Protein AF-A0A9D4YY56-F1 (afdb_monomer)

pLDDT: mean 94.14, std 9.96, range [32.94, 98.94]

Structure (mmCIF, N/CA/C/O backbone):
data_AF-A0A9D4YY56-F1
#
_entry.id   AF-A0A9D4YY56-F1
#
loop_
_atom_site.group_PDB
_atom_site.id
_atom_site.type_symbol
_atom_site.label_atom_id
_atom_site.label_alt_id
_atom_site.label_comp_id
_atom_site.label_asym_id
_atom_site.label_entity_id
_atom_site.label_seq_id
_atom_site.pdbx_PDB_ins_code
_atom_site.Cartn_x
_atom_site.Cartn_y
_atom_site.Cartn_z
_atom_site.occupancy
_atom_site.B_iso_or_equiv
_atom_site.auth_seq_id
_atom_site.auth_comp_id
_atom_site.auth_asym_id
_atom_site.auth_atom_id
_atom_site.pdbx_PDB_model_num
ATOM 1 N N . MET A 1 1 ? -73.717 -3.143 9.226 1.00 51.81 1 MET A N 1
ATOM 2 C CA . MET A 1 1 ? -72.686 -2.080 9.125 1.00 51.81 1 MET A CA 1
ATOM 3 C C . MET A 1 1 ? -71.681 -2.101 10.287 1.00 51.81 1 MET A C 1
ATOM 5 O O . MET A 1 1 ? -70.487 -2.094 10.022 1.00 51.81 1 MET A O 1
ATOM 9 N N . VAL A 1 2 ? -72.121 -2.208 11.550 1.00 57.34 2 VAL A N 1
ATOM 10 C CA . VAL A 1 2 ? -71.237 -2.244 12.742 1.00 57.34 2 VAL A CA 1
ATOM 11 C C . VAL A 1 2 ? -70.326 -3.489 12.801 1.00 57.34 2 VAL A C 1
ATOM 13 O O . VAL A 1 2 ? -69.130 -3.351 13.040 1.00 57.34 2 VAL A O 1
ATOM 16 N N . LEU A 1 3 ? -70.828 -4.687 12.463 1.00 51.91 3 LEU A N 1
ATOM 17 C CA . LEU A 1 3 ? -70.005 -5.913 12.403 1.00 51.91 3 LEU A CA 1
ATOM 18 C C . LEU A 1 3 ? -68.893 -5.878 11.335 1.00 51.91 3 LEU A C 1
ATOM 20 O O . LEU A 1 3 ? -67.852 -6.507 11.510 1.00 51.91 3 LEU A O 1
ATOM 24 N N . LEU A 1 4 ? -69.097 -5.146 10.234 1.00 57.03 4 LEU A N 1
ATOM 25 C CA . LEU A 1 4 ? -68.109 -5.037 9.154 1.00 57.03 4 LEU A CA 1
ATOM 26 C C . LEU A 1 4 ? -66.943 -4.123 9.567 1.00 57.03 4 LEU A C 1
ATOM 28 O O . LEU A 1 4 ? -65.789 -4.445 9.300 1.00 57.03 4 LEU A O 1
ATOM 32 N N . ARG A 1 5 ? -67.243 -3.039 10.300 1.00 54.97 5 ARG A N 1
ATOM 33 C CA . ARG A 1 5 ? -66.233 -2.143 10.887 1.00 54.97 5 ARG A CA 1
ATOM 34 C C . ARG A 1 5 ? -65.438 -2.814 12.010 1.00 54.97 5 ARG A C 1
ATOM 36 O O . ARG A 1 5 ? -64.232 -2.623 12.074 1.00 54.97 5 ARG A O 1
ATOM 43 N N . LEU A 1 6 ? -66.072 -3.657 12.832 1.00 56.06 6 LEU A N 1
ATOM 44 C CA . LEU A 1 6 ? -65.379 -4.463 13.850 1.00 56.06 6 LEU A CA 1
ATOM 45 C C . LEU A 1 6 ? -64.445 -5.512 13.228 1.00 56.06 6 LEU A C 1
ATOM 47 O O . LEU A 1 6 ? -63.318 -5.652 13.686 1.00 56.06 6 LEU A O 1
ATOM 51 N N . ARG A 1 7 ? -64.856 -6.198 12.150 1.00 59.75 7 ARG A N 1
ATOM 52 C CA . ARG A 1 7 ? -63.970 -7.121 11.413 1.00 59.75 7 ARG A CA 1
ATOM 53 C C . ARG A 1 7 ? -62.800 -6.408 10.737 1.00 59.75 7 ARG A C 1
ATOM 55 O O . ARG A 1 7 ? -61.695 -6.930 10.781 1.00 59.75 7 ARG A O 1
ATOM 62 N N . GLN A 1 8 ? -63.014 -5.232 10.146 1.00 57.09 8 GLN A N 1
ATOM 63 C CA . GLN A 1 8 ? -61.929 -4.439 9.556 1.00 57.09 8 GLN A CA 1
ATOM 64 C C . GLN A 1 8 ? -60.963 -3.897 10.616 1.00 57.09 8 GLN A C 1
ATOM 66 O O . GLN A 1 8 ? -59.759 -3.936 10.395 1.00 57.09 8 GLN A O 1
ATOM 71 N N . ALA A 1 9 ? -61.461 -3.476 11.782 1.00 58.28 9 ALA A N 1
ATOM 72 C CA . ALA A 1 9 ? -60.620 -3.073 12.908 1.00 58.28 9 ALA A CA 1
ATOM 73 C C . ALA A 1 9 ? -59.828 -4.255 13.494 1.00 58.28 9 ALA A C 1
ATOM 75 O O . ALA A 1 9 ? -58.652 -4.099 13.797 1.00 58.28 9 ALA A O 1
ATOM 76 N N . PHE A 1 10 ? -60.427 -5.449 13.586 1.00 58.16 10 PHE A N 1
ATOM 77 C CA . PHE A 1 10 ? -59.726 -6.668 14.009 1.00 58.16 10 PHE A CA 1
ATOM 78 C C . PHE A 1 10 ? -58.697 -7.147 12.983 1.00 58.16 10 PHE A C 1
ATOM 80 O O . PHE A 1 10 ? -57.619 -7.565 13.384 1.00 58.16 10 PHE A O 1
ATOM 87 N N . LEU A 1 11 ? -58.982 -7.068 11.677 1.00 53.41 11 LEU A N 1
ATOM 88 C CA . LEU A 1 11 ? -57.995 -7.379 10.639 1.00 53.41 11 LEU A CA 1
ATOM 89 C C . LEU A 1 11 ? -56.863 -6.351 10.614 1.00 53.41 11 LEU A C 1
ATOM 91 O O . LEU A 1 11 ? -55.718 -6.751 10.487 1.00 53.41 11 LEU A O 1
ATOM 95 N N . ALA A 1 12 ? -57.152 -5.058 10.777 1.00 51.91 12 ALA A N 1
ATOM 96 C CA . ALA A 1 12 ? -56.126 -4.023 10.862 1.00 51.91 12 ALA A CA 1
ATOM 97 C C . ALA A 1 12 ? -55.272 -4.179 12.130 1.00 51.91 12 ALA A C 1
ATOM 99 O O . ALA A 1 12 ? -54.052 -4.119 12.046 1.00 51.91 12 ALA A O 1
ATOM 100 N N . ALA A 1 13 ? -55.881 -4.466 13.284 1.00 51.03 13 ALA A N 1
ATOM 101 C CA . ALA A 1 13 ? -55.159 -4.737 14.526 1.00 51.03 13 ALA A CA 1
ATOM 102 C C . ALA A 1 13 ? -54.349 -6.041 14.451 1.00 51.03 13 ALA A C 1
ATOM 104 O O . ALA A 1 13 ? -53.209 -6.068 14.896 1.00 51.03 13 ALA A O 1
ATOM 105 N N . ALA A 1 14 ? -54.883 -7.102 13.838 1.00 51.50 14 ALA A N 1
ATOM 106 C CA . ALA A 1 14 ? -54.160 -8.352 13.613 1.00 51.50 14 ALA A CA 1
ATOM 107 C C . ALA A 1 14 ? -53.027 -8.194 12.589 1.00 51.50 14 ALA A C 1
ATOM 109 O O . ALA A 1 14 ? -51.986 -8.818 12.750 1.00 51.50 14 ALA A O 1
ATOM 110 N N . LEU A 1 15 ? -53.188 -7.338 11.574 1.00 45.66 15 LEU A N 1
ATOM 111 C CA . LEU A 1 15 ? -52.137 -7.009 10.611 1.00 45.66 15 LEU A CA 1
ATOM 112 C C . LEU A 1 15 ? -51.045 -6.149 11.265 1.00 45.66 15 LEU A C 1
ATOM 114 O O . LEU A 1 15 ? -49.869 -6.415 11.061 1.00 45.66 15 LEU A O 1
ATOM 118 N N . VAL A 1 16 ? -51.408 -5.186 12.117 1.00 49.19 16 VAL A N 1
ATOM 119 C CA . VAL A 1 16 ? -50.454 -4.382 12.902 1.00 49.19 16 VAL A CA 1
ATOM 120 C C . VAL A 1 16 ? -49.720 -5.247 13.937 1.00 49.19 16 VAL A C 1
ATOM 122 O O . VAL A 1 16 ? -48.505 -5.121 14.067 1.00 49.19 16 VAL A O 1
ATOM 125 N N . LEU A 1 17 ? -50.401 -6.189 14.604 1.00 42.91 17 LEU A N 1
ATOM 126 C CA . LEU A 1 17 ? -49.753 -7.160 15.497 1.00 42.91 17 LEU A CA 1
ATOM 127 C C . LEU A 1 17 ? -48.885 -8.180 14.739 1.00 42.91 17 LEU A C 1
ATOM 129 O O . LEU A 1 17 ? -47.824 -8.543 15.235 1.00 42.91 17 LEU A O 1
ATOM 133 N N . ALA A 1 18 ? -49.283 -8.624 13.543 1.00 44.47 18 ALA A N 1
ATOM 134 C CA . ALA A 1 18 ? -48.489 -9.545 12.724 1.00 44.47 18 ALA A CA 1
ATOM 135 C C . ALA A 1 18 ? -47.247 -8.868 12.118 1.00 44.47 18 ALA A C 1
ATOM 137 O O . ALA A 1 18 ? -46.190 -9.491 12.030 1.00 44.47 18 ALA A O 1
ATOM 138 N N . VAL A 1 19 ? -47.341 -7.584 11.757 1.00 45.62 19 VAL A N 1
ATOM 139 C CA . VAL A 1 19 ? -46.194 -6.784 11.301 1.00 45.62 19 VAL A CA 1
ATOM 140 C C . VAL A 1 19 ? -45.240 -6.509 12.470 1.00 45.62 19 VAL A C 1
ATOM 142 O O . VAL A 1 19 ? -44.033 -6.694 12.311 1.00 45.62 19 VAL A O 1
ATOM 145 N N . ALA A 1 20 ? -45.757 -6.201 13.667 1.00 44.84 20 ALA A N 1
ATOM 146 C CA . ALA A 1 20 ? -44.945 -6.034 14.878 1.00 44.84 20 ALA A CA 1
ATOM 147 C C . ALA A 1 20 ? -44.271 -7.341 15.355 1.00 44.84 20 ALA A C 1
ATOM 149 O O . ALA A 1 20 ? -43.182 -7.294 15.921 1.00 44.84 20 ALA A O 1
ATOM 150 N N . ALA A 1 21 ? -44.862 -8.510 15.081 1.00 44.75 21 ALA A N 1
ATOM 151 C CA . ALA A 1 21 ? -44.312 -9.821 15.446 1.00 44.75 21 ALA A CA 1
ATOM 152 C C . ALA A 1 21 ? -43.265 -10.383 14.456 1.00 44.75 21 ALA A C 1
ATOM 154 O O . ALA A 1 21 ? -42.771 -11.491 14.659 1.00 44.75 21 ALA A O 1
ATOM 155 N N . SER A 1 22 ? -42.913 -9.648 13.392 1.00 51.09 22 SER A N 1
ATOM 156 C CA . SER A 1 22 ? -41.992 -10.119 12.339 1.00 51.09 22 SER A CA 1
ATOM 157 C C . SER A 1 22 ? -40.668 -9.350 12.240 1.00 51.09 22 SER A C 1
ATOM 159 O O . SER A 1 22 ? -39.819 -9.696 11.414 1.00 51.09 22 SER A O 1
ATOM 161 N N . ALA A 1 23 ? -40.457 -8.325 13.074 1.00 61.28 23 ALA A N 1
ATOM 162 C CA . ALA A 1 23 ? -39.196 -7.594 13.084 1.00 61.28 23 ALA A CA 1
ATOM 163 C C . ALA A 1 23 ? -38.067 -8.531 13.536 1.00 61.28 23 ALA A C 1
ATOM 165 O O . ALA A 1 23 ? -38.098 -9.088 14.635 1.00 61.28 23 ALA A O 1
ATOM 166 N N . ALA A 1 24 ? -37.075 -8.738 12.664 1.00 69.81 24 ALA A N 1
ATOM 167 C CA . ALA A 1 24 ? -35.903 -9.529 13.010 1.00 69.81 24 ALA A CA 1
ATOM 168 C C . ALA A 1 24 ? -35.263 -8.945 14.283 1.00 69.81 24 ALA A C 1
ATOM 170 O O . ALA A 1 24 ? -35.136 -7.722 14.371 1.00 69.81 24 ALA A O 1
ATOM 171 N N . PRO A 1 25 ? -34.855 -9.781 15.256 1.00 84.44 25 PRO A N 1
ATOM 172 C CA . PRO A 1 25 ? -34.257 -9.286 16.486 1.00 84.44 25 PRO A CA 1
ATOM 173 C C . PRO A 1 25 ? -33.066 -8.386 16.150 1.00 84.44 25 PRO A C 1
ATOM 175 O O . PRO A 1 25 ? -32.190 -8.773 15.376 1.00 84.44 25 PRO A O 1
ATOM 178 N N . SER A 1 26 ? -33.045 -7.184 16.717 1.00 88.81 26 SER A N 1
ATOM 179 C CA . SER A 1 26 ? -31.976 -6.208 16.512 1.00 88.81 26 SER A CA 1
ATOM 180 C C . SER A 1 26 ? -31.376 -5.776 17.840 1.00 88.81 26 SER A C 1
ATOM 182 O O . SER A 1 26 ? -32.092 -5.712 18.840 1.00 88.81 26 SER A O 1
ATOM 184 N N . LYS A 1 27 ? -30.091 -5.428 17.845 1.00 92.31 27 LYS A N 1
ATOM 185 C CA . LYS A 1 27 ? -29.415 -4.810 18.986 1.00 92.31 27 LYS A CA 1
ATOM 186 C C . LYS A 1 27 ? -28.769 -3.504 18.534 1.00 92.31 27 LYS A C 1
ATOM 188 O O . LYS A 1 27 ? -28.011 -3.524 17.574 1.00 92.31 27 LYS A O 1
ATOM 193 N N . LEU A 1 28 ? -29.079 -2.413 19.223 1.00 94.88 28 LEU A N 1
ATOM 194 C CA . LEU A 1 28 ? -28.357 -1.151 19.091 1.00 94.88 28 LEU A CA 1
ATOM 195 C C . LEU A 1 28 ? -27.094 -1.221 19.953 1.00 94.88 28 LEU A C 1
ATOM 197 O O . LEU A 1 28 ? -27.134 -1.789 21.052 1.00 94.88 28 LEU A O 1
ATOM 201 N N . VAL A 1 29 ? -25.981 -0.746 19.414 1.00 94.75 29 VAL A N 1
ATOM 202 C CA . VAL A 1 29 ? -24.673 -0.751 20.062 1.00 94.75 29 VAL A CA 1
ATOM 203 C C . VAL A 1 29 ? -24.039 0.604 19.829 1.00 94.75 29 VAL A C 1
ATOM 205 O O . VAL A 1 29 ? -23.873 0.989 18.676 1.00 94.75 29 VAL A O 1
ATOM 208 N N . ASP A 1 30 ? -23.669 1.269 20.916 1.00 93.56 30 ASP A N 1
ATOM 209 C CA . ASP A 1 30 ? -22.889 2.499 20.870 1.00 93.56 30 ASP A CA 1
ATOM 210 C C . ASP A 1 30 ? -21.553 2.213 20.178 1.00 93.56 30 ASP A C 1
ATOM 212 O O . ASP A 1 30 ? -20.860 1.231 20.483 1.00 93.56 30 ASP A O 1
ATOM 216 N N . THR A 1 31 ? -21.208 3.065 19.228 1.00 91.06 31 THR A N 1
ATOM 217 C CA . THR A 1 31 ? -19.951 3.046 18.500 1.00 91.06 31 THR A CA 1
ATOM 218 C C . THR A 1 31 ? -19.284 4.391 18.641 1.00 91.06 31 THR A C 1
ATOM 220 O O . THR A 1 31 ? -19.933 5.416 18.732 1.00 91.06 31 THR A O 1
ATOM 223 N N . GLU A 1 32 ? -17.965 4.393 18.657 1.00 90.94 32 GLU A N 1
ATOM 224 C CA . GLU A 1 32 ? -17.206 5.630 18.587 1.00 90.94 32 GLU A CA 1
ATOM 225 C C . GLU A 1 32 ? -15.819 5.263 18.089 1.00 90.94 32 GLU A C 1
ATOM 227 O O . GLU A 1 32 ? -15.236 4.252 18.514 1.00 90.94 32 GLU A O 1
ATOM 232 N N . TYR A 1 33 ? -15.289 6.060 17.171 1.00 96.31 33 TYR A N 1
ATOM 233 C CA . TYR A 1 33 ? -13.886 5.960 16.831 1.00 96.31 33 TYR A CA 1
ATOM 234 C C . TYR A 1 33 ? -13.048 6.420 18.026 1.00 96.31 33 TYR A C 1
ATOM 236 O O . TYR A 1 33 ? -13.096 7.575 18.433 1.00 96.31 33 TYR A O 1
ATOM 244 N N . THR A 1 34 ? -12.255 5.513 18.596 1.00 96.38 34 THR A N 1
ATOM 245 C CA . THR A 1 34 ? -11.355 5.842 19.707 1.00 96.38 34 THR A CA 1
ATOM 246 C C . THR A 1 34 ? -9.908 5.916 19.212 1.00 96.38 34 THR A C 1
ATOM 248 O O . THR A 1 34 ? -9.361 4.878 18.810 1.00 96.38 34 THR A O 1
ATOM 251 N N . PRO A 1 35 ? -9.244 7.087 19.281 1.00 95.81 35 PRO A N 1
ATOM 252 C CA . PRO A 1 35 ? -7.811 7.192 19.036 1.00 95.81 35 PRO A CA 1
ATOM 253 C C . PRO A 1 35 ? -7.019 6.354 20.047 1.00 95.81 35 PRO A C 1
ATOM 255 O O . PRO A 1 35 ? -7.219 6.448 21.257 1.00 95.81 35 PRO A O 1
ATOM 258 N N . ILE A 1 36 ? -6.090 5.539 19.554 1.00 97.75 36 ILE A N 1
ATOM 259 C CA . ILE A 1 36 ? -5.161 4.752 20.376 1.00 97.75 36 ILE A CA 1
ATOM 260 C C . ILE A 1 36 ? -3.866 5.544 20.563 1.00 97.75 36 ILE A C 1
ATOM 262 O O . ILE A 1 36 ? -3.325 5.607 21.669 1.00 97.75 36 ILE A O 1
ATOM 266 N N . LEU A 1 37 ? -3.359 6.123 19.472 1.00 95.88 37 LEU A N 1
ATOM 267 C CA . LEU A 1 37 ? -2.063 6.789 19.380 1.00 95.88 37 LEU A CA 1
ATOM 268 C C . LEU A 1 37 ? -2.099 7.923 18.361 1.00 95.88 37 LEU A C 1
ATOM 270 O O . LEU A 1 37 ? -2.818 7.842 17.368 1.00 95.88 37 LEU A O 1
ATOM 274 N N . ARG A 1 38 ? -1.250 8.928 18.582 1.00 96.19 38 ARG A N 1
ATOM 275 C CA . ARG A 1 38 ? -0.917 9.948 17.588 1.00 96.19 38 ARG A CA 1
ATOM 276 C C . ARG A 1 38 ? 0.586 9.984 17.352 1.00 96.19 38 ARG A C 1
ATOM 278 O O . ARG A 1 38 ? 1.345 9.660 18.275 1.00 96.19 38 ARG A O 1
ATOM 285 N N . SER A 1 39 ? 1.011 10.364 16.149 1.00 97.12 39 SER A N 1
ATOM 286 C CA . SER A 1 39 ? 2.415 10.676 15.860 1.00 97.12 39 SER A CA 1
ATOM 287 C C . SER A 1 39 ? 2.985 11.640 16.901 1.00 97.12 39 SER A C 1
ATOM 289 O O . SER A 1 39 ? 2.251 12.339 17.596 1.00 97.12 39 SER A O 1
ATOM 291 N N . ASN A 1 40 ? 4.302 11.595 17.094 1.00 96.81 40 ASN A N 1
ATOM 292 C CA . ASN A 1 40 ? 5.023 12.367 18.105 1.00 96.81 40 ASN A CA 1
ATOM 293 C C . ASN A 1 40 ? 4.680 12.027 19.580 1.00 96.81 40 ASN A C 1
ATOM 295 O O . ASN A 1 40 ? 5.299 12.555 20.507 1.00 96.81 40 ASN A O 1
ATOM 299 N N . ALA A 1 41 ? 3.777 11.076 19.852 1.00 96.81 41 ALA A N 1
ATOM 300 C CA . ALA A 1 41 ? 3.466 10.670 21.221 1.00 96.81 41 ALA A CA 1
ATOM 301 C C . ALA A 1 41 ? 4.680 10.059 21.950 1.00 96.81 41 ALA A C 1
ATOM 303 O O . ALA A 1 41 ? 5.389 9.180 21.440 1.00 96.81 41 ALA A O 1
ATOM 304 N N . LYS A 1 42 ? 4.885 10.481 23.205 1.00 96.75 42 LYS A N 1
ATOM 305 C CA . LYS A 1 42 ? 5.859 9.886 24.128 1.00 96.75 42 LYS A CA 1
ATOM 306 C C . LYS A 1 42 ? 5.208 8.763 24.932 1.00 96.75 42 LYS A C 1
ATOM 308 O O . LYS A 1 42 ? 4.225 8.986 25.630 1.00 96.75 42 LYS A O 1
ATOM 313 N N . ILE A 1 43 ? 5.786 7.562 24.882 1.00 96.31 43 ILE A N 1
ATOM 314 C CA . ILE A 1 43 ? 5.230 6.375 25.549 1.00 96.31 43 ILE A CA 1
ATOM 315 C C . ILE A 1 43 ? 6.243 5.820 26.546 1.00 96.31 43 ILE A C 1
ATOM 317 O O . ILE A 1 43 ? 7.287 5.272 26.176 1.00 96.31 43 ILE A O 1
ATOM 321 N N . GLY A 1 44 ? 5.914 5.945 27.832 1.00 91.69 44 GLY A N 1
ATOM 322 C CA . GLY A 1 44 ? 6.794 5.543 28.926 1.00 91.69 44 GLY A CA 1
ATOM 323 C C . GLY A 1 44 ? 8.182 6.188 28.823 1.00 91.69 44 GLY A C 1
ATOM 324 O O . GLY A 1 44 ? 8.328 7.333 28.403 1.00 91.69 44 GLY A O 1
ATOM 325 N N . ASN A 1 45 ? 9.216 5.423 29.175 1.00 93.06 45 ASN A N 1
ATOM 326 C CA . ASN A 1 45 ? 10.610 5.883 29.161 1.00 93.06 45 ASN A CA 1
ATOM 327 C C . ASN A 1 45 ? 11.356 5.536 27.859 1.00 93.06 45 ASN A C 1
ATOM 329 O O . ASN A 1 45 ? 12.587 5.556 27.840 1.00 93.06 45 ASN A O 1
ATOM 333 N N . TYR A 1 46 ? 10.650 5.166 26.783 1.00 96.62 46 TYR A N 1
ATOM 334 C CA . TYR A 1 46 ? 11.307 4.853 25.511 1.00 96.62 46 TYR A CA 1
ATOM 335 C C . TYR A 1 46 ? 12.024 6.106 24.979 1.00 96.62 46 TYR A C 1
ATOM 337 O O . TYR A 1 46 ? 11.430 7.180 25.034 1.00 96.62 46 TYR A O 1
ATOM 345 N N . PRO A 1 47 ? 13.282 6.039 24.499 1.00 95.94 47 PRO A N 1
ATOM 346 C CA . PRO A 1 47 ? 14.063 7.236 24.169 1.00 95.94 47 PRO A CA 1
ATOM 347 C C . PRO A 1 47 ? 13.460 8.073 23.034 1.00 95.94 47 PRO A C 1
ATOM 349 O O . PRO A 1 47 ? 13.586 9.294 23.066 1.00 95.94 47 PRO A O 1
ATOM 352 N N . PHE A 1 48 ? 12.737 7.447 22.108 1.00 97.00 48 PHE A N 1
ATOM 353 C CA . PHE A 1 48 ? 12.153 8.093 20.928 1.00 97.00 48 PHE A CA 1
ATOM 354 C C . PHE A 1 48 ? 10.643 8.305 21.073 1.00 97.00 48 PHE A C 1
ATOM 356 O O . PHE A 1 48 ? 10.004 7.676 21.924 1.00 97.00 48 PHE A O 1
ATOM 363 N N . THR A 1 49 ? 10.078 9.191 20.256 1.00 97.25 49 THR A N 1
ATOM 364 C CA . THR A 1 49 ? 8.624 9.336 20.095 1.00 97.25 49 THR A CA 1
ATOM 365 C C . THR A 1 49 ? 8.098 8.383 19.018 1.00 97.25 49 THR A C 1
ATOM 367 O O . THR A 1 49 ? 8.865 7.782 18.258 1.00 97.25 49 THR A O 1
ATOM 370 N N . PHE A 1 50 ? 6.783 8.171 19.002 1.00 98.19 50 PHE A N 1
ATOM 371 C CA . PHE A 1 50 ? 6.102 7.411 17.954 1.00 98.19 50 PHE A CA 1
ATOM 372 C C . PHE A 1 50 ? 6.185 8.161 16.613 1.00 98.19 50 PHE A C 1
ATOM 374 O O . PHE A 1 50 ? 5.924 9.360 16.576 1.00 98.19 50 PHE A O 1
ATOM 381 N N . GLY A 1 51 ? 6.596 7.478 15.542 1.00 97.69 51 GLY A N 1
ATOM 382 C CA . GLY A 1 51 ? 6.824 8.080 14.217 1.00 97.69 51 GLY A CA 1
ATOM 383 C C . GLY A 1 51 ? 8.218 8.680 13.993 1.00 97.69 51 GLY A C 1
ATOM 384 O O . GLY A 1 51 ? 8.527 9.100 12.885 1.00 97.69 51 GLY A O 1
ATOM 385 N N . GLN A 1 52 ? 9.095 8.714 15.002 1.00 98.19 52 GLN A N 1
ATOM 386 C CA . GLN A 1 52 ? 10.458 9.233 14.840 1.00 98.19 52 GLN A CA 1
ATOM 387 C C . GLN A 1 52 ? 11.318 8.348 13.914 1.00 98.19 52 GLN A C 1
ATOM 389 O O . GLN A 1 52 ? 11.504 7.153 14.145 1.00 98.19 52 GLN A O 1
ATOM 394 N N . ILE A 1 53 ? 11.922 8.949 12.893 1.00 98.25 53 ILE A N 1
ATOM 395 C CA . ILE A 1 53 ? 12.725 8.225 11.904 1.00 98.25 53 ILE A CA 1
ATOM 396 C C . ILE A 1 53 ? 14.137 7.973 12.440 1.00 98.25 53 ILE A C 1
ATOM 398 O O . ILE A 1 53 ? 14.774 8.868 13.010 1.00 98.25 53 ILE A O 1
ATOM 402 N N . LEU A 1 54 ? 14.640 6.745 12.260 1.00 98.19 54 LEU A N 1
ATOM 403 C CA . LEU A 1 54 ? 15.963 6.328 12.729 1.00 98.19 54 LEU A CA 1
ATOM 404 C C . LEU A 1 54 ? 16.848 5.803 11.590 1.00 98.19 54 LEU A C 1
ATOM 406 O O . LEU A 1 54 ? 16.385 5.154 10.654 1.00 98.19 54 LEU A O 1
ATOM 410 N N . THR A 1 55 ? 18.154 6.026 11.720 1.00 98.06 55 THR A N 1
ATOM 411 C CA . THR A 1 55 ? 19.180 5.475 10.826 1.00 98.06 55 THR A CA 1
ATOM 412 C C . THR A 1 55 ? 19.370 3.970 11.040 1.00 98.06 55 THR A C 1
ATOM 414 O O . THR A 1 55 ? 18.928 3.397 12.042 1.00 98.06 55 THR A O 1
ATOM 417 N N . LYS A 1 56 ? 20.138 3.323 10.155 1.00 97.25 56 LYS A N 1
ATOM 418 C CA . LYS A 1 56 ? 20.539 1.907 10.279 1.00 97.25 56 LYS A CA 1
ATOM 419 C C . LYS A 1 56 ? 21.221 1.562 11.610 1.00 97.25 56 LYS A C 1
ATOM 421 O O . LYS A 1 56 ? 21.180 0.415 12.048 1.00 97.25 56 LYS A O 1
ATOM 426 N N . ASP A 1 57 ? 21.852 2.554 12.243 1.00 97.31 57 ASP A N 1
ATOM 427 C CA . ASP A 1 57 ? 22.578 2.415 13.509 1.00 97.31 57 ASP A CA 1
ATOM 428 C C . ASP A 1 57 ? 21.730 2.879 14.712 1.00 97.31 57 ASP A C 1
ATOM 430 O O . ASP A 1 57 ? 22.265 3.114 15.795 1.00 97.31 57 ASP A O 1
ATOM 434 N N . MET A 1 58 ? 20.406 3.002 14.533 1.00 96.31 58 MET A N 1
ATOM 435 C CA . MET A 1 58 ? 19.428 3.381 15.562 1.00 96.31 58 MET A CA 1
ATOM 436 C C . MET A 1 58 ? 19.662 4.782 16.157 1.00 96.31 58 MET A C 1
ATOM 438 O O . MET A 1 58 ? 19.398 5.014 17.340 1.00 96.31 58 MET A O 1
ATOM 442 N N . LYS A 1 59 ? 20.159 5.722 15.343 1.00 97.31 59 LYS A N 1
ATOM 443 C CA . LYS A 1 59 ? 20.280 7.146 15.703 1.00 97.31 59 LYS A CA 1
ATOM 444 C C . LYS A 1 59 ? 19.112 7.941 15.111 1.00 97.31 59 LYS A C 1
ATOM 446 O O . LYS A 1 59 ? 18.639 7.551 14.049 1.00 97.31 59 LYS A O 1
ATOM 451 N N . PRO A 1 60 ? 18.670 9.047 15.734 1.00 97.81 60 PRO A N 1
ATOM 452 C CA . PRO A 1 60 ? 17.694 9.944 15.121 1.00 97.81 60 PRO A CA 1
ATOM 453 C C . PRO A 1 60 ? 18.148 10.443 13.747 1.00 97.81 60 PRO A C 1
ATOM 455 O O . PRO A 1 60 ? 19.293 10.872 13.601 1.00 97.81 60 PRO A O 1
ATOM 458 N N . VAL A 1 61 ? 17.239 10.414 12.776 1.00 98.19 61 VAL A N 1
ATOM 459 C CA . VAL A 1 61 ? 17.322 11.248 11.572 1.00 98.19 61 VAL A CA 1
ATOM 460 C C . VAL A 1 61 ? 16.807 12.644 11.923 1.00 98.19 61 VAL A C 1
ATOM 462 O O . VAL A 1 61 ? 15.931 12.785 12.779 1.00 98.19 61 VAL A O 1
ATOM 465 N N . PHE A 1 62 ? 17.364 13.675 11.294 1.00 97.50 62 PHE A N 1
ATOM 466 C CA . PHE A 1 62 ? 16.986 15.070 11.514 1.00 97.50 62 PHE A CA 1
ATOM 467 C C . PHE A 1 62 ? 16.390 15.683 10.247 1.00 97.50 62 PHE A C 1
ATOM 469 O O . PHE A 1 62 ? 16.688 15.232 9.143 1.00 97.50 62 PHE A O 1
ATOM 476 N N . THR A 1 63 ? 15.573 16.725 10.404 1.00 96.81 63 THR A N 1
ATOM 477 C CA . THR A 1 63 ? 15.149 17.559 9.270 1.00 96.81 63 THR A CA 1
ATOM 478 C C . THR A 1 63 ? 16.359 18.230 8.615 1.00 96.81 63 THR A C 1
ATOM 480 O O . THR A 1 63 ? 17.430 18.317 9.224 1.00 96.81 63 THR A O 1
ATOM 483 N N . THR A 1 64 ? 16.203 18.724 7.389 1.00 96.38 64 THR A N 1
ATOM 484 C CA . THR A 1 64 ? 17.258 19.424 6.643 1.00 96.38 64 THR A CA 1
ATOM 485 C C . THR A 1 64 ? 17.039 20.933 6.611 1.00 96.38 64 THR A C 1
ATOM 487 O O . THR A 1 64 ? 15.902 21.393 6.574 1.00 96.38 64 THR A O 1
ATOM 490 N N . ASP A 1 65 ? 18.127 21.703 6.626 1.00 95.75 65 ASP A N 1
ATOM 491 C CA . ASP A 1 65 ? 18.109 23.134 6.305 1.00 95.75 65 ASP A CA 1
ATOM 492 C C . ASP A 1 65 ? 18.118 23.381 4.783 1.00 95.75 65 ASP A C 1
ATOM 494 O O . ASP A 1 65 ? 18.295 22.452 3.992 1.00 95.75 65 ASP A O 1
ATOM 498 N N . ASP A 1 66 ? 17.991 24.647 4.369 1.00 94.81 66 ASP A N 1
ATOM 499 C CA . ASP A 1 66 ? 18.018 25.065 2.954 1.00 94.81 66 ASP A CA 1
ATOM 500 C C . ASP A 1 66 ? 19.319 24.684 2.226 1.00 94.81 66 ASP A C 1
ATOM 502 O O . ASP A 1 66 ? 19.381 24.663 0.998 1.00 94.81 66 ASP A O 1
ATOM 506 N N . ALA A 1 67 ? 20.393 24.402 2.970 1.00 94.12 67 ALA A N 1
ATOM 507 C CA . ALA A 1 67 ? 21.659 23.961 2.405 1.00 94.12 67 ALA A CA 1
ATOM 508 C C . ALA A 1 67 ? 21.734 22.435 2.244 1.00 94.12 67 ALA A C 1
ATOM 510 O O . ALA A 1 67 ? 22.769 21.948 1.783 1.00 94.12 67 ALA A O 1
ATOM 511 N N . GLY A 1 68 ? 20.699 21.686 2.636 1.00 94.19 68 GLY A N 1
ATOM 512 C CA . GLY A 1 68 ? 20.658 20.228 2.580 1.00 94.19 68 GLY A CA 1
ATOM 513 C C . GLY A 1 68 ? 21.496 19.549 3.666 1.00 94.19 68 GLY A C 1
ATOM 514 O O . GLY A 1 68 ? 22.024 18.457 3.437 1.00 94.19 68 GLY A O 1
ATOM 515 N N . MET A 1 69 ? 21.690 20.204 4.816 1.00 96.25 69 MET A N 1
ATOM 516 C CA . MET A 1 69 ? 22.400 19.669 5.983 1.00 96.25 69 MET A CA 1
ATOM 517 C C . MET A 1 69 ? 21.433 19.373 7.137 1.00 96.25 69 MET A C 1
ATOM 519 O O . MET A 1 69 ? 20.419 20.054 7.270 1.00 96.25 69 MET A O 1
ATOM 523 N N . PRO A 1 70 ? 21.733 18.383 8.000 1.00 96.69 70 PRO A N 1
ATOM 524 C CA . PRO A 1 70 ? 20.874 18.061 9.132 1.00 96.69 70 PRO A CA 1
ATOM 525 C C . PRO A 1 70 ? 20.787 19.215 10.131 1.00 96.69 70 PRO A C 1
ATOM 527 O O . PRO A 1 70 ? 21.804 19.786 10.538 1.00 96.69 70 PRO A O 1
ATOM 530 N N . THR A 1 71 ? 19.571 19.493 10.590 1.00 97.12 71 THR A N 1
ATOM 531 C CA . THR A 1 71 ? 19.301 20.390 11.713 1.00 97.12 71 THR A CA 1
ATOM 532 C C . THR A 1 71 ? 19.461 19.650 13.054 1.00 97.12 71 THR A C 1
ATOM 534 O O . THR A 1 71 ? 20.103 18.604 13.153 1.00 97.12 71 THR A O 1
ATOM 537 N N . LYS A 1 72 ? 18.886 20.204 14.130 1.00 96.06 72 LYS A N 1
ATOM 538 C CA . LYS A 1 72 ? 18.766 19.548 15.444 1.00 96.06 72 LYS A CA 1
ATOM 539 C C . LYS A 1 72 ? 17.355 19.030 15.732 1.00 96.06 72 LYS A C 1
ATOM 541 O O . LYS A 1 72 ? 17.126 18.504 16.819 1.00 96.06 72 LYS A O 1
ATOM 546 N N . VAL A 1 73 ? 16.418 19.213 14.804 1.00 97.12 73 VAL A N 1
ATOM 547 C CA . VAL A 1 73 ? 15.018 18.807 14.956 1.00 97.12 73 VAL A CA 1
ATOM 548 C C . VAL A 1 73 ? 14.878 17.379 14.432 1.00 97.12 73 VAL A C 1
ATOM 550 O O . VAL A 1 73 ? 15.152 17.156 13.252 1.00 97.12 73 VAL A O 1
ATOM 553 N N . PRO A 1 74 ? 14.528 16.394 15.280 1.00 96.94 74 PRO A N 1
ATOM 554 C CA . PRO A 1 74 ? 14.312 15.030 14.820 1.00 96.94 74 PRO A CA 1
ATOM 555 C C . PRO A 1 74 ? 13.226 14.979 13.749 1.00 96.94 74 PRO A C 1
ATOM 557 O O . PRO A 1 74 ? 12.206 15.654 13.867 1.00 96.94 74 PRO A O 1
ATOM 560 N N . LEU A 1 75 ? 13.443 14.152 12.734 1.00 97.56 75 LEU A N 1
ATOM 561 C CA . LEU A 1 75 ? 12.442 13.868 11.723 1.00 97.56 75 LEU A CA 1
ATOM 562 C C . LEU A 1 75 ? 11.401 12.913 12.312 1.00 97.56 75 LEU A C 1
ATOM 564 O O . LEU A 1 75 ? 11.747 11.840 12.817 1.00 97.56 75 LEU A O 1
ATOM 568 N N . ILE A 1 76 ? 10.137 13.323 12.284 1.00 97.31 76 ILE A N 1
ATOM 569 C CA . ILE A 1 76 ? 9.007 12.565 12.816 1.00 97.31 76 ILE A CA 1
ATOM 570 C C . ILE A 1 76 ? 7.960 12.495 11.719 1.00 97.31 76 ILE A C 1
ATOM 572 O O . ILE A 1 76 ? 7.547 13.524 11.198 1.00 97.31 76 ILE A O 1
ATOM 576 N N . SER A 1 77 ? 7.554 11.280 11.383 1.00 97.75 77 SER A N 1
ATOM 577 C CA . SER A 1 77 ? 6.474 11.032 10.447 1.00 97.75 77 SER A CA 1
ATOM 578 C C . SER A 1 77 ? 5.114 11.328 11.073 1.00 97.75 77 SER A C 1
ATOM 580 O O . SER A 1 77 ? 4.806 10.884 12.187 1.00 97.75 77 SER A O 1
ATOM 582 N N . ASN A 1 78 ? 4.277 12.015 10.310 1.00 97.00 78 ASN A N 1
ATOM 583 C CA . ASN A 1 78 ? 2.846 12.140 10.535 1.00 97.00 78 ASN A CA 1
ATOM 584 C C . ASN A 1 78 ? 2.009 11.261 9.592 1.00 97.00 78 ASN A C 1
ATOM 586 O O . ASN A 1 78 ? 0.791 11.421 9.544 1.00 97.00 78 ASN A O 1
ATOM 590 N N . GLU A 1 79 ? 2.651 10.319 8.907 1.00 97.75 79 GLU A N 1
ATOM 591 C CA . GLU A 1 79 ? 2.048 9.444 7.906 1.00 97.75 79 GLU A CA 1
ATOM 592 C C . GLU A 1 79 ? 2.034 7.984 8.385 1.00 97.75 79 GLU A C 1
ATOM 594 O O . GLU A 1 79 ? 2.753 7.144 7.838 1.00 97.75 79 GLU A O 1
ATOM 599 N N . PRO A 1 80 ? 1.327 7.660 9.494 1.00 98.06 80 PRO A N 1
ATOM 600 C CA . PRO A 1 80 ? 1.099 6.273 9.852 1.00 98.06 80 PRO A CA 1
ATOM 601 C C . PRO A 1 80 ? 0.195 5.636 8.801 1.00 98.06 80 PRO A C 1
ATOM 603 O O . PRO A 1 80 ? -0.852 6.184 8.492 1.00 98.06 80 PRO A O 1
ATOM 606 N N . ASP A 1 81 ? 0.561 4.446 8.356 1.00 97.50 81 ASP A N 1
ATOM 607 C CA . ASP A 1 81 ? -0.228 3.681 7.398 1.00 97.50 81 ASP A CA 1
ATOM 608 C C . ASP A 1 81 ? -0.674 2.359 8.052 1.00 97.50 81 ASP A C 1
ATOM 610 O O . ASP A 1 81 ? -1.087 2.328 9.227 1.00 97.50 81 ASP A O 1
ATOM 614 N N . PHE A 1 82 ? -0.554 1.235 7.342 1.00 97.81 82 PHE A N 1
ATOM 615 C CA . PHE A 1 82 ? -1.132 -0.032 7.718 1.00 97.81 82 PHE A CA 1
ATOM 616 C C . PHE A 1 82 ? -0.795 -0.377 9.170 1.00 97.81 82 PHE A C 1
ATOM 618 O O . PHE A 1 82 ? 0.348 -0.360 9.644 1.00 97.81 82 PHE A O 1
ATOM 625 N N . SER A 1 83 ? -1.825 -0.736 9.909 1.00 97.88 83 SER A N 1
ATOM 626 C CA . SER A 1 83 ? -1.795 -0.957 11.339 1.00 97.88 83 SER A CA 1
ATOM 627 C C . SER A 1 83 ? -2.502 -2.265 11.638 1.00 97.88 83 SER A C 1
ATOM 629 O O . SER A 1 83 ? -3.523 -2.602 11.048 1.00 97.88 83 SER A O 1
ATOM 631 N N . SER A 1 84 ? -1.936 -3.072 12.536 1.00 97.81 84 SER A N 1
ATOM 632 C CA . SER A 1 84 ? -2.513 -4.392 12.817 1.00 97.81 84 SER A CA 1
ATOM 633 C C . SER A 1 84 ? -2.291 -4.858 14.247 1.00 97.81 84 SER A C 1
ATOM 635 O O . SER A 1 84 ? -1.237 -4.632 14.848 1.00 97.81 84 SER A O 1
ATOM 637 N N . LEU A 1 85 ? -3.298 -5.546 14.785 1.00 97.69 85 LEU A N 1
ATOM 638 C CA . LEU A 1 85 ? -3.283 -6.146 16.114 1.00 97.69 85 LEU A CA 1
ATOM 639 C C . LEU A 1 85 ? -2.733 -7.575 16.079 1.00 97.69 85 LEU A C 1
ATOM 641 O O . LEU A 1 85 ? -3.195 -8.424 15.314 1.00 97.69 85 LEU A O 1
ATOM 645 N N . HIS A 1 86 ? -1.798 -7.863 16.983 1.00 96.19 86 HIS A N 1
ATOM 646 C CA . HIS A 1 86 ? -1.116 -9.152 17.106 1.00 96.19 86 HIS A CA 1
ATOM 647 C C . HIS A 1 86 ? -1.113 -9.634 18.551 1.00 96.19 86 HIS A C 1
ATOM 649 O O . HIS A 1 86 ? -0.856 -8.870 19.479 1.00 96.19 86 HIS A O 1
ATOM 655 N N . LYS A 1 87 ? -1.342 -10.934 18.756 1.00 93.06 87 LYS A N 1
ATOM 656 C CA . LYS A 1 87 ? -1.171 -11.571 20.067 1.00 93.06 87 LYS A CA 1
ATOM 657 C C . LYS A 1 87 ? 0.089 -12.419 20.076 1.00 93.06 87 LYS A C 1
ATOM 659 O O . LYS A 1 87 ? 0.236 -13.309 19.244 1.00 93.06 87 LYS A O 1
ATOM 664 N N . ALA A 1 88 ? 0.951 -12.199 21.060 1.00 92.06 88 ALA A N 1
ATOM 665 C CA . ALA A 1 88 ? 2.134 -13.024 21.282 1.00 92.06 88 ALA A CA 1
ATOM 666 C C . ALA A 1 88 ? 2.495 -13.039 22.769 1.00 92.06 88 ALA A C 1
ATOM 668 O O . ALA A 1 88 ? 2.343 -12.034 23.455 1.00 92.06 88 ALA A O 1
ATOM 669 N N . ASN A 1 89 ? 2.962 -14.182 23.278 1.00 89.19 89 ASN A N 1
ATOM 670 C CA . ASN A 1 89 ? 3.405 -14.335 24.671 1.00 89.19 89 ASN A CA 1
ATOM 671 C C . ASN A 1 89 ? 2.401 -13.798 25.724 1.00 89.19 89 ASN A C 1
ATOM 673 O O . ASN A 1 89 ? 2.772 -13.095 26.662 1.00 89.19 89 ASN A O 1
ATOM 677 N N . GLY A 1 90 ? 1.101 -14.051 25.516 1.00 90.88 90 GLY A N 1
ATOM 678 C CA . GLY A 1 90 ? 0.026 -13.574 26.401 1.00 90.88 90 GLY A CA 1
ATOM 679 C C . GLY A 1 90 ? -0.218 -12.058 26.387 1.00 90.88 90 GLY A C 1
ATOM 680 O O . GLY A 1 90 ? -1.012 -11.568 27.186 1.00 90.88 90 GLY A O 1
ATOM 681 N N . LYS A 1 91 ? 0.442 -11.315 25.494 1.00 95.12 91 LYS A N 1
ATOM 682 C CA . LYS A 1 91 ? 0.334 -9.863 25.339 1.00 95.12 91 LYS A CA 1
ATOM 683 C C . LYS A 1 91 ? -0.350 -9.495 24.026 1.00 95.12 91 LYS A C 1
ATOM 685 O O . LYS A 1 91 ? -0.391 -10.294 23.086 1.00 95.12 91 LYS A O 1
ATOM 690 N N . LEU A 1 92 ? -0.874 -8.273 23.988 1.00 97.00 92 LEU A N 1
ATOM 691 C CA . LEU A 1 92 ? -1.440 -7.645 22.803 1.00 97.00 92 LEU A CA 1
ATOM 692 C C . LEU A 1 92 ? -0.470 -6.582 22.291 1.00 97.00 92 LEU A C 1
ATOM 694 O O . LEU A 1 92 ? 0.066 -5.797 23.075 1.00 97.00 92 LEU A O 1
ATOM 698 N N . TYR A 1 93 ? -0.264 -6.570 20.983 1.00 97.50 93 TYR A N 1
ATOM 699 C CA . TYR A 1 93 ? 0.605 -5.635 20.296 1.00 97.50 93 TYR A CA 1
ATOM 700 C C . TYR A 1 93 ? -0.136 -4.976 19.142 1.00 97.50 93 TYR A C 1
ATOM 702 O O . TYR A 1 93 ? -0.916 -5.635 18.458 1.00 97.50 93 TYR A O 1
ATOM 710 N N . LEU A 1 94 ? 0.155 -3.705 18.910 1.00 98.12 94 LEU A N 1
ATOM 711 C CA . LEU A 1 94 ? -0.151 -2.995 17.677 1.00 98.12 94 LEU A CA 1
ATOM 712 C C . LEU A 1 94 ? 1.161 -2.797 16.921 1.00 98.12 94 LEU A C 1
ATOM 714 O O . LEU A 1 94 ? 2.147 -2.348 17.505 1.00 98.12 94 LEU A O 1
ATOM 718 N N . ILE A 1 95 ? 1.184 -3.165 15.646 1.00 98.19 95 ILE A N 1
ATOM 719 C CA . ILE A 1 95 ? 2.300 -2.874 14.744 1.00 98.19 95 ILE A CA 1
ATOM 720 C C . ILE A 1 95 ? 1.820 -1.800 13.781 1.00 98.19 95 ILE A C 1
ATOM 722 O O . ILE A 1 95 ? 0.820 -2.034 13.104 1.00 98.19 95 ILE A O 1
ATOM 726 N N . VAL A 1 96 ? 2.526 -0.673 13.742 1.00 98.44 96 VAL A N 1
ATOM 727 C CA . VAL A 1 96 ? 2.233 0.477 12.875 1.00 98.44 96 VAL A CA 1
ATOM 728 C C . VAL A 1 96 ? 3.468 0.781 12.057 1.00 98.44 96 VAL A C 1
ATOM 730 O O . VAL A 1 96 ? 4.576 0.786 12.602 1.00 98.44 96 VAL A O 1
ATOM 733 N N . GLN A 1 97 ? 3.285 1.026 10.771 1.00 98.00 97 GLN A N 1
ATOM 734 C CA . GLN A 1 97 ? 4.338 1.543 9.909 1.00 98.00 97 GLN A CA 1
ATOM 735 C C . GLN A 1 97 ? 4.055 2.988 9.520 1.00 98.00 97 GLN A C 1
ATOM 737 O O . GLN A 1 97 ? 2.936 3.457 9.692 1.00 98.00 97 GLN A O 1
ATOM 742 N N . PHE A 1 98 ? 5.078 3.649 9.003 1.00 98.38 98 PHE A N 1
ATOM 743 C CA . PHE A 1 98 ? 5.003 5.013 8.522 1.00 98.38 98 PHE A CA 1
ATOM 744 C C . PHE A 1 98 ? 5.566 5.080 7.111 1.00 98.38 98 PHE A C 1
ATOM 746 O O . PHE A 1 98 ? 6.728 4.699 6.906 1.00 98.38 98 PHE A O 1
ATOM 753 N N . GLU A 1 99 ? 4.731 5.527 6.186 1.00 97.12 99 GLU A N 1
ATOM 754 C CA . GLU A 1 99 ? 4.968 5.519 4.744 1.00 97.12 99 GLU A CA 1
ATOM 755 C C . GLU A 1 99 ? 6.013 6.560 4.311 1.00 97.12 99 GLU A C 1
ATOM 757 O O . GLU A 1 99 ? 6.923 6.303 3.513 1.00 97.12 99 GLU A O 1
ATOM 762 N N . SER A 1 100 ? 5.928 7.742 4.910 1.00 94.75 100 SER A N 1
ATOM 763 C CA . SER A 1 100 ? 6.771 8.903 4.638 1.00 94.75 100 SER A CA 1
ATOM 764 C C . SER A 1 100 ? 7.178 9.581 5.942 1.00 94.75 100 SER A C 1
ATOM 766 O O . SER A 1 100 ? 6.522 9.375 6.962 1.00 94.75 100 SER A O 1
ATOM 768 N N . PRO A 1 101 ? 8.226 10.413 5.973 1.00 94.50 101 PRO A N 1
ATOM 769 C CA . PRO A 1 101 ? 9.252 10.574 4.945 1.00 94.50 101 PRO A CA 1
ATOM 770 C C . PRO A 1 101 ? 10.147 9.337 4.842 1.00 94.50 101 PRO A C 1
ATOM 772 O O . PRO A 1 101 ? 10.121 8.451 5.696 1.00 94.50 101 PRO A O 1
ATOM 775 N N . ARG A 1 102 ? 10.975 9.274 3.795 1.00 91.19 102 ARG A N 1
ATOM 776 C CA . ARG A 1 102 ? 11.965 8.203 3.631 1.00 91.19 102 ARG A CA 1
ATOM 777 C C . ARG A 1 102 ? 13.185 8.415 4.555 1.00 91.19 102 ARG A C 1
ATOM 779 O O . ARG A 1 102 ? 13.617 9.553 4.735 1.00 91.19 102 ARG A O 1
ATOM 786 N N . PRO A 1 103 ? 13.796 7.342 5.104 1.00 95.94 103 PRO A N 1
ATOM 787 C CA . PRO A 1 103 ? 13.341 5.949 5.053 1.00 95.94 103 PRO A CA 1
ATOM 788 C C . PRO A 1 103 ? 12.043 5.742 5.843 1.00 95.94 103 PRO A C 1
ATOM 790 O O . PRO A 1 103 ? 11.861 6.340 6.902 1.00 95.94 103 PRO A O 1
ATOM 793 N N . GLY A 1 104 ? 11.196 4.827 5.368 1.00 96.88 104 GLY A N 1
ATOM 794 C CA . GLY A 1 104 ? 10.007 4.416 6.104 1.00 96.88 104 GLY A CA 1
ATOM 795 C C . GLY A 1 104 ? 10.374 3.805 7.457 1.00 96.88 104 GLY A C 1
ATOM 796 O O . GLY A 1 104 ? 11.489 3.309 7.675 1.00 96.88 104 GLY A O 1
ATOM 797 N N . SER A 1 105 ? 9.429 3.822 8.393 1.00 97.00 105 SER A N 1
ATOM 798 C CA . SER A 1 105 ? 9.663 3.310 9.747 1.00 97.00 105 SER A CA 1
ATOM 799 C C . SER A 1 105 ? 8.557 2.378 10.219 1.00 97.00 105 SER A C 1
ATOM 801 O O . SER A 1 105 ? 7.475 2.318 9.647 1.00 97.00 105 SER A O 1
ATOM 803 N N . MET A 1 106 ? 8.833 1.598 11.265 1.00 98.25 106 MET A N 1
ATOM 804 C CA . MET A 1 106 ? 7.830 0.727 11.870 1.00 98.25 106 MET A CA 1
ATOM 805 C C . MET A 1 106 ? 8.045 0.616 13.371 1.00 98.25 106 MET A C 1
ATOM 807 O O . MET A 1 106 ? 9.169 0.478 13.863 1.00 98.25 106 MET A O 1
ATOM 811 N N . TYR A 1 107 ? 6.937 0.620 14.096 1.00 98.19 107 TYR A N 1
ATOM 812 C CA . TYR A 1 107 ? 6.885 0.558 15.540 1.00 98.19 107 TYR A CA 1
ATOM 813 C C . TYR A 1 107 ? 5.988 -0.575 16.012 1.00 98.19 107 TYR A C 1
ATOM 815 O O . TYR A 1 107 ? 4.960 -0.893 15.420 1.00 98.19 107 TYR A O 1
ATOM 823 N N . ILE A 1 108 ? 6.381 -1.164 17.135 1.00 97.56 108 ILE A N 1
ATOM 824 C CA . ILE A 1 108 ? 5.586 -2.129 17.880 1.00 97.56 108 ILE A CA 1
ATOM 825 C C . ILE A 1 108 ? 5.225 -1.500 19.211 1.00 97.56 108 ILE A C 1
ATOM 827 O O . ILE A 1 108 ? 6.096 -1.090 19.984 1.00 97.56 108 ILE A O 1
ATOM 831 N N . VAL A 1 109 ? 3.930 -1.471 19.477 1.00 97.75 109 VAL A N 1
ATOM 832 C CA . VAL A 1 109 ? 3.337 -0.921 20.685 1.00 97.75 109 VAL A CA 1
ATOM 833 C C . VAL A 1 109 ? 2.747 -2.076 21.480 1.00 97.75 109 VAL A C 1
ATOM 835 O O . VAL A 1 109 ? 1.845 -2.757 21.002 1.00 97.75 109 VAL A O 1
ATOM 838 N N . GLU A 1 110 ? 3.240 -2.331 22.693 1.00 97.31 110 GLU A N 1
ATOM 839 C CA . GLU A 1 110 ? 2.512 -3.202 23.626 1.00 97.31 110 GLU A CA 1
ATOM 840 C C . GLU A 1 110 ? 1.268 -2.446 24.098 1.00 97.31 110 GLU A C 1
ATOM 842 O O . GLU A 1 110 ? 1.370 -1.277 24.468 1.00 97.31 110 GLU A O 1
ATOM 847 N N . LEU A 1 111 ? 0.109 -3.099 24.106 1.00 98.31 111 LEU A N 1
ATOM 848 C CA . LEU A 1 111 ? -1.165 -2.479 24.459 1.00 98.31 111 LEU A CA 1
ATOM 849 C C . LEU A 1 111 ? -1.698 -2.997 25.797 1.00 98.31 111 LEU A C 1
ATOM 851 O O . LEU A 1 111 ? -1.589 -4.184 26.120 1.00 98.31 111 LEU A O 1
ATOM 855 N N . ASN A 1 112 ? -2.351 -2.110 26.542 1.00 98.12 112 ASN A N 1
ATOM 856 C CA . ASN A 1 112 ? -3.372 -2.498 27.505 1.00 98.12 112 ASN A CA 1
ATOM 857 C C . ASN A 1 112 ? -4.714 -2.617 26.777 1.00 98.12 112 ASN A C 1
ATOM 859 O O . ASN A 1 112 ? -5.000 -1.846 25.864 1.00 98.12 112 ASN A O 1
ATOM 863 N N . GLN A 1 113 ? -5.541 -3.565 27.211 1.00 98.25 113 GLN A N 1
ATOM 864 C CA . GLN A 1 113 ? -6.918 -3.707 26.751 1.00 98.25 113 GLN A CA 1
ATOM 865 C C . GLN A 1 113 ? -7.832 -3.739 27.971 1.00 98.25 113 GLN A C 1
ATOM 867 O O . GLN A 1 113 ? -7.683 -4.605 28.843 1.00 98.25 113 GLN A O 1
ATOM 872 N N . ASP A 1 114 ? -8.767 -2.799 28.042 1.00 97.94 114 ASP A N 1
ATOM 873 C CA . ASP A 1 114 ? -9.776 -2.801 29.092 1.00 97.94 114 ASP A CA 1
ATOM 874 C C . ASP A 1 114 ? -10.683 -4.035 28.951 1.00 97.94 114 ASP A C 1
ATOM 876 O O . ASP A 1 114 ? -11.187 -4.363 27.877 1.00 97.94 114 ASP A O 1
ATOM 880 N N . LYS A 1 115 ? -10.887 -4.760 30.054 1.00 96.69 115 LYS A N 1
ATOM 881 C CA . LYS A 1 115 ? -11.613 -6.041 30.040 1.00 96.69 115 LYS A CA 1
ATOM 882 C C . LYS A 1 115 ? -13.132 -5.890 29.897 1.00 96.69 115 LYS A C 1
ATOM 884 O O . LYS A 1 115 ? -13.804 -6.883 29.629 1.00 96.69 115 LYS A O 1
ATOM 889 N N . LYS A 1 116 ? -13.685 -4.702 30.149 1.00 95.62 116 LYS A N 1
ATOM 890 C CA . LYS A 1 116 ? -15.127 -4.420 30.152 1.00 95.62 116 LYS A CA 1
ATOM 891 C C . LYS A 1 116 ? -15.601 -3.880 28.809 1.00 95.62 116 LYS A C 1
ATOM 893 O O . LYS A 1 116 ? -16.652 -4.324 28.336 1.00 95.62 116 LYS A O 1
ATOM 898 N N . ASN A 1 117 ? -14.865 -2.937 28.224 1.00 95.50 117 ASN A N 1
ATOM 899 C CA . ASN A 1 117 ? -15.260 -2.259 26.985 1.00 95.50 117 ASN A CA 1
ATOM 900 C C . ASN A 1 117 ? -14.304 -2.505 25.806 1.00 95.50 117 ASN A C 1
ATOM 902 O O . ASN A 1 117 ? -14.692 -2.260 24.672 1.00 95.50 117 ASN A O 1
ATOM 906 N N . GLY A 1 118 ? -13.111 -3.058 26.042 1.00 97.00 118 GLY A N 1
ATOM 907 C CA . GLY A 1 118 ? -12.154 -3.364 24.983 1.00 97.00 118 GLY A CA 1
ATOM 908 C C . GLY A 1 118 ? -11.333 -2.163 24.517 1.00 97.00 118 GLY A C 1
ATOM 909 O O . GLY A 1 118 ? -10.553 -2.319 23.581 1.00 97.00 118 GLY A O 1
ATOM 910 N N . THR A 1 119 ? -11.448 -0.990 25.143 1.00 97.31 119 THR A N 1
ATOM 911 C CA . THR A 1 119 ? -10.620 0.172 24.792 1.00 97.31 119 THR A CA 1
ATOM 912 C C . THR A 1 119 ? -9.134 -0.184 24.877 1.00 97.31 119 THR A C 1
ATOM 914 O O . THR A 1 119 ? -8.690 -0.849 25.822 1.00 97.31 119 THR A O 1
ATOM 917 N N . LEU A 1 120 ? -8.371 0.238 23.867 1.00 98.38 120 LEU A N 1
ATOM 918 C CA . LEU A 1 120 ? -6.937 -0.011 23.752 1.00 98.38 120 LEU A CA 1
ATOM 919 C C . LEU A 1 120 ? -6.157 1.230 24.178 1.00 98.38 120 LEU A C 1
ATOM 921 O O . LEU A 1 120 ? -6.509 2.341 23.800 1.00 98.38 120 LEU A O 1
ATOM 925 N N . SER A 1 121 ? -5.080 1.042 24.939 1.00 97.81 121 SER A N 1
ATOM 926 C CA . SER A 1 121 ? -4.159 2.130 25.278 1.00 97.81 121 SER A CA 1
ATOM 927 C C . SER A 1 121 ? -2.698 1.685 25.198 1.00 97.81 121 SER A C 1
ATOM 929 O O . SER A 1 121 ? -2.384 0.528 25.510 1.00 97.81 121 SER A O 1
ATOM 931 N N . PRO A 1 122 ? -1.781 2.572 24.775 1.00 97.81 122 PRO A N 1
ATOM 932 C CA . PRO A 1 122 ? -0.373 2.233 24.644 1.00 97.81 122 PRO A CA 1
ATOM 933 C C . PRO A 1 122 ? 0.265 1.989 26.014 1.00 97.81 122 PRO A C 1
ATOM 935 O O . PRO A 1 122 ? 0.059 2.736 26.968 1.00 97.81 122 PRO A O 1
ATOM 938 N N . LYS A 1 123 ? 1.075 0.935 26.109 1.00 97.12 123 LYS A N 1
ATOM 939 C CA . LYS A 1 123 ? 1.814 0.560 27.321 1.00 97.12 123 LYS A CA 1
ATOM 940 C C . LYS A 1 123 ? 3.316 0.757 27.164 1.00 97.12 123 LYS A C 1
ATOM 942 O O . LYS A 1 123 ? 3.970 1.258 28.076 1.00 97.12 123 LYS A O 1
ATOM 947 N N . SER A 1 124 ? 3.883 0.329 26.041 1.00 97.06 124 SER A N 1
ATOM 948 C CA . SER A 1 124 ? 5.304 0.511 25.735 1.00 97.06 124 SER A CA 1
ATOM 949 C C . SER A 1 124 ? 5.528 0.583 24.232 1.00 97.06 124 SER A C 1
ATOM 951 O O . SER A 1 124 ? 4.697 0.113 23.459 1.00 97.06 124 SER A O 1
ATOM 953 N N . LEU A 1 125 ? 6.652 1.176 23.835 1.00 97.06 125 LEU A N 1
ATOM 954 C CA . LEU A 1 125 ? 7.014 1.422 22.445 1.00 97.06 125 LEU A CA 1
ATOM 955 C C . LEU A 1 125 ? 8.347 0.762 22.108 1.00 97.06 125 LEU A C 1
ATOM 957 O O . LEU A 1 125 ? 9.254 0.711 22.943 1.00 97.06 125 LEU A O 1
ATOM 961 N N . LYS A 1 126 ? 8.475 0.281 20.873 1.00 96.19 126 LYS A N 1
ATOM 962 C CA . LYS A 1 126 ? 9.729 -0.223 20.325 1.00 96.19 126 LYS A CA 1
ATOM 963 C C . LYS A 1 126 ? 9.802 0.006 18.817 1.00 96.19 126 LYS A C 1
ATOM 965 O O . LYS A 1 126 ? 8.924 -0.445 18.094 1.00 96.19 126 LYS A O 1
ATOM 970 N N . TYR A 1 127 ? 10.882 0.624 18.353 1.00 97.50 127 TYR A N 1
ATOM 971 C CA . TYR A 1 127 ? 11.228 0.710 16.934 1.00 97.50 127 TYR A CA 1
ATOM 972 C C . TYR A 1 127 ? 11.665 -0.659 16.388 1.00 97.50 127 TYR A C 1
ATOM 974 O O . TYR A 1 127 ? 12.396 -1.405 17.056 1.00 97.50 127 TYR A O 1
ATOM 982 N N . VAL A 1 128 ? 11.235 -0.995 15.174 1.00 97.44 128 VAL A N 1
ATOM 983 C CA . VAL A 1 128 ? 11.635 -2.216 14.466 1.00 97.44 128 VAL A CA 1
ATOM 984 C C . VAL A 1 128 ? 12.947 -1.970 13.725 1.00 97.44 128 VAL A C 1
ATOM 986 O O . VAL A 1 128 ? 13.040 -1.095 12.878 1.00 97.44 128 VAL A O 1
ATOM 989 N N . ASN A 1 129 ? 13.989 -2.743 14.033 1.00 96.00 129 ASN A N 1
ATOM 990 C CA . ASN A 1 129 ? 15.291 -2.583 13.384 1.00 96.00 129 ASN A CA 1
ATOM 991 C C . ASN A 1 129 ? 15.317 -3.276 12.006 1.00 96.00 129 ASN A C 1
ATOM 993 O O . ASN A 1 129 ? 15.233 -4.503 11.936 1.00 96.00 129 ASN A O 1
ATOM 997 N N . PHE A 1 130 ? 15.511 -2.494 10.940 1.00 97.31 130 PHE A N 1
ATOM 998 C CA . PHE A 1 130 ? 15.585 -2.958 9.547 1.00 97.31 130 PHE A CA 1
ATOM 999 C C . PHE A 1 130 ? 17.015 -3.124 9.004 1.00 97.31 130 PHE A C 1
ATOM 1001 O O . PHE A 1 130 ? 17.191 -3.415 7.820 1.00 97.31 130 PHE A O 1
ATOM 1008 N N . ALA A 1 131 ? 18.060 -2.999 9.831 1.00 96.69 131 ALA A N 1
ATOM 1009 C CA . ALA A 1 131 ? 19.455 -3.114 9.385 1.00 96.69 131 ALA A CA 1
ATOM 1010 C C . ALA A 1 131 ? 19.746 -4.441 8.660 1.00 96.69 131 ALA A C 1
ATOM 1012 O O . ALA A 1 131 ? 20.474 -4.452 7.670 1.00 96.69 131 ALA A O 1
ATOM 1013 N N . GLY A 1 132 ? 19.123 -5.545 9.092 1.00 96.12 132 GLY A N 1
ATOM 1014 C CA . GLY A 1 132 ? 19.274 -6.869 8.467 1.00 96.12 132 GLY A CA 1
ATOM 1015 C C . GLY A 1 132 ? 18.637 -7.018 7.076 1.00 96.12 132 GLY A C 1
ATOM 1016 O O . GLY A 1 132 ? 18.888 -8.012 6.388 1.00 96.12 132 GLY A O 1
ATOM 1017 N N . VAL A 1 133 ? 17.823 -6.044 6.662 1.00 96.81 133 VAL A N 1
ATOM 1018 C CA . VAL A 1 133 ? 17.145 -5.998 5.357 1.00 96.81 133 VAL A CA 1
ATOM 1019 C C . VAL A 1 133 ? 17.350 -4.665 4.628 1.00 96.81 133 VAL A C 1
ATOM 1021 O O . VAL A 1 133 ? 16.636 -4.377 3.678 1.00 96.81 133 VAL A O 1
ATOM 1024 N N . HIS A 1 134 ? 18.358 -3.886 5.036 1.00 97.19 134 HIS A N 1
ATOM 1025 C CA . HIS A 1 134 ? 18.770 -2.629 4.397 1.00 97.19 134 HIS A CA 1
ATOM 1026 C C . HIS A 1 134 ? 17.749 -1.482 4.448 1.00 97.19 134 HIS A C 1
ATOM 1028 O O . HIS A 1 134 ? 17.827 -0.572 3.637 1.00 97.19 134 HIS A O 1
ATOM 1034 N N . GLY A 1 135 ? 16.872 -1.464 5.452 1.00 97.75 135 GLY A N 1
ATOM 1035 C CA . GLY A 1 135 ? 15.877 -0.401 5.620 1.00 97.75 135 GLY A CA 1
ATOM 1036 C C . GLY A 1 135 ? 14.507 -0.774 5.055 1.00 97.75 135 GLY A C 1
ATOM 1037 O O . GLY A 1 135 ? 14.314 -1.881 4.546 1.00 97.75 135 GLY A O 1
ATOM 1038 N N . LEU A 1 136 ? 13.563 0.150 5.205 1.00 98.19 136 LEU A N 1
ATOM 1039 C CA . LEU A 1 136 ? 12.168 0.012 4.798 1.00 98.19 136 LEU A CA 1
ATOM 1040 C C . LEU A 1 136 ? 11.825 1.154 3.842 1.00 98.19 136 LEU A C 1
ATOM 1042 O O . LEU A 1 136 ? 12.009 2.319 4.192 1.00 98.19 136 LEU A O 1
ATOM 1046 N N . TRP A 1 137 ? 11.395 0.814 2.635 1.00 98.19 137 TRP A N 1
ATOM 1047 C CA . TRP A 1 137 ? 11.059 1.761 1.575 1.00 98.19 137 TRP A CA 1
ATOM 1048 C C . TRP A 1 137 ? 9.547 1.928 1.487 1.00 98.19 137 TRP A C 1
ATOM 1050 O O . TRP A 1 137 ? 8.875 0.911 1.415 1.00 98.19 137 TRP A O 1
ATOM 1060 N N . ILE A 1 138 ? 9.057 3.173 1.542 1.00 97.31 138 ILE A N 1
ATOM 1061 C CA . ILE A 1 138 ? 7.649 3.587 1.342 1.00 97.31 138 ILE A CA 1
ATOM 1062 C C . ILE A 1 138 ? 6.644 2.481 1.709 1.00 97.31 138 ILE A C 1
ATOM 1064 O O . ILE A 1 138 ? 6.063 1.841 0.836 1.00 97.31 138 ILE A O 1
ATOM 1068 N N . PRO A 1 139 ? 6.552 2.112 2.998 1.00 97.81 139 PRO A N 1
ATOM 1069 C CA . PRO A 1 139 ? 5.677 1.025 3.388 1.00 97.81 139 PRO A CA 1
ATOM 1070 C C . PRO A 1 139 ? 4.217 1.505 3.355 1.00 97.81 139 PRO A C 1
ATOM 1072 O O . PRO A 1 139 ? 3.863 2.357 4.171 1.00 97.81 139 PRO A O 1
ATOM 1075 N N . CYS A 1 140 ? 3.385 0.898 2.505 1.00 96.19 140 CYS A N 1
ATOM 1076 C CA . CYS A 1 140 ? 1.964 1.246 2.321 1.00 96.19 140 CYS A CA 1
ATOM 1077 C C . CYS A 1 140 ? 1.023 0.091 2.747 1.00 96.19 140 CYS A C 1
ATOM 1079 O O . CYS A 1 140 ? 1.332 -0.621 3.706 1.00 96.19 140 CYS A O 1
ATOM 1081 N N . GLY A 1 141 ? -0.096 -0.191 2.091 1.00 96.75 141 GLY A N 1
ATOM 1082 C CA . GLY A 1 141 ? -1.076 -1.166 2.580 1.00 96.75 141 GLY A CA 1
ATOM 1083 C C . GLY A 1 141 ? -0.558 -2.540 3.066 1.00 96.75 141 GLY A C 1
ATOM 1084 O O . GLY A 1 141 ? 0.556 -3.036 2.824 1.00 96.75 141 GLY A O 1
ATOM 1085 N N . GLY A 1 142 ? -1.424 -3.281 3.762 1.00 97.25 142 GLY A N 1
ATOM 1086 C CA . GLY A 1 142 ? -1.056 -4.631 4.179 1.00 97.25 142 GLY A CA 1
ATOM 1087 C C . GLY A 1 142 ? -2.161 -5.504 4.740 1.00 97.25 142 GLY A C 1
ATOM 1088 O O . GLY A 1 142 ? -3.335 -5.158 4.818 1.00 97.25 142 GLY A O 1
ATOM 1089 N N . SER A 1 143 ? -1.769 -6.720 5.120 1.00 97.94 143 SER A N 1
ATOM 1090 C CA . SER A 1 143 ? -2.671 -7.693 5.729 1.00 97.94 143 SER A CA 1
ATOM 1091 C C . SER A 1 143 ? -2.004 -8.547 6.801 1.00 97.94 143 SER A C 1
ATOM 1093 O O . SER A 1 143 ? -0.780 -8.679 6.901 1.00 97.94 143 SER A O 1
ATOM 1095 N N . VAL A 1 144 ? -2.841 -9.183 7.618 1.00 97.69 144 VAL A N 1
ATOM 1096 C CA . VAL A 1 144 ? -2.434 -10.224 8.560 1.00 97.69 144 VAL A CA 1
ATOM 1097 C C . VAL A 1 144 ? -2.647 -11.592 7.928 1.00 97.69 144 VAL A C 1
ATOM 1099 O O . VAL A 1 144 ? -3.753 -11.981 7.561 1.00 97.69 144 VAL A O 1
ATOM 1102 N N . THR A 1 145 ? -1.566 -12.353 7.856 1.00 97.38 145 THR A N 1
ATOM 1103 C CA . THR A 1 145 ? -1.546 -13.703 7.298 1.00 97.38 145 THR A CA 1
ATOM 1104 C C . THR A 1 145 ? -2.266 -14.715 8.199 1.00 97.38 145 THR A C 1
ATOM 1106 O O . THR A 1 145 ? -2.272 -14.577 9.429 1.00 97.38 145 THR A O 1
ATOM 1109 N N . PRO A 1 146 ? -2.757 -15.838 7.641 1.00 96.06 146 PRO A N 1
ATOM 1110 C CA . PRO A 1 146 ? -3.318 -16.940 8.429 1.00 96.06 146 PRO A CA 1
ATOM 1111 C C . PRO A 1 146 ? -2.347 -17.572 9.443 1.00 96.06 146 PRO A C 1
ATOM 1113 O O . PRO A 1 146 ? -2.763 -18.345 10.309 1.00 96.06 146 PRO A O 1
ATOM 1116 N N . TRP A 1 147 ? -1.044 -17.313 9.322 1.00 94.75 147 TRP A N 1
ATOM 1117 C CA . TRP A 1 147 ? -0.001 -17.809 10.221 1.00 94.75 147 TRP A CA 1
ATOM 1118 C C . TRP A 1 147 ? 0.496 -16.755 11.224 1.00 94.75 147 TRP A C 1
ATOM 1120 O O . TRP A 1 147 ? 1.502 -16.979 11.903 1.00 94.75 147 TRP A O 1
ATOM 1130 N N . GLY A 1 148 ? -0.204 -15.623 11.340 1.00 92.56 148 GLY A N 1
ATOM 1131 C CA . GLY A 1 148 ? 0.045 -14.602 12.361 1.00 92.56 148 GLY A CA 1
ATOM 1132 C C . GLY A 1 148 ? 1.249 -13.698 12.086 1.00 92.56 148 GLY A C 1
ATOM 1133 O O . GLY A 1 148 ? 1.746 -13.058 13.005 1.00 92.56 148 GLY A O 1
ATOM 1134 N N . GLY A 1 149 ? 1.758 -13.680 10.854 1.00 94.44 149 GLY A N 1
ATOM 1135 C CA . GLY A 1 149 ? 2.629 -12.611 10.360 1.00 94.44 149 GLY A CA 1
ATOM 1136 C C . GLY A 1 149 ? 1.843 -11.483 9.699 1.00 94.44 149 GLY A C 1
ATOM 1137 O O . GLY A 1 149 ? 0.660 -11.649 9.402 1.00 94.44 149 GLY A O 1
ATOM 1138 N N . ARG A 1 150 ? 2.505 -10.356 9.455 1.00 96.12 150 ARG A N 1
ATOM 1139 C CA . ARG A 1 150 ? 1.961 -9.177 8.771 1.00 96.12 150 ARG A CA 1
ATOM 1140 C C . ARG A 1 150 ? 2.715 -8.968 7.464 1.00 96.12 150 ARG A C 1
ATOM 1142 O O . ARG A 1 150 ? 3.927 -8.819 7.545 1.00 96.12 150 ARG A O 1
ATOM 1149 N N . LEU A 1 151 ? 2.029 -8.949 6.323 1.00 98.12 151 LEU A N 1
ATOM 1150 C CA . LEU A 1 151 ? 2.607 -8.604 5.019 1.00 98.12 151 LEU A CA 1
ATOM 1151 C C . LEU A 1 151 ? 2.239 -7.161 4.688 1.00 98.12 151 LEU A C 1
ATOM 1153 O O . LEU A 1 151 ? 1.056 -6.838 4.736 1.00 98.12 151 LEU A O 1
ATOM 1157 N N . ALA A 1 152 ? 3.222 -6.331 4.362 1.00 96.81 152 ALA A N 1
ATOM 1158 C CA . ALA A 1 152 ? 3.005 -4.988 3.828 1.00 96.81 152 ALA A CA 1
ATOM 1159 C C . ALA A 1 152 ? 3.836 -4.776 2.568 1.00 96.81 152 ALA A C 1
ATOM 1161 O O . ALA A 1 152 ? 4.885 -5.416 2.419 1.00 96.81 152 ALA A O 1
ATOM 1162 N N . GLY A 1 153 ? 3.333 -3.940 1.668 1.00 97.75 153 GLY A N 1
ATOM 1163 C CA . GLY A 1 153 ? 4.043 -3.544 0.464 1.00 97.75 153 GLY A CA 1
ATOM 1164 C C . GLY A 1 153 ? 5.126 -2.508 0.743 1.00 97.75 153 GLY A C 1
ATOM 1165 O O . GLY A 1 153 ? 5.039 -1.760 1.713 1.00 97.75 153 GLY A O 1
ATOM 1166 N N . GLU A 1 154 ? 6.182 -2.528 -0.065 1.00 98.38 154 GLU A N 1
ATOM 1167 C CA . GLU A 1 154 ? 7.007 -1.343 -0.299 1.00 98.38 154 GLU A CA 1
ATOM 1168 C C . GLU A 1 154 ? 6.536 -0.793 -1.645 1.00 98.38 154 GLU A C 1
ATOM 1170 O O . GLU A 1 154 ? 6.713 -1.466 -2.667 1.00 98.38 154 GLU A O 1
ATOM 1175 N N . GLU A 1 155 ? 5.905 0.372 -1.621 1.00 95.00 155 GLU A N 1
ATOM 1176 C CA . GLU A 1 155 ? 5.315 1.024 -2.786 1.00 95.00 155 GLU A CA 1
ATOM 1177 C C . GLU A 1 155 ? 6.373 1.821 -3.574 1.00 95.00 155 GLU A C 1
ATOM 1179 O O . GLU A 1 155 ? 7.504 1.997 -3.105 1.00 95.00 155 GLU A O 1
ATOM 1184 N N . TYR A 1 156 ? 6.021 2.260 -4.788 1.00 94.50 156 TYR A N 1
ATOM 1185 C CA . TYR A 1 156 ? 6.836 3.062 -5.713 1.00 94.50 156 TYR A CA 1
ATOM 1186 C C . TYR A 1 156 ? 8.307 2.640 -5.739 1.00 94.50 156 TYR A C 1
ATOM 1188 O O . TYR A 1 156 ? 9.195 3.329 -5.223 1.00 94.50 156 TYR A O 1
ATOM 1196 N N . GLU A 1 157 ? 8.589 1.451 -6.276 1.00 95.06 157 GLU A N 1
ATOM 1197 C CA . GLU A 1 157 ? 9.940 0.918 -6.248 1.00 95.06 157 GLU A CA 1
ATOM 1198 C C . GLU A 1 157 ? 10.903 1.819 -7.038 1.00 95.06 157 GLU A C 1
ATOM 1200 O O . GLU A 1 157 ? 10.614 2.206 -8.169 1.00 95.06 157 GLU A O 1
ATOM 1205 N N . PRO A 1 158 ? 12.099 2.121 -6.506 1.00 95.38 158 PRO A N 1
ATOM 1206 C CA . PRO A 1 158 ? 13.021 3.024 -7.186 1.00 95.38 158 PRO A CA 1
ATOM 1207 C C . PRO A 1 158 ? 13.482 2.402 -8.509 1.00 95.38 158 PRO A C 1
ATOM 1209 O O . PRO A 1 158 ? 13.949 1.260 -8.505 1.00 95.38 158 PRO A O 1
ATOM 1212 N N . ASP A 1 159 ? 13.415 3.108 -9.640 1.00 95.31 159 ASP A N 1
ATOM 1213 C CA . ASP A 1 159 ? 13.878 2.523 -10.906 1.00 95.31 159 ASP A CA 1
ATOM 1214 C C . ASP A 1 159 ? 15.366 2.123 -10.812 1.00 95.31 159 ASP A C 1
ATOM 1216 O O . ASP A 1 159 ? 16.234 2.881 -10.368 1.00 95.31 159 ASP A O 1
ATOM 1220 N N . ALA A 1 160 ? 15.685 0.894 -11.221 1.00 96.50 160 ALA A N 1
ATOM 1221 C CA . ALA A 1 160 ? 17.045 0.375 -11.195 1.00 96.50 160 ALA A CA 1
ATOM 1222 C C . ALA A 1 160 ? 17.903 0.889 -12.361 1.00 96.50 160 ALA A C 1
ATOM 1224 O O . ALA A 1 160 ? 19.139 0.889 -12.270 1.00 96.50 160 ALA A O 1
ATOM 1225 N N . ARG A 1 161 ? 17.271 1.336 -13.454 1.00 95.81 161 ARG A N 1
ATOM 1226 C CA . ARG A 1 161 ? 17.957 1.800 -14.665 1.00 95.81 161 ARG A CA 1
ATOM 1227 C C . ARG A 1 161 ? 18.853 3.029 -14.427 1.00 95.81 161 ARG A C 1
ATOM 1229 O O . ARG A 1 161 ? 20.035 2.935 -14.783 1.00 95.81 161 ARG A O 1
ATOM 1236 N N . PRO A 1 162 ? 18.406 4.108 -13.747 1.00 96.00 162 PRO A N 1
ATOM 1237 C CA . PRO A 1 162 ? 19.253 5.262 -13.424 1.00 96.00 162 PRO A CA 1
ATOM 1238 C C . PRO A 1 162 ? 20.585 4.894 -12.754 1.00 96.00 162 PRO A C 1
ATOM 1240 O O . PRO A 1 162 ? 21.649 5.365 -13.158 1.00 96.00 162 PRO A O 1
ATOM 1243 N N . MET A 1 163 ? 20.571 3.992 -11.765 1.00 95.75 163 MET A N 1
ATOM 1244 C CA . MET A 1 163 ? 21.790 3.580 -11.048 1.00 95.75 163 MET A CA 1
ATOM 1245 C C . MET A 1 163 ? 22.781 2.812 -11.926 1.00 95.75 163 MET A C 1
ATOM 1247 O O . MET A 1 163 ? 23.992 2.845 -11.669 1.00 95.75 163 MET A O 1
ATOM 1251 N N . SER A 1 164 ? 22.274 2.140 -12.958 1.00 94.50 164 SER A N 1
ATOM 1252 C CA . SER A 1 164 ? 23.070 1.403 -13.932 1.00 94.50 164 SER A CA 1
ATOM 1253 C C . SER A 1 164 ? 23.699 2.324 -14.982 1.00 94.50 164 SER A C 1
ATOM 1255 O O . SER A 1 164 ? 24.854 2.120 -15.352 1.00 94.50 164 SER A O 1
ATOM 1257 N N . GLU A 1 165 ? 22.960 3.327 -15.460 1.00 95.06 165 GLU A N 1
ATOM 1258 C CA . GLU A 1 165 ? 23.339 4.133 -16.631 1.00 95.06 165 GLU A CA 1
ATOM 1259 C C . GLU A 1 165 ? 24.018 5.464 -16.276 1.00 95.06 165 GLU A C 1
ATOM 1261 O O . GLU A 1 165 ? 24.845 5.957 -17.045 1.00 95.06 165 GLU A O 1
ATOM 1266 N N . ALA A 1 166 ? 23.735 6.037 -15.102 1.00 97.12 166 ALA A N 1
ATOM 1267 C CA . ALA A 1 166 ? 24.265 7.343 -14.728 1.00 97.12 166 ALA A CA 1
ATOM 1268 C C . ALA A 1 166 ? 25.804 7.369 -14.662 1.00 97.12 166 ALA A C 1
ATOM 1270 O O . ALA A 1 166 ? 26.456 6.568 -13.966 1.00 97.12 166 ALA A O 1
ATOM 1271 N N . THR A 1 167 ? 26.380 8.361 -15.345 1.00 96.56 167 THR A N 1
ATOM 1272 C CA . THR A 1 167 ? 27.831 8.610 -15.442 1.00 96.56 167 THR A CA 1
ATOM 1273 C C . THR A 1 167 ? 28.292 9.785 -14.578 1.00 96.56 167 THR A C 1
ATOM 1275 O O . THR A 1 167 ? 29.460 9.848 -14.194 1.00 96.56 167 THR A O 1
ATOM 1278 N N . SER A 1 168 ? 27.374 10.678 -14.205 1.00 98.00 168 SER A N 1
ATOM 1279 C CA . SER A 1 168 ? 27.571 11.779 -13.258 1.00 98.00 168 SER A CA 1
ATOM 1280 C C . SER A 1 168 ? 26.443 11.816 -12.219 1.00 98.00 168 SER A C 1
ATOM 1282 O O . SER A 1 168 ? 25.422 11.143 -12.371 1.00 98.00 168 SER A O 1
ATOM 1284 N N . PHE A 1 169 ? 26.623 12.596 -11.150 1.00 98.00 169 PHE A N 1
ATOM 1285 C CA . PHE A 1 169 ? 25.566 12.786 -10.155 1.00 98.00 169 PHE A CA 1
ATOM 1286 C C . PHE A 1 169 ? 24.358 13.512 -10.758 1.00 98.00 169 PHE A C 1
ATOM 1288 O O . PHE A 1 169 ? 23.252 13.006 -10.648 1.00 98.00 169 PHE A O 1
ATOM 1295 N N . ASP A 1 170 ? 24.576 14.593 -11.508 1.00 98.00 170 ASP A N 1
ATOM 1296 C CA . ASP A 1 170 ? 23.494 15.334 -12.172 1.00 98.00 170 ASP A CA 1
ATOM 1297 C C . ASP A 1 170 ? 22.699 14.453 -13.146 1.00 98.00 170 ASP A C 1
ATOM 1299 O O . ASP A 1 170 ? 21.476 14.537 -13.199 1.00 98.00 170 ASP A O 1
ATOM 1303 N N . SER A 1 171 ? 23.373 13.547 -13.873 1.00 97.94 171 SER A N 1
ATOM 1304 C CA . SER A 1 171 ? 22.675 12.583 -14.734 1.00 97.94 171 SER A CA 1
ATOM 1305 C C . SER A 1 171 ? 21.826 11.599 -13.929 1.00 97.94 171 SER A C 1
ATOM 1307 O O . SER A 1 171 ? 20.735 11.261 -14.364 1.00 97.94 171 SER A O 1
ATOM 1309 N N . LEU A 1 172 ? 22.289 11.178 -12.744 1.00 97.62 172 LEU A N 1
ATOM 1310 C CA . LEU A 1 172 ? 21.520 10.296 -11.865 1.00 97.62 172 LEU A CA 1
ATOM 1311 C C . LEU A 1 172 ? 20.247 10.992 -11.376 1.00 97.62 172 LEU A C 1
ATOM 1313 O O . LEU A 1 172 ? 19.170 10.414 -11.471 1.00 97.62 172 LEU A O 1
ATOM 1317 N N . VAL A 1 173 ? 20.383 12.232 -10.897 1.00 97.25 173 VAL A N 1
ATOM 1318 C CA . VAL A 1 173 ? 19.259 13.064 -10.445 1.00 97.25 173 VAL A CA 1
ATOM 1319 C C . VAL A 1 173 ? 18.256 13.255 -11.582 1.00 97.25 173 VAL A C 1
ATOM 1321 O O . VAL A 1 173 ? 17.071 12.992 -11.415 1.00 97.25 173 VAL A O 1
ATOM 1324 N N . SER A 1 174 ? 18.738 13.634 -12.769 1.00 96.62 174 SER A N 1
ATOM 1325 C CA . SER A 1 174 ? 17.882 13.845 -13.939 1.00 96.62 174 SER A CA 1
ATOM 1326 C C . SER A 1 174 ? 17.166 12.579 -14.406 1.00 96.62 174 SER A C 1
ATOM 1328 O O . SER A 1 174 ? 16.060 12.690 -14.922 1.00 96.62 174 SER A O 1
ATOM 1330 N N . MET A 1 175 ? 17.793 11.405 -14.284 1.00 94.88 175 MET A N 1
ATOM 1331 C CA . MET A 1 175 ? 17.199 10.130 -14.696 1.00 94.88 175 MET A CA 1
ATOM 1332 C C . MET A 1 175 ? 16.116 9.651 -13.727 1.00 94.88 175 MET A C 1
ATOM 1334 O O . MET A 1 175 ? 15.137 9.079 -14.183 1.00 94.88 175 MET A O 1
ATOM 1338 N N . TYR A 1 176 ? 16.276 9.884 -12.419 1.00 93.88 176 TYR A N 1
ATOM 1339 C CA . TYR A 1 176 ? 15.194 9.643 -11.455 1.00 93.88 176 TYR A CA 1
ATOM 1340 C C . TYR A 1 176 ? 14.067 10.674 -11.577 1.00 93.88 176 TYR A C 1
ATOM 1342 O O . TYR A 1 176 ? 12.919 10.365 -11.285 1.00 93.88 176 TYR A O 1
ATOM 1350 N N . GLY A 1 177 ? 14.368 11.898 -12.019 1.00 92.38 177 GLY A N 1
ATOM 1351 C CA . GLY A 1 177 ? 13.346 12.913 -12.261 1.00 92.38 177 GLY A CA 1
ATOM 1352 C C . GLY A 1 177 ? 12.555 13.245 -10.993 1.00 92.38 177 GLY A C 1
ATOM 1353 O O . GLY A 1 177 ? 13.143 13.646 -9.989 1.00 92.38 177 GLY A O 1
ATOM 1354 N N . GLY A 1 178 ? 11.228 13.094 -11.053 1.00 86.81 178 GLY A N 1
ATOM 1355 C CA . GLY A 1 178 ? 10.325 13.365 -9.926 1.00 86.81 178 GLY A CA 1
ATOM 1356 C C . GLY A 1 178 ? 10.596 12.496 -8.694 1.00 86.81 178 GLY A C 1
ATOM 1357 O O . GLY A 1 178 ? 10.455 12.978 -7.575 1.00 86.81 178 GLY A O 1
ATOM 1358 N N . ASP A 1 179 ? 11.104 11.280 -8.896 1.00 89.06 179 ASP A N 1
ATOM 1359 C CA . ASP A 1 179 ? 11.327 10.294 -7.830 1.00 89.06 179 ASP A CA 1
ATOM 1360 C C . ASP A 1 179 ? 12.627 10.555 -7.049 1.00 89.06 179 ASP A C 1
ATOM 1362 O O . ASP A 1 179 ? 12.935 9.884 -6.059 1.00 89.06 179 ASP A O 1
ATOM 1366 N N . TRP A 1 180 ? 13.437 11.529 -7.489 1.00 94.69 180 TRP A N 1
ATOM 1367 C CA . TRP A 1 180 ? 14.719 11.832 -6.854 1.00 94.69 180 TRP A CA 1
ATOM 1368 C C . TRP A 1 180 ? 14.568 12.162 -5.365 1.00 94.69 180 TRP A C 1
ATOM 1370 O O . TRP A 1 180 ? 15.418 11.751 -4.576 1.00 94.69 180 TRP A O 1
ATOM 1380 N N . GLY A 1 181 ? 13.497 12.864 -4.976 1.00 94.75 181 GLY A N 1
ATOM 1381 C CA . GLY A 1 181 ? 13.262 13.260 -3.585 1.00 94.75 181 GLY A CA 1
ATOM 1382 C C . GLY A 1 181 ? 13.211 12.068 -2.627 1.00 94.75 181 GLY A C 1
ATOM 1383 O O . GLY A 1 181 ? 13.784 12.124 -1.538 1.00 94.75 181 GLY A O 1
ATOM 1384 N N . ASP A 1 182 ? 12.627 10.954 -3.062 1.00 95.19 182 ASP A N 1
ATOM 1385 C CA . ASP A 1 182 ? 12.516 9.744 -2.249 1.00 95.19 182 ASP A CA 1
ATOM 1386 C C . ASP A 1 182 ? 13.848 9.019 -2.125 1.00 95.19 182 ASP A C 1
ATOM 1388 O O . ASP A 1 182 ? 14.250 8.612 -1.030 1.00 95.19 182 ASP A O 1
ATOM 1392 N N . VAL A 1 183 ? 14.576 8.912 -3.239 1.00 96.81 183 VAL A N 1
ATOM 1393 C CA . VAL A 1 183 ? 15.913 8.313 -3.270 1.00 96.81 183 VAL A CA 1
ATOM 1394 C C . VAL A 1 183 ? 16.890 9.130 -2.425 1.00 96.81 183 VAL A C 1
ATOM 1396 O O . VAL A 1 183 ? 17.658 8.558 -1.650 1.00 96.81 183 VAL A O 1
ATOM 1399 N N . GLU A 1 184 ? 16.855 10.45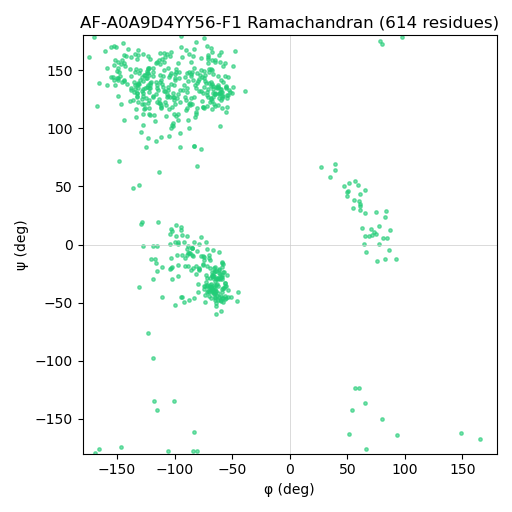7 -2.541 1.00 97.12 184 GLU A N 1
ATOM 1400 C CA . GLU A 1 184 ? 17.657 11.388 -1.750 1.00 97.12 184 GLU A CA 1
ATOM 1401 C C . GLU A 1 184 ? 17.306 11.315 -0.261 1.00 97.12 184 GLU A C 1
ATOM 1403 O O . GLU A 1 184 ? 18.204 11.123 0.564 1.00 97.12 184 GLU A O 1
ATOM 1408 N N . GLY A 1 185 ? 16.019 11.405 0.085 1.00 96.88 185 GLY A N 1
ATOM 1409 C CA . GLY A 1 185 ? 15.540 11.336 1.466 1.00 96.88 185 GLY A CA 1
ATOM 1410 C C . GLY A 1 185 ? 15.920 10.020 2.144 1.00 96.88 185 GLY A C 1
ATOM 1411 O O . GLY A 1 185 ? 16.413 10.009 3.275 1.00 96.88 185 GLY A O 1
ATOM 1412 N N . PHE A 1 186 ? 15.823 8.900 1.418 1.00 98.12 186 PHE A N 1
ATOM 1413 C CA . PHE A 1 186 ? 16.204 7.587 1.934 1.00 98.12 186 PHE A CA 1
ATOM 1414 C C . PHE A 1 186 ? 17.675 7.512 2.369 1.00 98.12 186 PHE A C 1
ATOM 1416 O O . PHE A 1 186 ? 18.016 6.751 3.281 1.00 98.12 186 PHE A O 1
ATOM 1423 N N . MET A 1 187 ? 18.570 8.314 1.780 1.00 98.12 187 MET A N 1
ATOM 1424 C CA . MET A 1 187 ? 19.992 8.309 2.144 1.00 98.12 187 MET A CA 1
ATOM 1425 C C . MET A 1 187 ? 20.244 8.697 3.604 1.00 98.12 187 MET A C 1
ATOM 1427 O O . MET A 1 187 ? 21.257 8.269 4.174 1.00 98.12 187 MET A O 1
ATOM 1431 N N . ALA A 1 188 ? 19.299 9.383 4.253 1.00 97.75 188 ALA A N 1
ATOM 1432 C CA . ALA A 1 188 ? 19.353 9.659 5.683 1.00 97.75 188 ALA A CA 1
ATOM 1433 C C . ALA A 1 188 ? 19.412 8.370 6.528 1.00 97.75 188 ALA A C 1
ATOM 1435 O O . ALA A 1 188 ? 20.028 8.361 7.595 1.00 97.75 188 ALA A O 1
ATOM 1436 N N . TYR A 1 189 ? 18.891 7.240 6.027 1.00 98.19 189 TYR A N 1
ATOM 1437 C CA . TYR A 1 189 ? 19.054 5.924 6.656 1.00 98.19 189 TYR A CA 1
ATOM 1438 C C . TYR A 1 189 ? 20.527 5.541 6.866 1.00 98.19 189 TYR A C 1
ATOM 1440 O O . TYR A 1 189 ? 20.881 4.877 7.847 1.00 98.19 189 TYR A O 1
ATOM 1448 N N . TYR A 1 190 ? 21.392 5.981 5.951 1.00 98.06 190 TYR A N 1
ATOM 1449 C CA . TYR A 1 190 ? 22.837 5.768 5.967 1.00 98.06 190 TYR A CA 1
ATOM 1450 C C . TYR A 1 190 ? 23.614 6.930 6.603 1.00 98.06 190 TYR A C 1
ATOM 1452 O O . TYR A 1 190 ? 24.839 6.949 6.497 1.00 98.06 190 TYR A O 1
ATOM 1460 N N . ASP A 1 191 ? 22.930 7.857 7.287 1.00 97.25 191 ASP A N 1
ATOM 1461 C CA . ASP A 1 191 ? 23.516 9.072 7.878 1.00 97.25 191 ASP A CA 1
ATOM 1462 C C . ASP A 1 191 ? 24.166 9.983 6.815 1.00 97.25 191 ASP A C 1
ATOM 1464 O O . ASP A 1 191 ? 25.234 10.565 7.017 1.00 97.25 191 ASP A O 1
ATOM 1468 N N . LEU A 1 192 ? 23.532 10.053 5.638 1.00 97.81 192 LEU A N 1
ATOM 1469 C CA . LEU A 1 192 ? 23.939 10.880 4.506 1.00 97.81 192 LEU A CA 1
ATOM 1470 C C . LEU A 1 192 ? 22.804 11.831 4.124 1.00 97.81 192 LEU A C 1
ATOM 1472 O O . LEU A 1 192 ? 21.700 11.391 3.828 1.00 97.81 192 LEU A O 1
ATOM 1476 N N . TYR A 1 193 ? 23.104 13.125 4.097 1.00 97.44 193 TYR A N 1
ATOM 1477 C CA . TYR A 1 193 ? 22.147 14.196 3.796 1.00 97.44 193 TYR A CA 1
ATOM 1478 C C . TYR A 1 193 ? 22.414 14.817 2.414 1.00 97.44 193 TYR A C 1
ATOM 1480 O O . TYR A 1 193 ? 23.536 14.668 1.915 1.00 97.44 193 TYR A O 1
ATOM 1488 N N . PRO A 1 194 ? 21.448 15.533 1.800 1.00 97.00 194 PRO A N 1
ATOM 1489 C CA . PRO A 1 194 ? 21.515 15.990 0.405 1.00 97.00 194 PRO A CA 1
ATOM 1490 C C . PRO A 1 194 ? 22.852 16.623 -0.005 1.00 97.00 194 PRO A C 1
ATOM 1492 O O . PRO A 1 194 ? 23.497 16.183 -0.958 1.00 97.00 194 PRO A O 1
ATOM 1495 N N . LYS A 1 195 ? 23.380 17.565 0.791 1.00 96.44 195 LYS A N 1
ATOM 1496 C CA . LYS A 1 195 ? 24.657 18.253 0.498 1.00 96.44 195 LYS A CA 1
ATOM 1497 C C . LYS A 1 195 ? 25.871 17.323 0.443 1.00 96.44 195 LYS A C 1
ATOM 1499 O O . LYS A 1 195 ? 26.929 17.667 -0.083 1.00 96.44 195 LYS A O 1
ATOM 1504 N N . GLN A 1 196 ? 25.762 16.159 1.069 1.00 97.00 196 GLN A N 1
ATOM 1505 C CA . GLN A 1 196 ? 26.814 15.160 1.144 1.00 97.00 196 GLN A CA 1
ATOM 1506 C C . GLN A 1 196 ? 26.723 14.154 -0.007 1.00 97.00 196 GLN A C 1
ATOM 1508 O O . GLN A 1 196 ? 27.662 13.371 -0.182 1.00 97.00 196 GLN A O 1
ATOM 1513 N N . LEU A 1 197 ? 25.637 14.130 -0.774 1.00 97.88 197 LEU A N 1
ATOM 1514 C CA . LEU A 1 197 ? 25.450 13.146 -1.826 1.00 97.88 197 LEU A CA 1
ATOM 1515 C C . LEU A 1 197 ? 26.342 13.438 -3.035 1.00 97.88 197 LEU A C 1
ATOM 1517 O O . LEU A 1 197 ? 26.706 14.564 -3.355 1.00 97.88 197 LEU A O 1
ATOM 1521 N N . ASN A 1 198 ? 26.783 12.354 -3.658 1.00 97.88 198 ASN A N 1
ATOM 1522 C CA . ASN A 1 198 ? 27.462 12.330 -4.944 1.00 97.88 198 ASN A CA 1
ATOM 1523 C C . ASN A 1 198 ? 27.355 10.910 -5.498 1.00 97.88 198 ASN A C 1
ATOM 1525 O O . ASN A 1 198 ? 27.063 9.967 -4.757 1.00 97.88 198 ASN A O 1
ATOM 1529 N N . LEU A 1 199 ? 27.667 10.732 -6.781 1.00 97.75 199 LEU A N 1
ATOM 1530 C CA . LEU A 1 199 ? 27.505 9.444 -7.458 1.00 97.75 199 LEU A CA 1
ATOM 1531 C C . LEU A 1 199 ? 28.209 8.281 -6.734 1.00 97.75 199 LEU A C 1
ATOM 1533 O O . LEU A 1 199 ? 27.651 7.191 -6.628 1.00 97.75 199 LEU A O 1
ATOM 1537 N N . LYS A 1 200 ? 29.412 8.509 -6.186 1.00 97.62 200 LYS A N 1
ATOM 1538 C CA . LYS A 1 200 ? 30.163 7.478 -5.451 1.00 97.62 200 LYS A CA 1
ATOM 1539 C C . LYS A 1 200 ? 29.442 7.061 -4.168 1.00 97.62 200 LYS A C 1
ATOM 1541 O O . LYS A 1 200 ? 29.366 5.871 -3.881 1.00 97.62 200 LYS A O 1
ATOM 1546 N N . ARG A 1 201 ? 28.937 8.022 -3.389 1.00 97.75 201 ARG A N 1
ATOM 1547 C CA . ARG A 1 201 ? 28.191 7.749 -2.150 1.00 97.75 201 ARG A CA 1
ATOM 1548 C C . ARG A 1 201 ? 26.847 7.085 -2.434 1.00 97.75 201 ARG A C 1
ATOM 1550 O O . ARG A 1 201 ? 26.511 6.151 -1.713 1.00 97.75 201 ARG A O 1
ATOM 1557 N N . MET A 1 202 ? 26.153 7.487 -3.500 1.00 97.88 202 MET A N 1
ATOM 1558 C CA . MET A 1 202 ? 24.925 6.820 -3.945 1.00 97.88 202 MET A CA 1
ATOM 1559 C C . MET A 1 202 ? 25.196 5.355 -4.290 1.00 97.88 202 MET A C 1
ATOM 1561 O O . MET A 1 202 ? 24.655 4.469 -3.638 1.00 97.88 202 MET A O 1
ATOM 1565 N N . LYS A 1 203 ? 26.126 5.083 -5.218 1.00 95.19 203 LYS A N 1
ATOM 1566 C CA . LYS A 1 203 ? 26.467 3.712 -5.651 1.00 95.19 203 LYS A CA 1
ATOM 1567 C C . LYS A 1 203 ? 27.014 2.822 -4.528 1.00 95.19 203 LYS A C 1
ATOM 1569 O O . LYS A 1 203 ? 26.916 1.606 -4.618 1.00 95.19 203 LYS A O 1
ATOM 1574 N N . ALA A 1 204 ? 27.594 3.403 -3.477 1.00 96.31 204 ALA A N 1
ATOM 1575 C CA . ALA A 1 204 ? 28.117 2.644 -2.343 1.00 96.31 204 ALA A CA 1
ATOM 1576 C C . ALA A 1 204 ? 27.048 2.232 -1.315 1.00 96.31 204 ALA A C 1
ATOM 1578 O O . ALA A 1 204 ? 27.264 1.263 -0.590 1.00 96.31 204 ALA A O 1
ATOM 1579 N N . ASN A 1 205 ? 25.937 2.968 -1.212 1.00 96.62 205 ASN A N 1
ATOM 1580 C CA . ASN A 1 205 ? 24.962 2.778 -0.131 1.00 96.62 205 ASN A CA 1
ATOM 1581 C C . ASN A 1 205 ? 23.571 2.378 -0.633 1.00 96.62 205 ASN A C 1
ATOM 1583 O O . ASN A 1 205 ? 22.880 1.634 0.058 1.00 96.62 205 ASN A O 1
ATOM 1587 N N . PHE A 1 206 ? 23.180 2.806 -1.833 1.00 97.25 206 PHE A N 1
ATOM 1588 C CA . PHE A 1 206 ? 21.853 2.562 -2.383 1.00 97.25 206 PHE A CA 1
ATOM 1589 C C . PHE A 1 206 ? 21.893 1.513 -3.497 1.00 97.25 206 PHE A C 1
ATOM 1591 O O . PHE A 1 206 ? 22.648 1.640 -4.459 1.00 97.25 206 PHE A O 1
ATOM 1598 N N . ASN A 1 207 ? 21.063 0.479 -3.362 1.00 97.69 207 ASN A N 1
ATOM 1599 C CA . ASN A 1 207 ? 20.805 -0.517 -4.399 1.00 97.69 207 ASN A CA 1
ATOM 1600 C C . ASN A 1 207 ? 19.280 -0.609 -4.597 1.00 97.69 207 ASN A C 1
ATOM 1602 O O . ASN A 1 207 ? 18.610 -1.092 -3.680 1.00 97.69 207 ASN A O 1
ATOM 1606 N N . PRO A 1 208 ? 18.739 -0.176 -5.752 1.00 97.69 208 PRO A N 1
ATOM 1607 C CA . PRO A 1 208 ? 17.300 -0.178 -6.019 1.00 97.69 208 PRO A CA 1
ATOM 1608 C C . PRO A 1 208 ? 16.633 -1.551 -5.867 1.00 97.69 208 PRO A C 1
ATOM 1610 O O . PRO A 1 208 ? 15.502 -1.640 -5.391 1.00 97.69 208 PRO A O 1
ATOM 1613 N N . TYR A 1 209 ? 17.349 -2.638 -6.179 1.00 98.69 209 TYR A N 1
ATOM 1614 C CA . TYR A 1 209 ? 16.832 -4.007 -6.070 1.00 98.69 209 TYR A CA 1
ATOM 1615 C C . TYR A 1 209 ? 16.686 -4.524 -4.640 1.00 98.69 209 TYR A C 1
ATOM 1617 O O . TYR A 1 209 ? 16.306 -5.673 -4.456 1.00 98.69 209 TYR A O 1
ATOM 1625 N N . ARG A 1 210 ? 16.990 -3.716 -3.620 1.00 98.12 210 ARG A N 1
ATOM 1626 C CA . ARG A 1 210 ? 16.693 -4.053 -2.220 1.00 98.12 210 ARG A CA 1
ATOM 1627 C C . ARG A 1 210 ? 15.297 -3.607 -1.776 1.00 98.12 210 ARG A C 1
ATOM 1629 O O . ARG A 1 210 ? 14.920 -3.919 -0.643 1.00 98.12 210 ARG A O 1
ATOM 1636 N N . TYR A 1 211 ? 14.580 -2.863 -2.615 1.00 98.25 211 TYR A N 1
ATOM 1637 C CA . TYR A 1 211 ? 13.322 -2.181 -2.293 1.00 98.25 211 TYR A CA 1
ATOM 1638 C C . TYR A 1 211 ? 12.222 -2.529 -3.298 1.00 98.25 211 TYR A C 1
ATOM 1640 O O . TYR A 1 211 ? 12.537 -3.032 -4.375 1.00 98.25 211 TYR A O 1
ATOM 1648 N N . GLY A 1 212 ? 10.961 -2.257 -2.962 1.00 97.69 212 GLY A N 1
ATOM 1649 C CA . GLY A 1 212 ? 9.804 -2.639 -3.782 1.00 97.69 212 GLY A CA 1
ATOM 1650 C C . GLY A 1 212 ? 9.348 -4.077 -3.538 1.00 97.69 212 GLY A C 1
ATOM 1651 O O . GLY A 1 212 ? 8.903 -4.759 -4.456 1.00 97.69 212 GLY A O 1
ATOM 1652 N N . HIS A 1 213 ? 9.567 -4.611 -2.333 1.00 98.62 213 HIS A N 1
ATOM 1653 C CA . HIS A 1 213 ? 9.221 -5.988 -1.980 1.00 98.62 213 HIS A CA 1
ATOM 1654 C C . HIS A 1 213 ? 8.144 -6.045 -0.907 1.00 98.62 213 HIS A C 1
ATOM 1656 O O . HIS A 1 213 ? 8.051 -5.179 -0.050 1.00 98.62 213 HIS A O 1
ATOM 1662 N N . ILE A 1 214 ? 7.423 -7.164 -0.849 1.00 98.75 214 ILE A N 1
ATOM 1663 C CA . ILE A 1 214 ? 6.581 -7.456 0.311 1.00 98.75 214 ILE A CA 1
ATOM 1664 C C . ILE A 1 214 ? 7.458 -7.738 1.538 1.00 98.75 214 ILE A C 1
ATOM 1666 O O . ILE A 1 214 ? 8.299 -8.647 1.531 1.00 98.75 214 ILE A O 1
ATOM 1670 N N . VAL A 1 215 ? 7.212 -6.997 2.615 1.00 98.62 215 VAL A N 1
ATOM 1671 C CA . VAL A 1 215 ? 7.887 -7.120 3.910 1.00 98.62 215 VAL A CA 1
ATOM 1672 C C . VAL A 1 215 ? 6.999 -7.900 4.873 1.00 98.62 215 VAL A C 1
ATOM 1674 O O . VAL A 1 215 ? 5.864 -7.509 5.145 1.00 98.62 215 VAL A O 1
ATOM 1677 N N . GLU A 1 216 ? 7.517 -8.994 5.438 1.00 98.31 216 GLU A N 1
ATOM 1678 C CA . GLU A 1 216 ? 6.853 -9.698 6.533 1.00 98.31 216 GLU A CA 1
ATOM 1679 C C . GLU A 1 216 ? 7.455 -9.339 7.886 1.00 98.31 216 GLU A C 1
ATOM 1681 O O . GLU A 1 216 ? 8.620 -9.636 8.156 1.00 98.31 216 GLU A O 1
ATOM 1686 N N . THR A 1 217 ? 6.622 -8.806 8.779 1.00 97.69 217 THR A N 1
ATOM 1687 C CA . THR A 1 217 ? 6.971 -8.596 10.189 1.00 97.69 217 THR A CA 1
ATOM 1688 C C . THR A 1 217 ? 6.222 -9.590 11.070 1.00 97.69 217 THR A C 1
ATOM 1690 O O . THR A 1 217 ? 5.007 -9.772 10.949 1.00 97.69 217 THR A O 1
ATOM 1693 N N . ARG A 1 218 ? 6.937 -10.246 11.994 1.00 95.06 218 ARG A N 1
ATOM 1694 C CA . ARG A 1 218 ? 6.354 -11.201 12.954 1.00 95.06 218 ARG A CA 1
ATOM 1695 C C . ARG A 1 218 ? 6.879 -10.969 14.359 1.00 95.06 218 ARG A C 1
ATOM 1697 O O . ARG A 1 218 ? 8.088 -10.843 14.564 1.00 95.06 218 ARG A O 1
ATOM 1704 N N . ILE A 1 219 ? 5.979 -11.033 15.337 1.00 93.69 219 ILE A N 1
ATOM 1705 C CA . ILE A 1 219 ? 6.346 -11.153 16.749 1.00 93.69 219 ILE A CA 1
ATOM 1706 C C . ILE A 1 219 ? 6.451 -12.643 17.070 1.00 93.69 219 ILE A C 1
ATOM 1708 O O . ILE A 1 219 ? 5.490 -13.399 16.940 1.00 93.69 219 ILE A O 1
ATOM 1712 N N . THR A 1 220 ? 7.642 -13.092 17.448 1.00 88.19 220 THR A N 1
ATOM 1713 C CA . THR A 1 220 ? 7.885 -14.492 17.794 1.00 88.19 220 THR A CA 1
ATOM 1714 C C . THR A 1 220 ? 7.220 -14.846 19.129 1.00 88.19 220 THR A C 1
ATOM 1716 O O . THR A 1 220 ? 6.928 -13.959 19.936 1.00 88.19 220 THR A O 1
ATOM 1719 N N . PRO A 1 221 ? 7.043 -16.143 19.445 1.00 84.75 221 PRO A N 1
ATOM 1720 C CA . PRO A 1 221 ? 6.529 -16.558 20.750 1.00 84.75 221 PRO A CA 1
ATOM 1721 C C . PRO A 1 221 ? 7.349 -16.052 21.947 1.00 84.75 221 PRO A C 1
ATOM 1723 O O . PRO A 1 221 ? 6.803 -15.927 23.038 1.00 84.75 221 PRO A O 1
ATOM 1726 N N . THR A 1 222 ? 8.636 -15.729 21.762 1.00 83.50 222 THR A N 1
ATOM 1727 C CA . THR A 1 222 ? 9.491 -15.153 22.815 1.00 83.50 222 THR A CA 1
ATOM 1728 C C . THR A 1 222 ? 9.362 -13.629 22.934 1.00 83.50 222 THR A C 1
ATOM 1730 O O . THR A 1 222 ? 9.970 -13.032 23.819 1.00 83.50 222 THR A O 1
ATOM 1733 N N . GLY A 1 223 ? 8.571 -12.984 22.067 1.00 81.38 223 GLY A N 1
ATOM 1734 C CA . GLY A 1 223 ? 8.387 -11.531 22.012 1.00 81.38 223 GLY A CA 1
ATOM 1735 C C . GLY A 1 223 ? 9.457 -10.786 21.204 1.00 81.38 223 GLY A C 1
ATOM 1736 O O . GLY A 1 223 ? 9.465 -9.555 21.190 1.00 81.38 223 GLY A O 1
ATOM 1737 N N . SER A 1 224 ? 10.373 -11.499 20.537 1.00 88.44 224 SER A N 1
ATOM 1738 C CA . SER A 1 224 ? 11.307 -10.881 19.587 1.00 88.44 224 SER A CA 1
ATOM 1739 C C . SER A 1 224 ? 10.624 -10.577 18.253 1.00 88.44 224 SER A C 1
ATOM 1741 O O . SER A 1 224 ? 9.583 -11.142 17.935 1.00 88.44 224 SER A O 1
ATOM 1743 N N . VAL A 1 225 ? 11.215 -9.684 17.465 1.00 93.50 225 VAL A N 1
ATOM 1744 C CA . VAL A 1 225 ? 10.666 -9.239 16.179 1.00 93.50 225 VAL A CA 1
ATOM 1745 C C . VAL A 1 225 ? 11.530 -9.814 15.074 1.00 93.50 225 VAL A C 1
ATOM 1747 O O . VAL A 1 225 ? 12.756 -9.729 15.157 1.00 93.50 225 VAL A O 1
ATOM 1750 N N . LYS A 1 226 ? 10.901 -10.405 14.062 1.00 95.19 226 LYS A N 1
ATOM 1751 C CA . LYS A 1 226 ? 11.558 -10.824 12.824 1.00 95.19 226 LYS A CA 1
ATOM 1752 C C . LYS A 1 226 ? 10.986 -10.032 11.661 1.00 95.19 226 LYS A C 1
ATOM 1754 O O . LYS A 1 226 ? 9.776 -9.825 11.621 1.00 95.19 226 LYS A O 1
ATOM 1759 N N . VAL A 1 227 ? 11.869 -9.642 10.752 1.00 97.62 227 VAL A N 1
ATOM 1760 C CA . VAL A 1 227 ? 11.552 -8.951 9.505 1.00 97.62 227 VAL A CA 1
ATOM 1761 C C . VAL A 1 227 ? 12.202 -9.727 8.367 1.00 97.62 227 VAL A C 1
ATOM 1763 O O . VAL A 1 227 ? 13.374 -10.088 8.480 1.00 97.62 227 VAL A O 1
ATOM 1766 N N . GLU A 1 228 ? 11.456 -9.974 7.297 1.00 97.81 228 GLU A N 1
ATOM 1767 C CA . GLU A 1 228 ? 11.939 -10.604 6.067 1.00 97.81 228 GLU A CA 1
ATOM 1768 C C . GLU A 1 228 ? 11.403 -9.830 4.856 1.00 97.81 228 GLU A C 1
ATOM 1770 O O . GLU A 1 228 ? 10.242 -9.430 4.856 1.00 97.81 228 GLU A O 1
ATOM 1775 N N . LYS A 1 229 ? 12.230 -9.643 3.822 1.00 98.56 229 LYS A N 1
ATOM 1776 C CA . LYS A 1 229 ? 11.769 -9.192 2.500 1.00 98.56 229 LYS A CA 1
ATOM 1777 C C . LYS A 1 229 ? 11.608 -10.405 1.596 1.00 98.56 229 LYS A C 1
ATOM 1779 O O . LYS A 1 229 ? 12.551 -11.190 1.444 1.00 98.56 229 LYS A O 1
ATOM 1784 N N . TRP A 1 230 ? 10.433 -10.563 1.000 1.00 98.69 230 TRP A N 1
ATOM 1785 C CA . TRP A 1 230 ? 10.123 -11.710 0.154 1.00 98.69 230 TRP A CA 1
ATOM 1786 C C . TRP A 1 230 ? 10.353 -11.406 -1.329 1.00 98.69 230 TRP A C 1
ATOM 1788 O O . TRP A 1 230 ? 9.422 -11.147 -2.081 1.00 98.69 230 TRP A O 1
ATOM 1798 N N . TYR A 1 231 ? 11.600 -11.546 -1.775 1.00 98.81 231 TYR A N 1
ATOM 1799 C CA . TYR A 1 231 ? 12.000 -11.478 -3.187 1.00 98.81 231 TYR A CA 1
ATOM 1800 C C . TYR A 1 231 ? 11.275 -12.515 -4.063 1.00 98.81 231 TYR A C 1
ATOM 1802 O O . TYR A 1 231 ? 11.139 -12.338 -5.269 1.00 98.81 231 TYR A O 1
ATOM 1810 N N . THR A 1 232 ? 10.795 -13.614 -3.474 1.00 98.88 232 THR A N 1
ATOM 1811 C CA . THR A 1 232 ? 9.954 -14.617 -4.153 1.00 98.88 232 THR A CA 1
ATOM 1812 C C . THR A 1 232 ? 8.597 -14.084 -4.598 1.00 98.88 232 THR A C 1
ATOM 1814 O O . THR A 1 232 ? 8.008 -14.661 -5.511 1.00 98.88 232 THR A O 1
ATOM 1817 N N . LEU A 1 233 ? 8.102 -13.012 -3.976 1.00 98.81 233 LEU A N 1
ATOM 1818 C CA . LEU A 1 233 ? 6.856 -12.349 -4.357 1.00 98.81 233 LEU A CA 1
ATOM 1819 C C . LEU A 1 233 ? 7.073 -11.321 -5.484 1.00 98.81 233 LEU A C 1
ATOM 1821 O O . LEU A 1 233 ? 6.107 -10.801 -6.025 1.00 98.81 233 LEU A O 1
ATOM 1825 N N . GLY A 1 234 ? 8.323 -11.120 -5.911 1.00 98.69 234 GLY A N 1
ATOM 1826 C CA . GLY A 1 234 ? 8.688 -10.192 -6.973 1.00 98.69 234 GLY A CA 1
ATOM 1827 C C . GLY A 1 234 ? 9.064 -8.814 -6.444 1.00 98.69 234 GLY A C 1
ATOM 1828 O O . GLY A 1 234 ? 9.358 -8.640 -5.257 1.00 98.69 234 GLY A O 1
ATOM 1829 N N . ARG A 1 235 ? 9.075 -7.858 -7.368 1.00 98.25 235 ARG A N 1
ATOM 1830 C CA . ARG A 1 235 ? 9.414 -6.453 -7.164 1.00 98.25 235 ARG A CA 1
ATOM 1831 C C . ARG A 1 235 ? 8.582 -5.573 -8.091 1.00 98.25 235 ARG A C 1
ATOM 1833 O O . ARG A 1 235 ? 8.646 -5.792 -9.306 1.00 98.25 235 ARG A O 1
ATOM 1840 N N . ALA A 1 236 ? 7.814 -4.673 -7.496 1.00 97.12 236 ALA A N 1
ATOM 1841 C CA . ALA A 1 236 ? 6.951 -3.672 -8.117 1.00 97.12 236 ALA A CA 1
ATOM 1842 C C . ALA A 1 236 ? 6.555 -2.648 -7.030 1.00 97.12 236 ALA A C 1
ATOM 1844 O O . ALA A 1 236 ? 6.989 -2.795 -5.881 1.00 97.12 236 ALA A O 1
ATOM 1845 N N . ALA A 1 237 ? 5.704 -1.683 -7.361 1.00 96.75 237 ALA A N 1
ATOM 1846 C CA . ALA A 1 237 ? 5.169 -0.699 -6.429 1.00 96.75 237 ALA A CA 1
ATOM 1847 C C . ALA A 1 237 ? 4.022 -1.346 -5.662 1.00 96.75 237 ALA A C 1
ATOM 1849 O O . ALA A 1 237 ? 2.848 -1.084 -5.893 1.00 96.75 237 ALA A O 1
ATOM 1850 N N . PHE A 1 238 ? 4.349 -2.322 -4.823 1.00 97.94 238 PHE A N 1
ATOM 1851 C CA . PHE A 1 238 ? 3.311 -3.094 -4.174 1.00 97.94 238 PHE A CA 1
ATOM 1852 C C . PHE A 1 238 ? 2.619 -2.240 -3.126 1.00 97.94 238 PHE A C 1
ATOM 1854 O O . PHE A 1 238 ? 3.254 -1.891 -2.137 1.00 97.94 238 PHE A O 1
ATOM 1861 N N . GLU A 1 239 ? 1.317 -2.034 -3.299 1.00 97.50 239 GLU A N 1
ATOM 1862 C CA . GLU A 1 239 ? 0.469 -1.506 -2.238 1.00 97.50 239 GLU A CA 1
ATOM 1863 C C . GLU A 1 239 ? 0.448 -2.512 -1.085 1.00 97.50 239 GLU A C 1
ATOM 1865 O O . GLU A 1 239 ? 0.915 -2.275 0.025 1.00 97.50 239 GLU A O 1
ATOM 1870 N N . MET A 1 240 ? -0.018 -3.733 -1.371 1.00 97.38 240 MET A N 1
ATOM 1871 C CA . MET A 1 240 ? -0.106 -4.765 -0.351 1.00 97.38 240 MET A CA 1
ATOM 1872 C C . MET A 1 240 ? -0.066 -6.186 -0.894 1.00 97.38 240 MET A C 1
ATOM 1874 O O . MET A 1 240 ? -0.215 -6.461 -2.086 1.00 97.38 240 MET A O 1
ATOM 1878 N N . ALA A 1 241 ? 0.069 -7.137 0.033 1.00 98.25 241 ALA A N 1
ATOM 1879 C CA . ALA A 1 241 ? -0.133 -8.550 -0.242 1.00 98.25 241 ALA A CA 1
ATOM 1880 C C . ALA A 1 241 ? -1.178 -9.175 0.682 1.00 98.25 241 ALA A C 1
ATOM 1882 O O . ALA A 1 241 ? -1.218 -8.891 1.881 1.00 98.25 241 ALA A O 1
ATOM 1883 N N . TYR A 1 242 ? -1.969 -10.106 0.143 1.00 98.56 242 TYR A N 1
ATOM 1884 C CA . TYR A 1 242 ? -2.975 -10.865 0.885 1.00 98.56 242 TYR A CA 1
ATOM 1885 C C . TYR A 1 242 ? -2.786 -12.374 0.719 1.00 98.56 242 TYR A C 1
ATOM 1887 O O . TYR A 1 242 ? -2.914 -12.927 -0.377 1.00 98.56 242 TYR A O 1
ATOM 1895 N N . ALA A 1 243 ? -2.518 -13.066 1.829 1.00 98.62 243 ALA A N 1
ATOM 1896 C CA . ALA A 1 243 ? -2.388 -14.519 1.863 1.00 98.62 243 ALA A CA 1
ATOM 1897 C C . ALA A 1 243 ? -3.751 -15.197 2.074 1.00 98.62 243 ALA A C 1
ATOM 1899 O O . ALA A 1 243 ? -4.412 -15.002 3.095 1.00 98.62 243 ALA A O 1
ATOM 1900 N N . LEU A 1 244 ? -4.159 -16.052 1.133 1.00 98.44 244 LEU A N 1
ATOM 1901 C CA . LEU A 1 244 ? -5.426 -16.773 1.220 1.00 98.44 244 LEU A CA 1
ATOM 1902 C C . LEU A 1 244 ? -5.451 -17.807 2.365 1.00 98.44 244 LEU A C 1
ATOM 1904 O O . LEU A 1 244 ? -4.411 -18.352 2.746 1.00 98.44 244 LEU A O 1
ATOM 1908 N N . PRO A 1 245 ? -6.650 -18.215 2.837 1.00 97.12 245 PRO A N 1
ATOM 1909 C CA . PRO A 1 245 ? -6.810 -19.264 3.852 1.00 97.12 245 PRO A CA 1
ATOM 1910 C C . PRO A 1 245 ? -6.218 -20.633 3.485 1.00 97.12 245 PRO A C 1
ATOM 1912 O O . PRO A 1 245 ? -6.012 -21.462 4.369 1.00 97.12 245 PRO A O 1
ATOM 1915 N N . ASN A 1 246 ? -5.918 -20.886 2.204 1.00 96.44 246 ASN A N 1
ATOM 1916 C CA . ASN A 1 246 ? -5.203 -22.091 1.768 1.00 96.44 246 ASN A CA 1
ATOM 1917 C C . ASN A 1 246 ? -3.709 -22.084 2.155 1.00 96.44 246 ASN A C 1
ATOM 1919 O O . ASN A 1 246 ? -3.009 -23.067 1.900 1.00 96.44 246 ASN A O 1
ATOM 1923 N N . ARG A 1 247 ? -3.233 -20.981 2.755 1.00 98.00 247 ARG A N 1
ATOM 1924 C CA . ARG A 1 247 ? -1.891 -20.787 3.314 1.00 98.00 247 ARG A CA 1
ATOM 1925 C C . ARG A 1 247 ? -0.761 -20.870 2.288 1.00 98.00 247 ARG A C 1
ATOM 1927 O O . ARG A 1 247 ? 0.396 -21.007 2.667 1.00 98.00 247 ARG A O 1
ATOM 1934 N N . ARG A 1 248 ? -1.079 -20.816 0.992 1.00 97.88 248 ARG A N 1
ATOM 1935 C CA . ARG A 1 248 ? -0.103 -20.971 -0.099 1.00 97.88 248 ARG A CA 1
ATOM 1936 C C . ARG A 1 248 ? -0.201 -19.894 -1.164 1.00 97.88 248 ARG A C 1
ATOM 1938 O O . ARG A 1 248 ? 0.817 -19.540 -1.747 1.00 97.88 248 ARG A O 1
ATOM 1945 N N . THR A 1 249 ? -1.412 -19.447 -1.471 1.00 98.75 249 THR A N 1
ATOM 1946 C CA . THR A 1 249 ? -1.640 -18.450 -2.512 1.00 98.75 249 THR A CA 1
ATOM 1947 C C . THR A 1 249 ? -1.609 -17.063 -1.895 1.00 98.75 249 THR A C 1
ATOM 1949 O O . THR A 1 249 ? -2.332 -16.805 -0.933 1.00 98.75 249 THR A O 1
ATOM 1952 N N . VAL A 1 250 ? -0.787 -16.187 -2.458 1.00 98.88 250 VAL A N 1
ATOM 1953 C CA . VAL A 1 250 ? -0.685 -14.781 -2.065 1.00 98.88 250 VAL A CA 1
ATOM 1954 C C . VAL A 1 250 ? -0.980 -13.923 -3.286 1.00 98.88 250 VAL A C 1
ATOM 1956 O O . VAL A 1 250 ? -0.434 -14.187 -4.354 1.00 98.88 250 VAL A O 1
ATOM 1959 N N . TYR A 1 251 ? -1.853 -12.934 -3.140 1.00 98.88 251 TYR A N 1
ATOM 1960 C CA . TYR A 1 251 ? -2.100 -11.909 -4.156 1.00 98.88 251 TYR A CA 1
ATOM 1961 C C . TYR A 1 251 ? -1.341 -10.645 -3.798 1.00 98.88 251 TYR A C 1
ATOM 1963 O O . TYR A 1 251 ? -1.244 -10.350 -2.610 1.00 98.88 251 TYR A O 1
ATOM 1971 N N . MET A 1 252 ? -0.822 -9.938 -4.799 1.00 98.75 252 MET A N 1
ATOM 1972 C CA . MET A 1 252 ? -0.195 -8.627 -4.624 1.00 98.75 252 MET A CA 1
ATOM 1973 C C . MET A 1 252 ? -0.814 -7.634 -5.606 1.00 98.75 252 MET A C 1
ATOM 1975 O O . MET A 1 252 ? -0.978 -7.967 -6.788 1.00 98.75 252 MET A O 1
ATOM 1979 N N . THR A 1 253 ? -1.178 -6.466 -5.089 1.00 98.31 253 THR A N 1
ATOM 1980 C CA . THR A 1 253 ? -1.652 -5.301 -5.843 1.00 98.31 253 THR A CA 1
ATOM 1981 C C . THR A 1 253 ? -0.481 -4.351 -6.081 1.00 98.31 253 THR A C 1
ATOM 1983 O O . THR A 1 253 ? 0.474 -4.368 -5.312 1.00 98.31 253 THR A O 1
ATOM 1986 N N . ASP A 1 254 ? -0.499 -3.642 -7.203 1.00 97.88 254 ASP A N 1
ATOM 1987 C CA . ASP A 1 254 ? 0.606 -2.830 -7.726 1.00 97.88 254 ASP A CA 1
ATOM 1988 C C . ASP A 1 254 ? 0.039 -1.432 -7.979 1.00 97.88 254 ASP A C 1
ATOM 1990 O O . ASP A 1 254 ? -0.888 -1.313 -8.778 1.00 97.88 254 ASP A O 1
ATOM 1994 N N . ASP A 1 255 ? 0.531 -0.422 -7.272 1.00 96.44 255 ASP A N 1
ATOM 1995 C CA . ASP A 1 255 ? 0.024 0.947 -7.279 1.00 96.44 255 ASP A CA 1
ATOM 1996 C C . ASP A 1 255 ? 0.962 1.877 -8.069 1.00 96.44 255 ASP A C 1
ATOM 1998 O O . ASP A 1 255 ? 2.181 1.823 -7.981 1.00 96.44 255 ASP A O 1
ATOM 2002 N N . GLY A 1 256 ? 0.383 2.688 -8.942 1.00 94.31 256 GLY A N 1
ATOM 2003 C CA . GLY A 1 256 ? 1.076 3.527 -9.907 1.00 94.31 256 GLY A CA 1
ATOM 2004 C C . GLY A 1 256 ? 0.240 3.697 -11.166 1.00 94.31 256 GLY A C 1
ATOM 2005 O O . GLY A 1 256 ? -0.963 3.426 -11.179 1.00 94.31 256 GLY A O 1
ATOM 2006 N N . ASP A 1 257 ? 0.864 4.123 -12.257 1.00 93.31 257 ASP A N 1
ATOM 2007 C CA . ASP A 1 257 ? 0.237 4.088 -13.578 1.00 93.31 257 ASP A CA 1
ATOM 2008 C C . ASP A 1 257 ? 0.714 2.863 -14.371 1.00 93.31 257 ASP A C 1
ATOM 2010 O O . ASP A 1 257 ? 1.831 2.388 -14.204 1.00 93.31 257 ASP A O 1
ATOM 2014 N N . ASN A 1 258 ? -0.125 2.299 -15.242 1.00 95.62 258 ASN A N 1
ATOM 2015 C CA . ASN A 1 258 ? 0.260 1.149 -16.074 1.00 95.62 258 ASN A CA 1
ATOM 2016 C C . ASN A 1 258 ? 0.876 -0.026 -15.276 1.00 95.62 258 ASN A C 1
ATOM 2018 O O . ASN A 1 258 ? 1.953 -0.551 -15.579 1.00 95.62 258 ASN A O 1
ATOM 2022 N N . VAL A 1 259 ? 0.142 -0.448 -14.253 1.00 96.50 259 VAL A N 1
ATOM 2023 C CA . VAL A 1 259 ? 0.533 -1.437 -13.246 1.00 96.50 259 VAL A CA 1
ATOM 2024 C C . VAL A 1 259 ? -0.173 -2.783 -13.432 1.00 96.50 259 VAL A C 1
ATOM 2026 O O . VAL A 1 259 ? -1.126 -2.923 -14.213 1.00 96.50 259 VAL A O 1
ATOM 2029 N N . GLY A 1 260 ? 0.359 -3.820 -12.779 1.00 96.94 260 GLY A N 1
ATOM 2030 C CA . GLY A 1 260 ? -0.066 -5.213 -12.937 1.00 96.94 260 GLY A CA 1
ATOM 2031 C C . GLY A 1 260 ? -0.896 -5.782 -11.782 1.00 96.94 260 GLY A C 1
ATOM 2032 O O . GLY A 1 260 ? -1.194 -5.131 -10.795 1.00 96.94 260 GLY A O 1
ATOM 2033 N N . PHE A 1 261 ? -1.252 -7.064 -11.889 1.00 98.69 261 PHE A N 1
ATOM 2034 C CA . PHE A 1 261 ? -1.798 -7.834 -10.767 1.00 98.69 261 PHE A CA 1
ATOM 2035 C C . PHE A 1 261 ? -1.093 -9.179 -10.675 1.00 98.69 261 PHE A C 1
ATOM 2037 O O . PHE A 1 261 ? -1.009 -9.926 -11.662 1.00 98.69 261 PHE A O 1
ATOM 2044 N N . PHE A 1 262 ? -0.583 -9.500 -9.489 1.00 98.88 262 PHE A N 1
ATOM 2045 C CA . PHE A 1 262 ? 0.327 -10.620 -9.303 1.00 98.88 262 PHE A CA 1
ATOM 2046 C C . PHE A 1 262 ? -0.246 -11.664 -8.348 1.00 98.88 262 PHE A C 1
ATOM 2048 O O . PHE A 1 262 ? -1.019 -11.384 -7.430 1.00 98.88 262 PHE A O 1
ATOM 2055 N N . LYS A 1 263 ? 0.173 -12.913 -8.557 1.00 98.62 263 LYS A N 1
ATOM 2056 C CA . LYS A 1 263 ? -0.124 -14.039 -7.670 1.00 98.62 263 LYS A CA 1
ATOM 2057 C C . LYS A 1 263 ? 1.138 -14.845 -7.441 1.00 98.62 263 LYS A C 1
ATOM 2059 O O . LYS A 1 263 ? 1.820 -15.223 -8.388 1.00 98.62 263 LYS A O 1
ATOM 2064 N N . PHE A 1 264 ? 1.398 -15.194 -6.194 1.00 98.88 264 PHE A N 1
ATOM 2065 C CA . PHE A 1 264 ? 2.444 -16.121 -5.807 1.00 98.88 264 PHE A CA 1
ATOM 2066 C C . PHE A 1 264 ? 1.833 -17.421 -5.285 1.00 98.88 264 PHE A C 1
ATOM 2068 O O . PHE A 1 264 ? 0.856 -17.416 -4.533 1.00 98.88 264 PHE A O 1
ATOM 2075 N N . GLN A 1 265 ? 2.417 -18.548 -5.686 1.00 98.81 265 GLN A N 1
ATOM 2076 C CA . GLN A 1 265 ? 2.049 -19.873 -5.204 1.0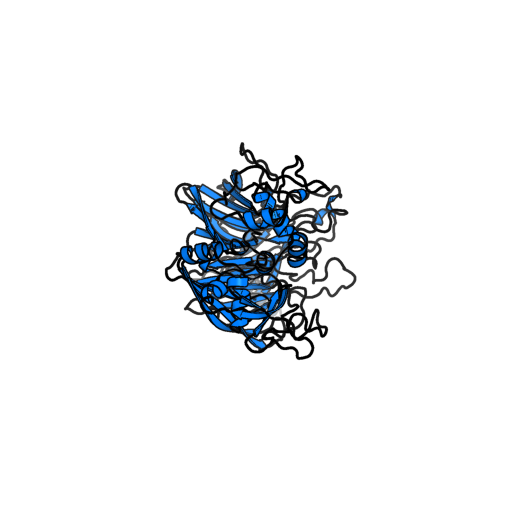0 98.81 265 GLN A CA 1
ATOM 2077 C C . GLN A 1 265 ? 3.235 -20.497 -4.468 1.00 98.81 265 GLN A C 1
ATOM 2079 O O . GLN A 1 265 ? 4.193 -20.951 -5.100 1.00 98.81 265 GLN A O 1
ATOM 2084 N N . ALA A 1 266 ? 3.143 -20.555 -3.140 1.00 98.75 266 ALA A N 1
ATOM 2085 C CA . ALA A 1 266 ? 4.160 -21.160 -2.292 1.00 98.75 266 ALA A CA 1
ATOM 2086 C C . ALA A 1 266 ? 4.233 -22.685 -2.477 1.00 98.75 266 ALA A C 1
ATOM 2088 O O . ALA A 1 266 ? 3.206 -23.382 -2.531 1.00 98.75 266 ALA A O 1
ATOM 2089 N N . ASP A 1 267 ? 5.457 -23.217 -2.496 1.00 98.69 267 ASP A N 1
ATOM 2090 C CA . ASP A 1 267 ? 5.728 -24.658 -2.589 1.00 98.69 267 ASP A CA 1
ATOM 2091 C C . ASP A 1 267 ? 5.272 -25.412 -1.330 1.00 98.69 267 ASP A C 1
ATOM 2093 O O . ASP A 1 267 ? 4.891 -26.588 -1.403 1.00 98.69 267 ASP A O 1
ATOM 2097 N N . LYS A 1 268 ? 5.211 -24.731 -0.180 1.00 98.44 268 LYS A N 1
ATOM 2098 C CA . LYS A 1 268 ? 4.697 -25.255 1.093 1.00 98.44 268 LYS A CA 1
ATOM 2099 C C . LYS A 1 268 ? 3.741 -24.248 1.745 1.00 98.44 268 LYS A C 1
ATOM 2101 O O . LYS A 1 268 ? 3.888 -23.054 1.510 1.00 98.44 268 LYS A O 1
ATOM 2106 N N . PRO A 1 269 ? 2.752 -24.700 2.538 1.00 98.12 269 PRO A N 1
ATOM 2107 C CA . PRO A 1 269 ? 1.920 -23.784 3.305 1.00 98.12 269 PRO A CA 1
ATOM 2108 C C . PRO A 1 269 ? 2.776 -23.014 4.318 1.00 98.12 269 PRO A C 1
ATOM 2110 O O . PRO A 1 269 ? 3.702 -23.598 4.879 1.00 98.12 269 PRO A O 1
ATOM 2113 N N . ASP A 1 270 ? 2.440 -21.748 4.567 1.00 97.31 270 ASP A N 1
ATOM 2114 C CA . ASP A 1 270 ? 3.081 -20.855 5.555 1.00 97.31 270 ASP A CA 1
ATOM 2115 C C . ASP A 1 270 ? 4.544 -20.488 5.288 1.00 97.31 270 ASP A C 1
ATOM 2117 O O . ASP A 1 270 ? 5.193 -19.878 6.140 1.00 97.31 270 ASP A O 1
ATOM 2121 N N . ASP A 1 271 ? 5.074 -20.871 4.128 1.00 97.88 271 ASP A N 1
ATOM 2122 C CA . ASP A 1 271 ? 6.484 -20.726 3.788 1.00 97.88 271 ASP A CA 1
ATOM 2123 C C . ASP A 1 271 ? 6.634 -20.038 2.431 1.00 97.88 271 ASP A C 1
ATOM 2125 O O . ASP A 1 271 ? 6.577 -20.667 1.372 1.00 97.88 271 ASP A O 1
ATOM 2129 N N . LEU A 1 272 ? 6.850 -18.724 2.476 1.00 98.50 272 LEU A N 1
ATOM 2130 C CA . LEU A 1 272 ? 7.055 -17.897 1.288 1.00 98.50 272 LEU A CA 1
ATOM 2131 C C . LEU A 1 272 ? 8.481 -18.010 0.723 1.00 98.50 272 LEU A C 1
ATOM 2133 O O . LEU A 1 272 ? 8.784 -17.410 -0.307 1.00 98.50 272 LEU A O 1
ATOM 2137 N N . SER A 1 273 ? 9.364 -18.818 1.329 1.00 98.69 273 SER A N 1
ATOM 2138 C CA . SER A 1 273 ? 10.771 -18.911 0.921 1.00 98.69 273 SER A CA 1
ATOM 2139 C C . SER A 1 273 ? 10.994 -19.578 -0.435 1.00 98.69 273 SER A C 1
ATOM 2141 O O . SER A 1 273 ? 12.097 -19.485 -0.978 1.00 98.69 273 SER A O 1
ATOM 2143 N N . SER A 1 274 ? 9.986 -20.248 -0.999 1.00 98.81 274 SER A N 1
ATOM 2144 C CA . SER A 1 274 ? 10.059 -20.833 -2.339 1.00 98.81 274 SER A CA 1
ATOM 2145 C C . SER A 1 274 ? 8.687 -21.000 -2.980 1.00 98.81 274 SER A C 1
ATOM 2147 O O . SER A 1 274 ? 7.703 -21.324 -2.313 1.00 98.81 274 SER A O 1
ATOM 2149 N N . GLY A 1 275 ? 8.620 -20.794 -4.291 1.00 98.75 275 GLY A N 1
ATOM 2150 C CA . GLY A 1 275 ? 7.371 -20.907 -5.036 1.00 98.75 275 GLY A CA 1
ATOM 2151 C C . GLY A 1 275 ? 7.457 -20.296 -6.424 1.00 98.75 275 GLY A C 1
ATOM 2152 O O . GLY A 1 275 ? 8.548 -20.010 -6.924 1.00 98.75 275 GLY A O 1
ATOM 2153 N N . THR A 1 276 ? 6.297 -20.133 -7.053 1.00 98.94 276 THR A N 1
ATOM 2154 C CA . THR A 1 276 ? 6.171 -19.613 -8.422 1.00 98.94 276 THR A CA 1
ATOM 2155 C C . THR A 1 276 ? 5.419 -18.288 -8.418 1.00 98.94 276 THR A C 1
ATOM 2157 O O . THR A 1 276 ? 4.333 -18.208 -7.842 1.00 98.94 276 THR A O 1
ATOM 2160 N N . LEU A 1 277 ? 5.990 -17.279 -9.074 1.00 98.94 277 LEU A N 1
ATOM 2161 C CA . LEU A 1 277 ? 5.383 -15.972 -9.306 1.00 98.94 277 LEU A CA 1
ATOM 2162 C C . LEU A 1 277 ? 4.637 -15.967 -10.645 1.00 98.94 277 LEU A C 1
ATOM 2164 O O . LEU A 1 277 ? 5.133 -16.487 -11.651 1.00 98.94 277 LEU A O 1
ATOM 2168 N N . PHE A 1 278 ? 3.451 -15.370 -10.652 1.00 98.94 278 PHE A N 1
ATOM 2169 C CA . PHE A 1 278 ? 2.577 -15.234 -11.807 1.00 98.94 278 PHE A CA 1
ATOM 2170 C C . PHE A 1 278 ? 2.109 -13.787 -11.955 1.00 98.94 278 PHE A C 1
ATOM 2172 O O . PHE A 1 278 ? 1.852 -13.120 -10.955 1.00 98.94 278 PHE A O 1
ATOM 2179 N N . ALA A 1 279 ? 1.900 -13.359 -13.198 1.00 98.88 279 ALA A N 1
ATOM 2180 C CA . ALA A 1 279 ? 1.179 -12.133 -13.527 1.00 98.88 279 ALA A CA 1
ATOM 2181 C C . ALA A 1 279 ? -0.144 -12.461 -14.226 1.00 98.88 279 ALA A C 1
ATOM 2183 O O . ALA A 1 279 ? -0.251 -13.451 -14.962 1.00 98.88 279 ALA A O 1
ATOM 2184 N N . ALA A 1 280 ? -1.160 -11.644 -13.978 1.00 98.81 280 ALA A N 1
ATOM 2185 C CA . ALA A 1 280 ? -2.472 -11.800 -14.577 1.00 98.81 280 ALA A CA 1
ATOM 2186 C C . ALA A 1 280 ? -2.510 -11.246 -16.011 1.00 98.81 280 ALA A C 1
ATOM 2188 O O . ALA A 1 280 ? -1.975 -10.183 -16.318 1.00 98.81 280 ALA A O 1
ATOM 2189 N N . LYS A 1 281 ? -3.207 -11.960 -16.894 1.00 98.75 281 LYS A N 1
ATOM 2190 C CA . LYS A 1 281 ? -3.670 -11.450 -18.182 1.00 98.75 281 LYS A CA 1
ATOM 2191 C C .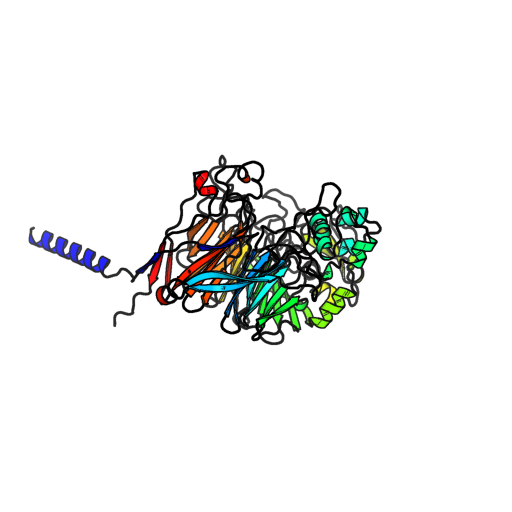 LYS A 1 281 ? -5.186 -11.349 -18.148 1.00 98.75 281 LYS A C 1
ATOM 2193 O O . LYS A 1 281 ? -5.878 -12.365 -18.013 1.00 98.75 281 LYS A O 1
ATOM 2198 N N . PHE A 1 282 ? -5.684 -10.132 -18.304 1.00 98.69 282 PHE A N 1
ATOM 2199 C CA . PHE A 1 282 ? -7.102 -9.825 -18.359 1.00 98.69 282 PHE A CA 1
ATOM 2200 C C . PHE A 1 282 ? -7.587 -9.858 -19.806 1.00 98.69 282 PHE A C 1
ATOM 2202 O O . PHE A 1 282 ? -6.889 -9.486 -20.746 1.00 98.69 282 PHE A O 1
ATOM 2209 N N . THR A 1 283 ? -8.813 -10.328 -19.996 1.00 98.62 283 THR A N 1
ATOM 2210 C CA . THR A 1 283 ? -9.550 -10.175 -21.251 1.00 98.62 283 THR A CA 1
ATOM 2211 C C . THR A 1 283 ? -10.839 -9.445 -20.935 1.00 98.62 283 THR A C 1
ATOM 2213 O O . THR A 1 283 ? -11.696 -9.981 -20.229 1.00 98.62 283 THR A O 1
ATOM 2216 N N . GLN A 1 284 ? -10.957 -8.211 -21.424 1.00 98.56 284 GLN A N 1
ATOM 2217 C CA . GLN A 1 284 ? -12.159 -7.409 -21.250 1.00 98.56 284 GLN A CA 1
ATOM 2218 C C . GLN A 1 284 ? -13.309 -8.009 -22.063 1.00 98.56 284 GLN A C 1
ATOM 2220 O O . GLN A 1 284 ? -13.225 -8.163 -23.278 1.00 98.56 284 GLN A O 1
ATOM 2225 N N . THR A 1 285 ? -14.396 -8.340 -21.375 1.00 98.38 285 THR A N 1
ATOM 2226 C CA . THR A 1 285 ? -15.638 -8.872 -21.963 1.00 98.38 285 THR A CA 1
ATOM 2227 C C . THR A 1 285 ? -16.743 -7.818 -22.036 1.00 98.38 285 THR A C 1
ATOM 2229 O O . THR A 1 285 ? -17.668 -7.948 -22.832 1.00 98.38 285 THR A O 1
ATOM 2232 N N . SER A 1 286 ? -16.637 -6.752 -21.238 1.00 97.94 286 SER A N 1
ATOM 2233 C CA . SER A 1 286 ? -17.479 -5.557 -21.309 1.00 97.94 286 SER A CA 1
ATOM 2234 C C . SER A 1 286 ? -16.703 -4.351 -20.787 1.00 97.94 286 SER A C 1
ATOM 2236 O O . SER A 1 286 ? -15.970 -4.488 -19.811 1.00 97.94 286 SER A O 1
ATOM 2238 N N . GLY A 1 287 ? -16.877 -3.189 -21.422 1.00 95.88 287 GLY A N 1
ATOM 2239 C CA . GLY A 1 287 ? -16.317 -1.905 -20.974 1.00 95.88 287 GLY A CA 1
ATOM 2240 C C . GLY A 1 287 ? -17.336 -0.973 -20.310 1.00 95.88 287 GLY A C 1
ATOM 2241 O O . GLY A 1 287 ? -17.050 0.200 -20.110 1.00 95.88 287 GLY A O 1
ATOM 2242 N N . ILE A 1 288 ? -18.551 -1.457 -20.029 1.00 93.19 288 ILE A N 1
ATOM 2243 C CA . ILE A 1 288 ? -19.604 -0.651 -19.394 1.00 93.19 288 ILE A CA 1
ATOM 2244 C C . ILE A 1 288 ? -19.323 -0.529 -17.890 1.00 93.19 288 ILE A C 1
ATOM 2246 O O . ILE A 1 288 ? -19.092 -1.540 -17.221 1.00 93.19 288 ILE A O 1
ATOM 2250 N N . GLY A 1 289 ? -19.393 0.694 -17.353 1.00 90.38 289 GLY A N 1
ATOM 2251 C CA . GLY A 1 289 ? -19.012 0.987 -15.967 1.00 90.38 289 GLY A CA 1
ATOM 2252 C C . GLY A 1 289 ? -17.514 0.751 -15.757 1.00 90.38 289 GLY A C 1
ATOM 2253 O O . GLY A 1 289 ? -16.719 1.075 -16.630 1.00 90.38 289 GLY A O 1
ATOM 2254 N N . GLY A 1 290 ? -17.129 0.113 -14.648 1.00 95.19 290 GLY A N 1
ATOM 2255 C CA . GLY A 1 290 ? -15.750 -0.365 -14.448 1.00 95.19 290 GLY A CA 1
ATOM 2256 C C . GLY A 1 290 ? -15.400 -1.647 -15.220 1.00 95.19 290 GLY A C 1
ATOM 2257 O O . GLY A 1 290 ? -14.334 -2.220 -15.037 1.00 95.19 290 GLY A O 1
ATOM 2258 N N . GLY A 1 291 ? -16.294 -2.135 -16.082 1.00 97.62 291 GLY A N 1
ATOM 2259 C CA . GLY A 1 291 ? -16.040 -3.281 -16.946 1.00 97.62 291 GLY A CA 1
ATOM 2260 C C . GLY A 1 291 ? -16.149 -4.655 -16.281 1.00 97.62 291 GLY A C 1
ATOM 2261 O O . GLY A 1 291 ? -16.411 -4.813 -15.084 1.00 97.62 291 GLY A O 1
ATOM 2262 N N . VAL A 1 292 ? -16.004 -5.679 -17.124 1.00 98.62 292 VAL A N 1
ATOM 2263 C CA . VAL A 1 292 ? -16.060 -7.101 -16.760 1.00 98.62 292 VAL A CA 1
ATOM 2264 C C . VAL A 1 292 ? -14.951 -7.841 -17.491 1.00 98.62 292 VAL A C 1
ATOM 2266 O O . VAL A 1 292 ? -14.814 -7.714 -18.710 1.00 98.62 292 VAL A O 1
ATOM 2269 N N . PHE A 1 293 ? -14.210 -8.677 -16.772 1.00 98.75 293 PHE A N 1
ATOM 2270 C CA . PHE A 1 293 ? -13.016 -9.342 -17.274 1.00 98.75 293 PHE A CA 1
ATOM 2271 C C . PHE A 1 293 ? -12.988 -10.828 -16.922 1.00 98.75 293 PHE A C 1
ATOM 2273 O O . PHE A 1 293 ? -13.439 -11.235 -15.848 1.00 98.75 293 PHE A O 1
ATOM 2280 N N . THR A 1 294 ? -12.375 -11.629 -17.791 1.00 98.81 294 THR A N 1
ATOM 2281 C CA . THR A 1 294 ? -11.859 -12.961 -17.438 1.00 98.81 294 THR A CA 1
ATOM 2282 C C . THR A 1 294 ? -10.357 -12.886 -17.189 1.00 98.81 294 THR A C 1
ATOM 2284 O O . THR A 1 294 ? -9.667 -12.116 -17.859 1.00 98.81 294 THR A O 1
ATOM 2287 N N . ILE A 1 295 ? -9.847 -13.702 -16.265 1.00 98.81 295 ILE A N 1
ATOM 2288 C CA . ILE A 1 295 ? -8.431 -13.710 -15.873 1.00 98.81 295 ILE A CA 1
ATOM 2289 C C . ILE A 1 295 ? -7.785 -15.038 -16.266 1.00 98.81 295 ILE A C 1
ATOM 2291 O O . ILE A 1 295 ? -8.304 -16.114 -15.972 1.00 98.81 295 ILE A O 1
ATOM 2295 N N . THR A 1 296 ? -6.607 -14.952 -16.880 1.00 98.75 296 THR A N 1
ATOM 2296 C CA . THR A 1 296 ? -5.666 -16.069 -17.040 1.00 98.75 296 THR A CA 1
ATOM 2297 C C . THR A 1 296 ? -4.327 -15.708 -16.398 1.00 98.75 296 THR A C 1
ATOM 2299 O O . THR A 1 296 ? -4.049 -14.536 -16.157 1.00 98.75 296 THR A O 1
ATOM 2302 N N . TRP A 1 297 ? -3.503 -16.705 -16.073 1.00 98.88 297 TRP A N 1
ATOM 2303 C CA . TRP A 1 297 ? -2.270 -16.506 -15.303 1.00 98.88 297 TRP A CA 1
ATOM 2304 C C . TRP A 1 297 ? -1.044 -16.928 -16.104 1.00 98.88 297 TRP A C 1
ATOM 2306 O O . TRP A 1 297 ? -0.973 -18.060 -16.583 1.00 98.88 297 TRP A O 1
ATOM 2316 N N . ILE A 1 298 ? -0.062 -16.034 -16.201 1.00 98.88 298 ILE A N 1
ATOM 2317 C CA . ILE A 1 298 ? 1.212 -16.271 -16.879 1.00 98.88 298 ILE A CA 1
ATOM 2318 C C . ILE A 1 298 ? 2.281 -16.548 -15.815 1.00 98.88 298 ILE A C 1
ATOM 2320 O O . ILE A 1 298 ? 2.541 -15.670 -14.991 1.00 98.88 298 ILE A O 1
ATOM 2324 N N . PRO A 1 299 ? 2.916 -17.735 -15.797 1.00 98.75 299 PRO A N 1
ATOM 2325 C CA . PRO A 1 299 ? 4.046 -17.985 -14.909 1.00 98.75 299 PRO A CA 1
ATOM 2326 C C . PRO A 1 299 ? 5.243 -17.133 -15.342 1.00 98.75 299 PRO A C 1
ATOM 2328 O O . PRO A 1 299 ? 5.702 -17.236 -16.481 1.00 98.75 299 PRO A O 1
ATOM 2331 N N . LEU A 1 300 ? 5.762 -16.316 -14.427 1.00 98.88 300 LEU A N 1
ATOM 2332 C CA . LEU A 1 300 ? 6.959 -15.509 -14.663 1.00 98.88 300 LEU A CA 1
ATOM 2333 C C . LEU A 1 300 ? 8.221 -16.299 -14.316 1.00 98.88 300 LEU A C 1
ATOM 2335 O O . LEU A 1 300 ? 9.154 -16.379 -15.112 1.00 98.88 300 LEU A O 1
ATOM 2339 N N . GLY A 1 301 ? 8.238 -16.938 -13.146 1.00 98.56 301 GLY A N 1
ATOM 2340 C CA . GLY A 1 301 ? 9.404 -17.681 -12.689 1.00 98.56 301 GLY A CA 1
ATOM 2341 C C . GLY A 1 301 ? 9.167 -18.436 -11.391 1.00 98.56 301 GLY A C 1
ATOM 2342 O O . GLY A 1 301 ? 8.243 -18.149 -10.634 1.00 98.56 301 GLY A O 1
ATOM 2343 N N . LYS A 1 302 ? 10.037 -19.414 -11.131 1.00 98.69 302 LYS A N 1
ATOM 2344 C CA . LYS A 1 302 ? 10.116 -20.147 -9.865 1.00 98.69 302 LYS A CA 1
ATOM 2345 C C . LYS A 1 302 ? 11.459 -19.863 -9.201 1.00 98.69 302 LYS A C 1
ATOM 2347 O O . LYS A 1 302 ? 12.495 -19.896 -9.869 1.00 98.69 302 LYS A O 1
ATOM 2352 N N . GLY A 1 303 ? 11.445 -19.595 -7.899 1.00 98.25 303 GLY A N 1
ATOM 2353 C CA . GLY A 1 303 ? 12.629 -19.130 -7.179 1.00 98.25 303 GLY A CA 1
ATOM 2354 C C . GLY A 1 303 ? 12.634 -19.493 -5.699 1.00 98.25 303 GLY A C 1
ATOM 2355 O O . GLY A 1 303 ? 11.646 -19.994 -5.157 1.00 98.25 303 GLY A O 1
ATOM 2356 N N . LYS A 1 304 ? 13.781 -19.248 -5.061 1.00 98.75 304 LYS A N 1
ATOM 2357 C CA . LYS A 1 304 ? 13.984 -19.351 -3.612 1.00 98.75 304 LYS A CA 1
ATOM 2358 C C . LYS A 1 304 ? 14.445 -18.003 -3.072 1.00 98.75 304 LYS A C 1
ATOM 2360 O O . LYS A 1 304 ? 15.323 -17.392 -3.672 1.00 98.75 304 LYS A O 1
ATOM 2365 N N . ASN A 1 305 ? 13.932 -17.581 -1.920 1.00 98.69 305 ASN A N 1
ATOM 2366 C CA . ASN A 1 305 ? 14.161 -16.229 -1.402 1.00 98.69 305 ASN A CA 1
ATOM 2367 C C . ASN A 1 305 ? 15.648 -15.914 -1.215 1.00 98.69 305 ASN A C 1
ATOM 2369 O O . ASN A 1 305 ? 16.123 -14.887 -1.677 1.00 98.69 305 ASN A O 1
ATOM 2373 N N . ALA A 1 306 ? 16.408 -16.841 -0.623 1.00 98.50 306 ALA A N 1
ATOM 2374 C CA . ALA A 1 306 ? 17.844 -16.664 -0.409 1.00 98.50 306 ALA A CA 1
ATOM 2375 C C . ALA A 1 306 ? 18.644 -16.528 -1.719 1.00 98.50 306 ALA A C 1
ATOM 2377 O O . ALA A 1 306 ? 19.603 -15.764 -1.772 1.00 98.50 306 ALA A O 1
ATOM 2378 N N . GLU A 1 307 ? 18.246 -17.249 -2.775 1.00 98.50 307 GLU A N 1
ATOM 2379 C CA . GLU A 1 307 ? 18.875 -17.144 -4.098 1.00 98.50 307 GLU A CA 1
ATOM 2380 C C . GLU A 1 307 ? 18.586 -15.775 -4.722 1.00 98.50 307 GLU A C 1
ATOM 2382 O O . GLU A 1 307 ? 19.492 -15.120 -5.222 1.00 98.50 307 GLU A O 1
ATOM 2387 N N . LEU A 1 308 ? 17.328 -15.335 -4.664 1.00 98.81 308 LEU A N 1
ATOM 2388 C CA . LEU A 1 308 ? 16.889 -14.073 -5.257 1.00 98.81 308 LEU A CA 1
ATOM 2389 C C . LEU A 1 308 ? 17.446 -12.858 -4.507 1.00 98.81 308 LEU A C 1
ATOM 2391 O O . LEU A 1 308 ? 17.873 -11.900 -5.141 1.00 98.81 308 LEU A O 1
ATOM 2395 N N . LYS A 1 309 ? 17.540 -12.935 -3.175 1.00 98.44 309 LYS A N 1
ATOM 2396 C CA . LYS A 1 309 ? 18.226 -11.929 -2.358 1.00 98.44 309 LYS A CA 1
ATOM 2397 C C . LYS A 1 309 ? 19.700 -11.809 -2.747 1.00 98.44 309 LYS A C 1
ATOM 2399 O O . LYS A 1 309 ? 20.200 -10.705 -2.889 1.00 98.44 309 LYS A O 1
ATOM 2404 N N . ALA A 1 310 ? 20.400 -12.929 -2.948 1.00 98.38 310 ALA A N 1
ATOM 2405 C CA . ALA A 1 310 ? 21.789 -12.894 -3.412 1.00 98.38 310 ALA A CA 1
ATOM 2406 C C . ALA A 1 310 ? 21.905 -12.316 -4.833 1.00 98.38 310 ALA A C 1
ATOM 2408 O O . ALA A 1 310 ? 22.823 -11.552 -5.109 1.00 98.38 310 ALA A O 1
ATOM 2409 N N . LEU A 1 311 ? 20.953 -12.643 -5.711 1.00 98.25 311 LEU A N 1
ATOM 2410 C CA . LEU A 1 311 ? 20.891 -12.114 -7.071 1.00 98.25 311 LEU A CA 1
ATOM 2411 C C . LEU A 1 311 ? 20.710 -10.588 -7.087 1.00 98.25 311 LEU A C 1
ATOM 2413 O O . LEU A 1 311 ? 21.386 -9.916 -7.862 1.00 98.25 311 LEU A O 1
ATOM 2417 N N . ALA A 1 312 ? 19.861 -10.039 -6.213 1.00 98.25 312 ALA A N 1
ATOM 2418 C CA . ALA A 1 312 ? 19.644 -8.596 -6.078 1.00 98.25 312 ALA A CA 1
ATOM 2419 C C . ALA A 1 312 ? 20.918 -7.819 -5.699 1.00 98.25 312 ALA A C 1
ATOM 2421 O O . ALA A 1 312 ? 21.069 -6.658 -6.068 1.00 98.25 312 ALA A O 1
ATOM 2422 N N . GLU A 1 313 ? 21.860 -8.454 -4.996 1.00 97.50 313 GLU A N 1
ATOM 2423 C CA . GLU A 1 313 ? 23.126 -7.828 -4.589 1.00 97.50 313 GLU A CA 1
ATOM 2424 C C . GLU A 1 313 ? 24.168 -7.756 -5.712 1.00 97.50 313 GLU A C 1
ATOM 2426 O O . GLU A 1 313 ? 25.100 -6.957 -5.634 1.00 97.50 313 GLU A O 1
ATOM 2431 N N . THR A 1 314 ? 24.045 -8.593 -6.744 1.00 96.69 314 THR A N 1
ATOM 2432 C CA . THR A 1 314 ? 25.074 -8.740 -7.788 1.00 96.69 314 THR A CA 1
ATOM 2433 C C . THR A 1 314 ? 24.595 -8.375 -9.186 1.00 96.69 314 THR A C 1
ATOM 2435 O O . THR A 1 314 ? 25.368 -8.506 -10.130 1.00 96.69 314 THR A O 1
ATOM 2438 N N . THR A 1 315 ? 23.331 -7.987 -9.337 1.00 97.94 315 THR A N 1
ATOM 2439 C CA . THR A 1 315 ? 22.702 -7.743 -10.640 1.00 97.94 315 THR A CA 1
ATOM 2440 C C . THR A 1 315 ? 22.382 -6.267 -10.793 1.00 97.94 315 THR A C 1
ATOM 2442 O O . THR A 1 315 ? 21.901 -5.635 -9.859 1.00 97.94 315 THR A O 1
ATOM 2445 N N . THR A 1 316 ? 22.603 -5.727 -11.984 1.00 97.94 316 THR A N 1
ATOM 2446 C CA . THR A 1 316 ? 22.174 -4.384 -12.389 1.00 97.94 316 THR A CA 1
ATOM 2447 C C . THR A 1 316 ? 21.101 -4.465 -13.473 1.00 97.94 316 THR A C 1
ATOM 2449 O O . THR A 1 316 ? 20.909 -5.509 -14.094 1.00 97.94 316 THR A O 1
ATOM 2452 N N . PHE A 1 317 ? 20.388 -3.368 -13.735 1.00 98.25 317 PHE A N 1
ATOM 2453 C CA . PHE A 1 317 ? 19.450 -3.292 -14.861 1.00 98.25 317 PHE A CA 1
ATOM 2454 C C . PHE A 1 317 ? 20.1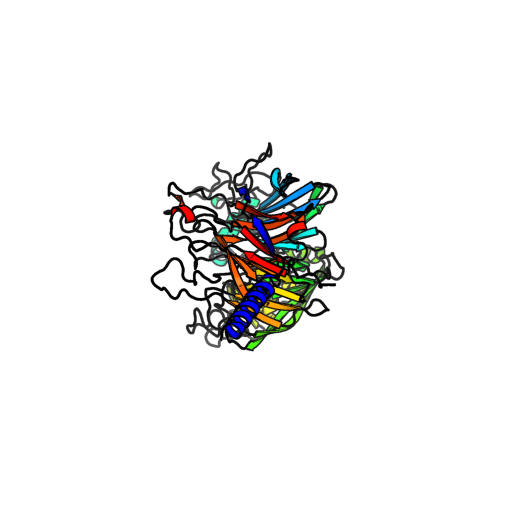13 -3.670 -16.196 1.00 98.25 317 PHE A C 1
ATOM 2456 O O . PHE A 1 317 ? 19.591 -4.507 -16.938 1.00 98.25 317 PHE A O 1
ATOM 2463 N N . ALA A 1 318 ? 21.315 -3.143 -16.459 1.00 98.00 318 ALA A N 1
ATOM 2464 C CA . ALA A 1 318 ? 22.061 -3.452 -17.674 1.00 98.00 318 ALA A CA 1
ATOM 2465 C C . ALA A 1 318 ? 22.520 -4.917 -17.754 1.00 98.00 318 ALA A C 1
ATOM 2467 O O . ALA A 1 318 ? 22.793 -5.393 -18.854 1.00 98.00 318 ALA A O 1
ATOM 2468 N N . ASP A 1 319 ? 22.594 -5.664 -16.650 1.00 98.44 319 ASP A N 1
ATOM 2469 C CA . ASP A 1 319 ? 22.847 -7.108 -16.716 1.00 98.44 319 ASP A CA 1
ATOM 2470 C C . ASP A 1 319 ? 21.622 -7.870 -17.228 1.00 98.44 319 ASP A C 1
ATOM 2472 O O . ASP A 1 319 ? 21.780 -8.869 -17.926 1.00 98.44 319 ASP A O 1
ATOM 2476 N N . ILE A 1 320 ? 20.410 -7.389 -16.925 1.00 98.81 320 ILE A N 1
ATOM 2477 C CA . ILE A 1 320 ? 19.143 -8.056 -17.255 1.00 98.81 320 ILE A CA 1
ATOM 2478 C C . ILE A 1 320 ? 18.705 -7.761 -18.690 1.00 98.81 320 ILE A C 1
ATOM 2480 O O . ILE A 1 320 ? 18.307 -8.683 -19.414 1.00 98.81 320 ILE A O 1
ATOM 2484 N N . PHE A 1 321 ? 18.775 -6.495 -19.105 1.00 98.62 321 PHE A N 1
ATOM 2485 C CA . PHE A 1 321 ? 18.191 -6.030 -20.359 1.00 98.62 321 PHE A CA 1
ATOM 2486 C C . PHE A 1 321 ? 19.229 -5.464 -21.334 1.00 98.62 321 PHE A C 1
ATOM 2488 O O . PHE A 1 321 ? 20.227 -4.851 -20.960 1.00 98.62 321 PHE A O 1
ATOM 2495 N N . GLU A 1 322 ? 18.986 -5.692 -22.622 1.00 98.19 322 GLU A N 1
ATOM 2496 C CA . GLU A 1 322 ? 19.390 -4.768 -23.682 1.00 98.19 322 GLU A CA 1
ATOM 2497 C C . GLU A 1 322 ? 18.244 -3.760 -23.870 1.00 98.19 322 GLU A C 1
ATOM 2499 O O . GLU A 1 322 ? 17.071 -4.156 -23.845 1.00 98.19 322 GLU A O 1
ATOM 2504 N N . THR A 1 323 ? 18.582 -2.490 -24.099 1.00 97.12 323 THR A N 1
ATOM 2505 C CA . THR A 1 323 ? 17.637 -1.407 -24.407 1.00 97.12 323 THR A CA 1
ATOM 2506 C C . THR A 1 323 ? 17.828 -0.909 -25.837 1.00 97.12 323 THR A C 1
ATOM 2508 O O . THR A 1 323 ? 18.901 -1.064 -26.427 1.00 97.12 323 THR A O 1
ATOM 2511 N N . ALA A 1 324 ? 16.778 -0.325 -26.402 1.00 97.19 324 ALA A N 1
ATOM 2512 C CA . ALA A 1 324 ? 16.826 0.404 -27.659 1.00 97.19 324 ALA A CA 1
ATOM 2513 C C . ALA A 1 324 ? 15.907 1.627 -27.592 1.00 97.19 324 ALA A C 1
ATOM 2515 O O . ALA A 1 324 ? 15.011 1.686 -26.750 1.00 97.19 324 ALA A O 1
ATOM 2516 N N . GLU A 1 325 ? 16.117 2.576 -28.498 1.00 95.62 325 GLU A N 1
ATOM 2517 C CA . GLU A 1 325 ? 15.198 3.696 -28.674 1.00 95.62 325 GLU A CA 1
ATOM 2518 C C . GLU A 1 325 ? 13.922 3.223 -29.373 1.00 95.62 325 GLU A C 1
ATOM 2520 O O . GLU A 1 325 ? 13.967 2.394 -30.291 1.00 95.62 325 GLU A O 1
ATOM 2525 N N . TYR A 1 326 ? 12.787 3.748 -28.923 1.00 95.00 326 TYR A N 1
ATOM 2526 C CA . TYR A 1 326 ? 11.512 3.574 -29.602 1.00 95.00 326 TYR A CA 1
ATOM 2527 C C . TYR A 1 326 ? 11.444 4.537 -30.791 1.00 95.00 326 TYR A C 1
ATOM 2529 O O . TYR A 1 326 ? 11.766 5.715 -30.658 1.00 95.00 326 TYR A O 1
ATOM 2537 N N . ASP A 1 327 ? 11.057 4.039 -31.964 1.00 94.06 327 ASP A N 1
ATOM 2538 C CA . ASP A 1 327 ? 10.888 4.876 -33.148 1.00 94.06 327 ASP A CA 1
ATOM 2539 C C . ASP A 1 327 ? 9.456 5.423 -33.188 1.00 94.06 327 ASP A C 1
ATOM 2541 O O . ASP A 1 327 ? 8.507 4.691 -33.480 1.00 94.06 327 ASP A O 1
ATOM 2545 N N . ASP A 1 328 ? 9.307 6.716 -32.897 1.00 89.06 328 ASP A N 1
ATOM 2546 C CA . ASP A 1 328 ? 8.017 7.411 -32.893 1.00 89.06 328 ASP A CA 1
ATOM 2547 C C . ASP A 1 328 ? 7.376 7.512 -34.286 1.00 89.06 328 ASP A C 1
ATOM 2549 O O . ASP A 1 328 ? 6.145 7.562 -34.390 1.00 89.06 328 ASP A O 1
ATOM 2553 N N . GLU A 1 329 ? 8.172 7.511 -35.364 1.00 90.25 329 GLU A N 1
ATOM 2554 C CA . GLU A 1 329 ? 7.652 7.579 -36.733 1.00 90.25 329 GLU A CA 1
ATOM 2555 C C . GLU A 1 329 ? 7.017 6.247 -37.135 1.00 90.25 329 GLU A C 1
ATOM 2557 O O . GLU A 1 329 ? 5.875 6.212 -37.608 1.00 90.25 329 GLU A O 1
ATOM 2562 N N . SER A 1 330 ? 7.732 5.136 -36.921 1.00 90.25 330 SER A N 1
ATOM 2563 C CA . SER A 1 330 ? 7.215 3.795 -37.226 1.00 90.25 330 SER A CA 1
ATOM 2564 C C . SER A 1 330 ? 6.341 3.200 -36.119 1.00 90.25 330 SER A C 1
ATOM 2566 O O . SER A 1 330 ? 5.674 2.187 -36.349 1.00 90.25 330 SER A O 1
ATOM 2568 N N . LYS A 1 331 ? 6.302 3.840 -34.942 1.00 89.44 331 LYS A N 1
ATOM 2569 C CA . LYS A 1 331 ? 5.636 3.369 -33.720 1.00 89.44 331 LYS A CA 1
ATOM 2570 C C . LYS A 1 331 ? 6.037 1.938 -33.362 1.00 89.44 331 LYS A C 1
ATOM 2572 O O . LYS A 1 331 ? 5.185 1.084 -33.098 1.00 89.44 331 LYS A O 1
ATOM 2577 N N . ALA A 1 332 ? 7.336 1.661 -33.412 1.00 93.50 332 ALA A N 1
ATOM 2578 C CA . ALA A 1 332 ? 7.859 0.319 -33.225 1.00 93.50 332 ALA A CA 1
ATOM 2579 C C . ALA A 1 332 ? 9.227 0.308 -32.542 1.00 93.50 332 ALA A C 1
ATOM 2581 O O . ALA A 1 332 ? 10.025 1.236 -32.639 1.00 93.50 332 ALA A O 1
ATOM 2582 N N . CYS A 1 333 ? 9.516 -0.817 -31.891 1.00 96.81 333 CYS A N 1
ATOM 2583 C CA . CYS A 1 333 ? 10.865 -1.123 -31.444 1.00 96.81 333 CYS A CA 1
ATOM 2584 C C . CYS A 1 333 ? 11.699 -1.740 -32.574 1.00 96.81 333 CYS A C 1
ATOM 2586 O O . CYS A 1 333 ? 11.156 -2.467 -33.415 1.00 96.81 333 CYS A O 1
ATOM 2588 N N . PRO A 1 334 ? 13.031 -1.554 -32.552 1.00 96.94 334 PRO A N 1
ATOM 2589 C CA . PRO A 1 334 ? 13.934 -2.241 -33.465 1.00 96.94 334 PRO A CA 1
ATOM 2590 C C . PRO A 1 334 ? 13.813 -3.768 -33.395 1.00 96.94 334 PRO A C 1
ATOM 2592 O O . PRO A 1 334 ? 13.416 -4.352 -32.382 1.00 96.94 334 PRO A O 1
ATOM 2595 N N . ALA A 1 335 ? 14.211 -4.440 -34.478 1.00 95.75 335 ALA A N 1
ATOM 2596 C CA . ALA A 1 335 ? 14.137 -5.894 -34.580 1.00 95.75 335 ALA A CA 1
ATOM 2597 C C . ALA A 1 335 ? 14.842 -6.594 -33.401 1.00 95.75 335 ALA A C 1
ATOM 2599 O O . ALA A 1 335 ? 16.004 -6.332 -33.098 1.00 95.75 335 ALA A O 1
ATOM 2600 N N . GLY A 1 336 ? 14.134 -7.524 -32.755 1.00 95.75 336 GLY A N 1
ATOM 2601 C CA . GLY A 1 336 ? 14.634 -8.270 -31.596 1.00 95.75 336 GLY A CA 1
ATOM 2602 C C . GLY A 1 336 ? 14.306 -7.645 -30.236 1.00 95.75 336 GLY A C 1
ATOM 2603 O O . GLY A 1 336 ? 14.423 -8.345 -29.230 1.00 95.75 336 GLY A O 1
ATOM 2604 N N . PHE A 1 337 ? 13.845 -6.393 -30.203 1.00 98.25 337 PHE A N 1
ATOM 2605 C CA . PHE A 1 337 ? 13.307 -5.740 -29.010 1.00 98.25 337 PHE A CA 1
ATOM 2606 C C . PHE A 1 337 ? 11.783 -5.829 -28.994 1.00 98.25 337 PHE A C 1
ATOM 2608 O O . PHE A 1 337 ? 11.136 -6.001 -30.029 1.00 98.25 337 PHE A O 1
ATOM 2615 N N . LYS A 1 338 ? 11.203 -5.731 -27.802 1.00 97.19 338 LYS A N 1
ATOM 2616 C CA . LYS A 1 338 ? 9.758 -5.631 -27.614 1.00 97.19 338 LYS A CA 1
ATOM 2617 C C . LYS A 1 338 ? 9.432 -4.333 -26.903 1.00 97.19 338 LYS A C 1
ATOM 2619 O O . LYS A 1 338 ? 10.132 -3.975 -25.958 1.00 97.19 338 LYS A O 1
ATOM 2624 N N . SER A 1 339 ? 8.359 -3.689 -27.340 1.00 96.75 339 SER A N 1
ATOM 2625 C CA . SER A 1 339 ? 7.808 -2.546 -26.632 1.00 96.75 339 SER A CA 1
ATOM 2626 C C . SER A 1 339 ? 7.082 -3.009 -25.376 1.00 96.75 339 SER A C 1
ATOM 2628 O O . SER A 1 339 ? 6.423 -4.054 -25.380 1.00 96.75 339 SER A O 1
ATOM 2630 N N . ILE A 1 340 ? 7.199 -2.217 -24.322 1.00 96.25 340 ILE A N 1
ATOM 2631 C CA . ILE A 1 340 ? 6.320 -2.236 -23.158 1.00 96.25 340 ILE A CA 1
ATOM 2632 C C . ILE A 1 340 ? 5.958 -0.796 -22.806 1.00 96.25 340 ILE A C 1
ATOM 2634 O O . ILE A 1 340 ? 6.626 0.134 -23.253 1.00 96.25 340 ILE A O 1
ATOM 2638 N N . ASN A 1 341 ? 4.926 -0.628 -21.989 1.00 93.81 341 ASN A N 1
ATOM 2639 C CA . ASN A 1 341 ? 4.626 0.627 -21.318 1.00 93.81 341 ASN A CA 1
ATOM 2640 C C . ASN A 1 341 ? 4.351 0.299 -19.857 1.00 93.81 341 ASN A C 1
ATOM 2642 O O . ASN A 1 341 ? 3.617 -0.655 -19.571 1.00 93.81 341 ASN A O 1
ATOM 2646 N N . GLN A 1 342 ? 5.000 1.025 -18.964 1.00 88.56 342 GLN A N 1
ATOM 2647 C CA . GLN A 1 342 ? 4.830 0.855 -17.537 1.00 88.56 342 GLN A CA 1
ATOM 2648 C C . GLN A 1 342 ? 5.107 2.173 -16.833 1.00 88.56 342 GLN A C 1
ATOM 2650 O O . GLN A 1 342 ? 6.094 2.846 -17.140 1.00 88.56 342 GLN A O 1
ATOM 2655 N N . ASP A 1 343 ? 4.261 2.486 -15.859 1.00 81.12 343 ASP A N 1
ATOM 2656 C CA . ASP A 1 343 ? 4.436 3.635 -14.986 1.00 81.12 343 ASP A CA 1
ATOM 2657 C C . ASP A 1 343 ? 4.664 4.966 -15.708 1.00 81.12 343 ASP A C 1
ATOM 2659 O O . ASP A 1 343 ? 4.433 5.134 -16.909 1.00 81.12 343 ASP A O 1
ATOM 2663 N N . SER A 1 344 ? 5.162 5.935 -14.953 1.00 71.31 344 SER A N 1
ATOM 2664 C CA . SER A 1 344 ? 5.648 7.213 -15.457 1.00 71.31 344 SER A CA 1
ATOM 2665 C C . SER A 1 344 ? 6.917 7.100 -16.323 1.00 71.31 344 SER A C 1
ATOM 2667 O O . SER A 1 344 ? 7.318 8.101 -16.919 1.00 71.31 344 SER A O 1
ATOM 2669 N N . VAL A 1 345 ? 7.519 5.904 -16.461 1.00 82.06 345 VAL A N 1
ATOM 2670 C CA . VAL A 1 345 ? 8.666 5.648 -17.361 1.00 82.06 345 VAL A CA 1
ATOM 2671 C C . VAL A 1 345 ? 8.242 5.730 -18.833 1.00 82.06 345 VAL A C 1
ATOM 2673 O O . VAL A 1 345 ? 8.998 6.216 -19.674 1.00 82.06 345 VAL A O 1
ATOM 2676 N N . GLY A 1 346 ? 7.013 5.309 -19.149 1.00 85.50 346 GLY A N 1
ATOM 2677 C CA . GLY A 1 346 ? 6.464 5.343 -20.503 1.00 85.50 346 GLY A CA 1
ATOM 2678 C C . GLY A 1 346 ? 6.937 4.186 -21.387 1.00 85.50 346 GLY A C 1
ATOM 2679 O O . GLY A 1 346 ? 7.170 3.071 -20.917 1.00 85.50 346 GLY A O 1
ATOM 2680 N N . VAL A 1 347 ? 7.014 4.427 -22.701 1.00 93.69 347 VAL A N 1
ATOM 2681 C CA . VAL A 1 347 ? 7.360 3.382 -23.675 1.00 93.69 347 VAL A CA 1
ATOM 2682 C C . VAL A 1 347 ? 8.838 2.997 -23.597 1.00 93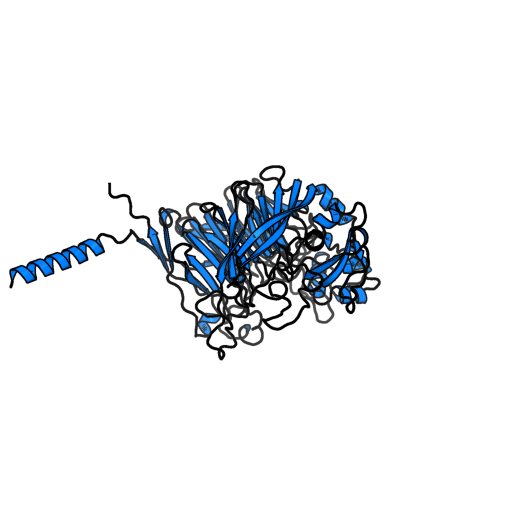.69 347 VAL A C 1
ATOM 2684 O O . VAL A 1 347 ? 9.724 3.841 -23.697 1.00 93.69 347 VAL A O 1
ATOM 2687 N N . GLU A 1 348 ? 9.112 1.699 -23.479 1.00 96.00 348 GLU A N 1
ATOM 2688 C CA . GLU A 1 348 ? 10.472 1.154 -23.475 1.00 96.00 348 GLU A CA 1
ATOM 2689 C C . GLU A 1 348 ? 10.617 0.034 -24.509 1.00 96.00 348 GLU A C 1
ATOM 2691 O O . GLU A 1 348 ? 9.741 -0.824 -24.635 1.00 96.00 348 GLU A O 1
ATOM 2696 N N . CYS A 1 349 ? 11.760 -0.021 -25.198 1.00 97.81 349 CYS A N 1
ATOM 2697 C CA . CYS A 1 349 ? 12.137 -1.156 -26.038 1.00 97.81 349 CYS A CA 1
ATOM 2698 C C . CYS A 1 349 ? 13.146 -2.040 -25.317 1.00 97.81 349 CYS A C 1
ATOM 2700 O O . CYS A 1 349 ? 14.331 -1.713 -25.239 1.00 97.81 349 CYS A O 1
ATOM 2702 N N . LEU A 1 350 ? 12.683 -3.187 -24.820 1.00 98.19 350 LEU A N 1
ATOM 2703 C CA . LEU A 1 350 ? 13.488 -4.085 -23.999 1.00 98.19 350 LEU A CA 1
ATOM 2704 C C . LEU A 1 350 ? 13.661 -5.461 -24.635 1.00 98.19 350 LEU A C 1
ATOM 2706 O O . LEU A 1 350 ? 12.776 -6.011 -25.301 1.00 98.19 350 LEU A O 1
ATOM 2710 N N . LYS A 1 351 ? 14.814 -6.064 -24.352 1.00 98.50 351 LYS A N 1
ATOM 2711 C CA . LYS A 1 351 ? 15.114 -7.461 -24.659 1.00 98.50 351 LYS A CA 1
ATOM 2712 C C . LYS A 1 351 ? 15.857 -8.087 -23.486 1.00 98.50 351 LYS A C 1
ATOM 2714 O O . LYS A 1 351 ? 16.910 -7.613 -23.076 1.00 98.50 351 LYS A O 1
ATOM 2719 N N . VAL A 1 352 ? 15.317 -9.182 -22.953 1.00 98.69 352 VAL A N 1
ATOM 2720 C CA . VAL A 1 352 ? 15.950 -9.925 -21.852 1.00 98.69 352 VAL A CA 1
ATOM 2721 C C . VAL A 1 352 ? 17.195 -10.639 -22.371 1.00 98.69 352 VAL A C 1
ATOM 2723 O O . VAL A 1 352 ? 17.114 -11.407 -23.336 1.00 98.69 352 VAL A O 1
ATOM 2726 N N . LYS A 1 353 ? 18.334 -10.428 -21.708 1.00 98.62 353 LYS A N 1
ATOM 2727 C CA . LYS A 1 353 ? 19.600 -11.081 -22.051 1.00 98.62 353 LYS A CA 1
ATOM 2728 C C . LYS A 1 353 ? 19.554 -12.593 -21.769 1.00 98.62 353 LYS A C 1
ATOM 2730 O O . LYS A 1 353 ? 18.851 -13.040 -20.853 1.00 98.62 353 LYS A O 1
ATOM 2735 N N . PRO A 1 354 ? 20.299 -13.421 -22.529 1.00 98.31 354 PRO A N 1
ATOM 2736 C CA . PRO A 1 354 ? 20.368 -14.861 -22.286 1.00 98.31 354 PRO A CA 1
ATOM 2737 C C . PRO A 1 354 ? 20.733 -15.188 -20.830 1.00 98.31 354 PRO A C 1
ATOM 2739 O O . PRO A 1 354 ? 21.661 -14.615 -20.272 1.00 98.31 354 PRO A O 1
ATOM 2742 N N . GLY A 1 355 ? 19.995 -16.110 -20.206 1.00 98.06 355 GLY A N 1
ATOM 2743 C CA . GLY A 1 355 ? 20.208 -16.512 -18.808 1.00 98.06 355 GLY A CA 1
ATOM 2744 C C . GLY A 1 355 ? 19.568 -15.600 -17.750 1.00 98.06 355 GLY A C 1
ATOM 2745 O O . GLY A 1 355 ? 19.418 -16.032 -16.610 1.00 98.06 355 GLY A O 1
ATOM 2746 N N . MET A 1 356 ? 19.090 -14.405 -18.113 1.00 98.62 356 MET A N 1
ATOM 2747 C CA . MET A 1 356 ? 18.599 -13.405 -17.148 1.00 98.62 356 MET A CA 1
ATOM 2748 C C . MET A 1 356 ? 17.092 -13.446 -16.886 1.00 98.62 356 MET A C 1
ATOM 2750 O O . MET A 1 356 ? 16.559 -12.610 -16.165 1.00 98.62 356 MET A O 1
ATOM 2754 N N . ALA A 1 357 ? 16.387 -14.455 -17.404 1.00 98.69 357 ALA A N 1
ATOM 2755 C CA . ALA A 1 357 ? 14.942 -14.593 -17.219 1.00 98.69 357 ALA A CA 1
ATOM 2756 C C . ALA A 1 357 ? 14.514 -14.632 -15.741 1.00 98.69 357 ALA A C 1
ATOM 2758 O O . ALA A 1 357 ? 13.466 -14.092 -15.406 1.00 98.69 357 ALA A O 1
ATOM 2759 N N . LYS A 1 358 ? 15.315 -15.244 -14.854 1.00 98.75 358 LYS A N 1
ATOM 2760 C CA . LYS A 1 358 ? 15.018 -15.270 -13.413 1.00 98.75 358 LYS A CA 1
ATOM 2761 C C . LYS A 1 358 ? 15.189 -13.887 -12.780 1.00 98.75 358 LYS A C 1
ATOM 2763 O O . LYS A 1 358 ? 14.317 -13.476 -12.028 1.00 98.75 358 LYS A O 1
ATOM 2768 N N . ALA A 1 359 ? 16.268 -13.174 -13.102 1.00 98.75 359 ALA A N 1
ATOM 2769 C CA . ALA A 1 359 ? 16.475 -11.810 -12.622 1.00 98.75 359 ALA A CA 1
ATOM 2770 C C . ALA A 1 359 ? 15.335 -10.895 -13.090 1.00 98.75 359 ALA A C 1
ATOM 2772 O O . ALA A 1 359 ? 14.696 -10.258 -12.263 1.00 98.75 359 ALA A O 1
ATOM 2773 N N . ALA A 1 360 ? 14.998 -10.943 -14.383 1.00 98.81 360 ALA A N 1
ATOM 2774 C CA . ALA A 1 360 ? 13.881 -10.188 -14.941 1.00 98.81 360 ALA A CA 1
ATOM 2775 C C . ALA A 1 360 ? 12.556 -10.503 -14.225 1.00 98.81 360 ALA A C 1
ATOM 2777 O O . ALA A 1 360 ? 11.821 -9.598 -13.861 1.00 98.81 360 ALA A O 1
ATOM 2778 N N . ALA A 1 361 ? 12.268 -11.783 -13.966 1.00 98.81 361 ALA A N 1
ATOM 2779 C CA . ALA A 1 361 ? 11.012 -12.193 -13.345 1.00 98.81 361 ALA A CA 1
ATOM 2780 C C . ALA A 1 361 ? 10.811 -11.690 -11.910 1.00 98.81 361 ALA A C 1
ATOM 2782 O O . ALA A 1 361 ? 9.662 -11.513 -11.526 1.00 98.81 361 ALA A O 1
ATOM 2783 N N . PHE A 1 362 ? 11.879 -11.526 -11.121 1.00 98.88 362 PHE A N 1
ATOM 2784 C CA . PHE A 1 362 ? 11.769 -11.235 -9.684 1.00 98.88 362 PHE A CA 1
ATOM 2785 C C . PHE A 1 362 ? 12.310 -9.859 -9.272 1.00 98.88 362 PHE A C 1
ATOM 2787 O O . PHE A 1 362 ? 11.908 -9.360 -8.228 1.00 98.88 362 PHE A O 1
ATOM 2794 N N . LEU A 1 363 ? 13.206 -9.251 -10.056 1.00 98.75 363 LEU A N 1
ATOM 2795 C CA . LEU A 1 363 ? 13.766 -7.918 -9.787 1.00 98.75 363 LEU A CA 1
ATOM 2796 C C . LEU A 1 363 ? 13.132 -6.824 -10.664 1.00 98.75 363 LEU A C 1
ATOM 2798 O O . LEU A 1 363 ? 13.195 -5.651 -10.323 1.00 98.75 363 LEU A O 1
ATOM 2802 N N . GLU A 1 364 ? 12.497 -7.210 -11.772 1.00 98.31 364 GLU A N 1
ATOM 2803 C CA . GLU A 1 364 ? 11.899 -6.310 -12.771 1.00 98.31 364 GLU A CA 1
ATOM 2804 C C . GLU A 1 364 ? 10.515 -6.847 -13.171 1.00 98.31 364 GLU A C 1
ATOM 2806 O O . GLU A 1 364 ? 10.199 -7.056 -14.347 1.00 98.31 364 GLU A O 1
ATOM 2811 N N . SER A 1 365 ? 9.706 -7.181 -12.156 1.00 98.50 365 SER A N 1
ATOM 2812 C CA . SER A 1 365 ? 8.548 -8.076 -12.312 1.00 98.50 365 SER A CA 1
ATOM 2813 C C . SER A 1 365 ? 7.489 -7.479 -13.234 1.00 98.50 365 SER A C 1
ATOM 2815 O O . SER A 1 365 ? 6.957 -8.202 -14.080 1.00 98.50 365 SER A O 1
ATOM 2817 N N . ARG A 1 366 ? 7.233 -6.167 -13.126 1.00 97.38 366 ARG A N 1
ATOM 2818 C CA . ARG A 1 366 ? 6.297 -5.429 -13.989 1.00 97.38 366 ARG A CA 1
ATOM 2819 C C . ARG A 1 366 ? 6.765 -5.418 -15.447 1.00 97.38 366 ARG A C 1
ATOM 2821 O O . ARG A 1 366 ? 6.047 -5.914 -16.321 1.00 97.38 366 ARG A O 1
ATOM 2828 N N . ARG A 1 367 ? 8.009 -4.993 -15.710 1.00 97.75 367 ARG A N 1
ATOM 2829 C CA . ARG A 1 367 ? 8.622 -5.021 -17.055 1.00 97.75 367 ARG A CA 1
ATOM 2830 C C . ARG A 1 367 ? 8.593 -6.425 -17.668 1.00 97.75 367 ARG A C 1
ATOM 2832 O O . ARG A 1 367 ? 8.199 -6.610 -18.821 1.00 97.75 367 ARG A O 1
ATOM 2839 N N . TYR A 1 368 ? 8.971 -7.451 -16.902 1.00 98.62 368 TYR A N 1
ATOM 2840 C CA . TYR A 1 368 ? 8.977 -8.829 -17.396 1.00 98.62 368 TYR A CA 1
ATOM 2841 C C . TYR A 1 368 ? 7.569 -9.380 -17.644 1.00 98.62 368 TYR A C 1
ATOM 2843 O O . TYR A 1 368 ? 7.362 -10.100 -18.625 1.00 98.62 368 TYR A O 1
ATOM 2851 N N . ALA A 1 369 ? 6.592 -9.027 -16.807 1.00 98.50 369 ALA A N 1
ATOM 2852 C CA . ALA A 1 369 ? 5.191 -9.373 -17.018 1.00 98.50 369 ALA A CA 1
ATOM 2853 C C . ALA A 1 369 ? 4.662 -8.782 -18.335 1.00 98.50 369 ALA A C 1
ATOM 2855 O O . ALA A 1 369 ? 4.105 -9.525 -19.152 1.00 98.50 369 ALA A O 1
ATOM 2856 N N . ALA A 1 370 ? 4.920 -7.496 -18.593 1.00 97.56 370 ALA A N 1
ATOM 2857 C CA . ALA A 1 370 ? 4.554 -6.833 -19.844 1.00 97.56 370 ALA A CA 1
ATOM 2858 C C . ALA A 1 370 ? 5.195 -7.521 -21.068 1.00 97.56 370 ALA A C 1
ATOM 2860 O O . ALA A 1 370 ? 4.496 -7.889 -22.014 1.00 97.56 370 ALA A O 1
ATOM 2861 N N . LEU A 1 371 ? 6.496 -7.848 -21.011 1.00 98.19 371 LEU A N 1
ATOM 2862 C CA . LEU A 1 371 ? 7.215 -8.576 -22.077 1.00 98.19 371 LEU A CA 1
ATOM 2863 C C . LEU A 1 371 ? 6.658 -9.982 -22.369 1.00 98.19 371 LEU A C 1
ATOM 2865 O O . LEU A 1 371 ? 6.843 -10.528 -23.473 1.00 98.19 371 LEU A O 1
ATOM 2869 N N . LYS A 1 372 ? 6.009 -10.593 -21.372 1.00 98.25 372 LYS A N 1
ATOM 2870 C CA . LYS A 1 372 ? 5.316 -11.885 -21.475 1.00 98.25 372 LYS A CA 1
ATOM 2871 C C . LYS A 1 372 ? 3.852 -11.756 -21.903 1.00 98.25 372 LYS A C 1
ATOM 2873 O O . LYS A 1 372 ? 3.223 -12.785 -22.147 1.00 98.25 372 LYS A O 1
ATOM 2878 N N . GLY A 1 373 ? 3.339 -10.537 -22.061 1.00 97.56 373 GLY A N 1
ATOM 2879 C CA . GLY A 1 373 ? 1.972 -10.260 -22.499 1.00 97.56 373 GLY A CA 1
ATOM 2880 C C . GLY A 1 373 ? 0.935 -10.319 -21.377 1.00 97.56 373 GLY A C 1
ATOM 2881 O O . GLY A 1 373 ? -0.234 -10.596 -21.657 1.00 97.56 373 GLY A O 1
ATOM 2882 N N . ALA A 1 374 ? 1.354 -10.118 -20.123 1.00 98.56 374 ALA A N 1
ATOM 2883 C CA . ALA A 1 374 ? 0.436 -9.836 -19.023 1.00 98.56 374 ALA A CA 1
ATOM 2884 C C . ALA A 1 374 ? -0.224 -8.458 -19.210 1.00 98.56 374 ALA A C 1
ATOM 2886 O O . ALA A 1 374 ? 0.214 -7.651 -20.032 1.00 98.56 374 ALA A O 1
ATOM 2887 N N . THR A 1 375 ? -1.292 -8.196 -18.462 1.00 98.44 375 THR A N 1
ATOM 2888 C CA . THR A 1 375 ? -1.925 -6.872 -18.440 1.00 98.44 375 THR A CA 1
ATOM 2889 C C . THR A 1 375 ? -1.217 -6.007 -17.401 1.00 98.44 375 THR A C 1
ATOM 2891 O O . THR A 1 375 ? -1.191 -6.376 -16.229 1.00 98.44 375 THR A O 1
ATOM 2894 N N . THR A 1 376 ? -0.650 -4.884 -17.842 1.00 96.69 376 THR A N 1
ATOM 2895 C CA . THR A 1 376 ? 0.069 -3.889 -17.023 1.00 96.69 376 THR A CA 1
ATOM 2896 C C . THR A 1 376 ? -0.461 -2.491 -17.348 1.00 96.69 376 THR A C 1
ATOM 2898 O O . THR A 1 376 ? 0.255 -1.608 -17.800 1.00 96.69 376 THR A O 1
ATOM 2901 N N . GLU A 1 377 ? -1.779 -2.357 -17.297 1.00 96.44 377 GLU A N 1
ATOM 2902 C CA . GLU A 1 377 ? -2.527 -1.203 -17.814 1.00 96.44 377 GLU A CA 1
ATOM 2903 C C . GLU A 1 377 ? -3.464 -0.627 -16.754 1.00 96.44 377 GLU A C 1
ATOM 2905 O O . GLU A 1 377 ? -4.175 0.334 -17.014 1.00 96.44 377 GLU A O 1
ATOM 2910 N N . PHE A 1 378 ? -3.503 -1.232 -15.565 1.00 96.69 378 PHE A N 1
ATOM 2911 C CA . PHE A 1 378 ? -4.264 -0.680 -14.453 1.00 96.69 378 PHE A CA 1
ATOM 2912 C C . PHE A 1 378 ? -3.575 0.582 -13.934 1.00 96.69 378 PHE A C 1
ATOM 2914 O O . PHE A 1 378 ? -2.403 0.797 -14.226 1.00 96.69 378 PHE A O 1
ATOM 2921 N N . SER A 1 379 ? -4.301 1.414 -13.198 1.00 94.69 379 SER A N 1
ATOM 2922 C CA . SER A 1 379 ? -3.760 2.601 -12.539 1.00 94.69 379 SER A CA 1
ATOM 2923 C C . SER A 1 379 ? -4.352 2.694 -11.143 1.00 94.69 379 SER A C 1
ATOM 2925 O O . SER A 1 379 ? -5.568 2.573 -11.008 1.00 94.69 379 SER A O 1
ATOM 2927 N N . LYS A 1 380 ? -3.517 2.965 -10.138 1.00 95.56 380 LYS A N 1
ATOM 2928 C CA . LYS A 1 380 ? -3.913 3.084 -8.733 1.00 95.56 380 LYS A CA 1
ATOM 2929 C C . LYS A 1 380 ? -4.630 1.837 -8.198 1.00 95.56 380 LYS A C 1
ATOM 2931 O O . LYS A 1 380 ? -5.781 1.915 -7.759 1.00 95.56 380 LYS A O 1
ATOM 2936 N N . TRP A 1 381 ? -3.996 0.664 -8.337 1.00 97.38 381 TRP A N 1
ATOM 2937 C CA . TRP A 1 381 ? -4.540 -0.590 -7.810 1.00 97.38 381 TRP A CA 1
ATOM 2938 C C . TRP A 1 381 ? -4.099 -0.791 -6.362 1.00 97.38 381 TRP A C 1
ATOM 2940 O O . TRP A 1 381 ? -3.022 -1.312 -6.084 1.00 97.38 381 TRP A O 1
ATOM 2950 N N . GLU A 1 382 ? -5.015 -0.466 -5.461 1.00 97.62 382 GLU A N 1
ATOM 2951 C CA . GLU A 1 382 ? -4.728 -0.305 -4.044 1.00 97.62 382 GLU A CA 1
ATOM 2952 C C . GLU A 1 382 ? -5.137 -1.535 -3.202 1.00 97.62 382 GLU A C 1
ATOM 2954 O O . GLU A 1 382 ? -4.810 -2.683 -3.541 1.00 97.62 382 GLU A O 1
ATOM 2959 N N . GLY A 1 383 ? -5.802 -1.328 -2.060 1.00 97.38 383 GLY A N 1
ATOM 2960 C CA . GLY A 1 383 ? -6.055 -2.351 -1.056 1.00 97.38 383 GLY A CA 1
ATOM 2961 C C . GLY A 1 383 ? -6.829 -3.572 -1.569 1.00 97.38 383 GLY A C 1
ATOM 2962 O O . GLY A 1 383 ? -7.629 -3.514 -2.512 1.00 97.38 383 GLY A O 1
ATOM 2963 N N . ILE A 1 384 ? -6.634 -4.724 -0.917 1.00 98.44 384 ILE A N 1
ATOM 2964 C CA . ILE A 1 384 ? -7.309 -5.990 -1.236 1.00 98.44 384 ILE A CA 1
ATOM 2965 C C . ILE A 1 384 ? -7.632 -6.829 0.010 1.00 98.44 384 ILE A C 1
ATOM 2967 O O . ILE A 1 384 ? -6.839 -6.986 0.937 1.00 98.44 384 ILE A O 1
ATOM 2971 N N . THR A 1 385 ? -8.802 -7.467 0.007 1.00 98.50 385 THR A N 1
ATOM 2972 C CA . THR A 1 385 ? -9.277 -8.349 1.084 1.00 98.50 385 THR A CA 1
ATOM 2973 C C . THR A 1 385 ? -9.993 -9.583 0.536 1.00 98.50 385 THR A C 1
ATOM 2975 O O . THR A 1 385 ? -10.315 -9.646 -0.650 1.00 98.50 385 THR A O 1
ATOM 2978 N N . PHE A 1 386 ? -10.266 -10.584 1.383 1.00 98.31 386 PHE A N 1
ATOM 2979 C CA . PHE A 1 386 ? -10.888 -11.845 0.967 1.00 98.31 386 PHE A CA 1
ATOM 2980 C C . PHE A 1 386 ? -12.129 -12.216 1.782 1.00 98.31 386 PHE A C 1
ATOM 2982 O O . PHE A 1 386 ? -12.096 -12.372 3.003 1.00 98.31 386 PHE A O 1
ATOM 2989 N N . ASP A 1 387 ? -13.216 -12.489 1.068 1.00 97.94 387 ASP A N 1
ATOM 2990 C CA . ASP A 1 387 ? -14.428 -13.102 1.586 1.00 97.94 387 ASP A CA 1
ATOM 2991 C C . ASP A 1 387 ? -14.410 -14.612 1.355 1.00 97.94 387 ASP A C 1
ATOM 2993 O O . ASP A 1 387 ? -14.822 -15.133 0.314 1.00 97.94 387 ASP A O 1
ATOM 2997 N N . ALA A 1 388 ? -13.974 -15.333 2.389 1.00 95.56 388 ALA A N 1
ATOM 2998 C CA . ALA A 1 388 ? -13.940 -16.791 2.396 1.00 95.56 388 ALA A CA 1
ATOM 2999 C C . ALA A 1 388 ? -15.330 -17.446 2.311 1.00 95.56 388 ALA A C 1
ATOM 3001 O O . ALA A 1 388 ? -15.431 -18.591 1.874 1.00 95.56 388 ALA A O 1
ATOM 3002 N N . LYS A 1 389 ? -16.406 -16.744 2.698 1.00 94.44 389 LYS A N 1
ATOM 3003 C CA . LYS A 1 389 ? -17.785 -17.257 2.611 1.00 94.44 389 LYS A CA 1
ATOM 3004 C C . LYS A 1 389 ? -18.256 -17.303 1.158 1.00 94.44 389 LYS A C 1
ATOM 3006 O O . LYS A 1 389 ? -18.991 -18.222 0.800 1.00 94.44 389 LYS A O 1
ATOM 3011 N N . ARG A 1 390 ? -17.843 -16.342 0.324 1.00 97.19 390 ARG A N 1
ATOM 3012 C CA . ARG A 1 390 ? -18.221 -16.277 -1.103 1.00 97.19 390 ARG A CA 1
ATOM 3013 C C . ARG A 1 390 ? -17.124 -16.722 -2.069 1.00 97.19 390 ARG A C 1
ATOM 3015 O O . ARG A 1 390 ? -17.425 -16.903 -3.245 1.00 97.19 390 ARG A O 1
ATOM 3022 N N . GLY A 1 391 ? -15.890 -16.902 -1.598 1.00 98.06 391 GLY A N 1
ATOM 3023 C CA . GLY A 1 391 ? -14.739 -17.192 -2.455 1.00 98.06 391 GLY A CA 1
ATOM 3024 C C . GLY A 1 391 ? -14.417 -16.015 -3.373 1.00 98.06 391 GLY A C 1
ATOM 3025 O O . GLY A 1 391 ? -14.280 -16.196 -4.580 1.00 98.06 391 GLY A O 1
ATOM 3026 N N . LYS A 1 392 ? -14.376 -14.798 -2.821 1.00 98.62 392 LYS A N 1
ATOM 3027 C CA . LYS A 1 392 ? -14.155 -13.566 -3.588 1.00 98.62 392 LYS A CA 1
ATOM 3028 C C . LYS A 1 392 ? -13.094 -12.702 -2.936 1.00 98.62 392 LYS A C 1
ATOM 3030 O O . LYS A 1 392 ? -13.112 -12.541 -1.720 1.00 98.62 392 LYS A O 1
ATOM 3035 N N . LEU A 1 393 ? -12.214 -12.130 -3.745 1.00 98.81 393 LEU A N 1
ATOM 3036 C CA . LEU A 1 393 ? -11.444 -10.964 -3.336 1.00 98.81 393 LEU A CA 1
ATOM 3037 C C . LEU A 1 393 ? -12.275 -9.706 -3.604 1.00 98.81 393 LEU A C 1
ATOM 3039 O O . LEU A 1 393 ? -13.057 -9.674 -4.561 1.00 98.81 393 LEU A O 1
ATOM 3043 N N . TYR A 1 394 ? -12.078 -8.689 -2.776 1.00 98.81 394 TYR A N 1
ATOM 3044 C CA . TYR A 1 394 ? -12.522 -7.327 -3.046 1.00 98.81 394 TYR A CA 1
ATOM 3045 C C . TYR A 1 394 ? -11.311 -6.419 -3.022 1.00 98.81 394 TYR A C 1
ATOM 3047 O O . TYR A 1 394 ? -10.451 -6.601 -2.163 1.00 98.81 394 TYR A O 1
ATOM 3055 N N . THR A 1 395 ? -11.230 -5.497 -3.970 1.00 98.69 395 THR A N 1
ATOM 3056 C CA . THR A 1 395 ? -10.054 -4.645 -4.130 1.00 98.69 395 THR A CA 1
ATOM 3057 C C . THR A 1 395 ? -10.437 -3.278 -4.655 1.00 98.69 395 THR A C 1
ATOM 3059 O O . THR A 1 395 ? -11.425 -3.157 -5.386 1.00 98.69 395 THR A O 1
ATOM 3062 N N . ALA A 1 396 ? -9.679 -2.275 -4.257 1.00 98.31 396 ALA A N 1
ATOM 3063 C CA . ALA A 1 396 ? -9.845 -0.907 -4.685 1.00 98.31 396 ALA A CA 1
ATOM 3064 C C . ALA A 1 396 ? -9.078 -0.596 -5.968 1.00 98.31 396 ALA A C 1
ATOM 3066 O O . ALA A 1 396 ? -8.024 -1.162 -6.252 1.00 98.31 396 ALA A O 1
ATOM 3067 N N . MET A 1 397 ? -9.654 0.315 -6.740 1.00 98.25 397 MET A N 1
ATOM 3068 C CA . MET A 1 397 ? -8.995 1.013 -7.826 1.00 98.25 397 MET A CA 1
ATOM 3069 C C . MET A 1 397 ? -9.350 2.487 -7.672 1.00 98.25 397 MET A C 1
ATOM 3071 O O . MET A 1 397 ? -10.510 2.863 -7.894 1.00 98.25 397 MET A O 1
ATOM 3075 N N . SER A 1 398 ? -8.374 3.303 -7.300 1.00 98.06 398 SER A N 1
ATOM 3076 C CA . SER A 1 398 ? -8.616 4.693 -6.913 1.00 98.06 398 SER A CA 1
ATOM 3077 C C . SER A 1 398 ? -9.096 5.559 -8.083 1.00 98.06 398 SER A C 1
ATOM 3079 O O . SER A 1 398 ? -9.888 6.485 -7.928 1.00 98.06 398 SER A O 1
ATOM 3081 N N . ALA A 1 399 ? -8.736 5.195 -9.316 1.00 97.38 399 ALA A N 1
ATOM 3082 C CA . ALA A 1 399 ? -9.292 5.807 -10.516 1.00 97.38 399 ALA A CA 1
ATOM 3083 C C . ALA A 1 399 ? -9.353 4.822 -11.687 1.00 97.38 399 ALA A C 1
ATOM 3085 O O . ALA A 1 399 ? -8.594 3.867 -11.773 1.00 97.38 399 ALA A O 1
ATOM 3086 N N . ILE A 1 400 ? -10.234 5.096 -12.648 1.00 97.88 400 ILE A N 1
ATOM 3087 C CA . ILE A 1 400 ? -10.133 4.542 -14.001 1.00 97.88 400 ILE A CA 1
ATOM 3088 C C . ILE A 1 400 ? -9.548 5.646 -14.873 1.00 97.88 400 ILE A C 1
ATOM 3090 O O . ILE A 1 400 ? -10.261 6.588 -15.225 1.00 97.88 400 ILE A O 1
ATOM 3094 N N . ARG A 1 401 ? -8.254 5.558 -15.180 1.00 96.44 401 ARG A N 1
ATOM 3095 C CA . ARG A 1 401 ? -7.511 6.584 -15.923 1.00 96.44 401 ARG A CA 1
ATOM 3096 C C . ARG A 1 401 ? -6.357 5.981 -16.720 1.00 96.44 401 ARG A C 1
ATOM 3098 O O . ARG A 1 401 ? -5.989 4.832 -16.490 1.00 96.44 401 ARG A O 1
ATOM 3105 N N . ASN A 1 402 ? -5.759 6.797 -17.586 1.00 95.50 402 ASN A N 1
ATOM 3106 C CA . ASN A 1 402 ? -4.474 6.512 -18.228 1.00 95.50 402 ASN A CA 1
ATOM 3107 C C . ASN A 1 402 ? -4.524 5.181 -18.998 1.00 95.50 402 ASN A C 1
ATOM 3109 O O . ASN A 1 402 ? -5.405 5.020 -19.840 1.00 95.50 402 ASN A O 1
ATOM 3113 N N . GLY A 1 403 ? -3.639 4.221 -18.702 1.00 95.50 403 GLY A N 1
ATOM 3114 C CA . GLY A 1 403 ? -3.578 2.928 -19.396 1.00 95.50 403 GLY A CA 1
ATOM 3115 C C . GLY A 1 403 ? -4.868 2.099 -19.337 1.00 95.50 403 GLY A C 1
ATOM 3116 O O . GLY A 1 403 ? -5.038 1.183 -20.134 1.00 95.50 403 GLY A O 1
ATOM 3117 N N . MET A 1 404 ? -5.804 2.420 -18.434 1.00 97.44 404 MET A N 1
ATOM 3118 C CA . MET A 1 404 ? -7.111 1.755 -18.362 1.00 97.44 404 MET A CA 1
ATOM 3119 C C . MET A 1 404 ? -8.103 2.261 -19.414 1.00 97.44 404 MET A C 1
ATOM 3121 O O . MET A 1 404 ? -9.126 1.617 -19.674 1.00 97.44 404 MET A O 1
ATOM 3125 N N . GLU A 1 405 ? -7.868 3.451 -19.959 1.00 97.31 405 GLU A N 1
ATOM 3126 C CA . GLU A 1 405 ? -8.678 4.030 -21.022 1.00 97.31 405 GLU A CA 1
ATOM 3127 C C . GLU A 1 405 ? -8.272 3.434 -22.382 1.00 97.31 405 GLU A C 1
ATOM 3129 O O . GLU A 1 405 ? -7.460 2.525 -22.469 1.00 97.31 405 GLU A O 1
ATOM 3134 N N . ASN A 1 406 ? -8.887 3.883 -23.477 1.00 96.56 406 ASN A N 1
ATOM 3135 C CA . ASN A 1 406 ? -8.546 3.389 -24.812 1.00 96.56 406 ASN A CA 1
ATOM 3136 C C . ASN A 1 406 ? -7.880 4.484 -25.642 1.00 96.56 406 ASN A C 1
ATOM 3138 O O . ASN A 1 406 ? -8.586 5.228 -26.330 1.00 96.56 406 ASN A O 1
ATOM 3142 N N . ASN A 1 407 ? -6.547 4.546 -25.615 1.00 96.06 407 ASN A N 1
ATOM 3143 C CA . ASN A 1 407 ? -5.767 5.610 -26.253 1.00 96.06 407 ASN A CA 1
ATOM 3144 C C . ASN A 1 407 ? -6.312 6.986 -25.861 1.00 96.06 407 ASN A C 1
ATOM 3146 O O . ASN A 1 407 ? -6.558 7.846 -26.717 1.00 96.06 407 ASN A O 1
ATOM 3150 N N . ALA A 1 408 ? -6.586 7.144 -24.568 1.00 96.81 408 ALA A N 1
ATOM 3151 C CA . ALA A 1 408 ? -7.164 8.350 -24.019 1.00 96.81 408 ALA A CA 1
ATOM 3152 C C . ALA A 1 408 ? -6.605 8.679 -22.635 1.00 96.81 408 ALA A C 1
ATOM 3154 O O . ALA A 1 408 ? -6.154 7.811 -21.896 1.00 96.81 408 ALA A O 1
ATOM 3155 N N . VAL A 1 409 ? -6.682 9.959 -22.286 1.00 96.50 409 VAL A N 1
ATOM 3156 C CA . VAL A 1 409 ? -6.415 10.475 -20.944 1.00 96.50 409 VAL A CA 1
ATOM 3157 C C . VAL A 1 409 ? -7.561 11.400 -20.570 1.00 96.50 409 VAL A C 1
ATOM 3159 O O . VAL A 1 409 ? -7.842 12.376 -21.276 1.00 96.50 409 VAL A O 1
ATOM 3162 N N . LYS A 1 410 ? -8.238 11.105 -19.456 1.00 96.19 410 LYS A N 1
ATOM 3163 C CA . LYS A 1 410 ? -9.399 11.874 -18.975 1.00 96.19 410 LYS A CA 1
ATOM 3164 C C . LYS A 1 410 ? -10.510 11.972 -20.035 1.00 96.19 410 LYS A C 1
ATOM 3166 O O . LYS A 1 410 ? -11.127 13.024 -20.218 1.00 96.19 410 LYS A O 1
ATOM 3171 N N . GLY A 1 411 ? -10.733 10.887 -20.777 1.00 95.81 411 GLY A N 1
ATOM 3172 C CA . GLY A 1 411 ? -11.745 10.768 -21.828 1.00 95.81 411 GLY A CA 1
ATOM 3173 C C . GLY A 1 411 ? -11.419 11.495 -23.136 1.00 95.81 411 GLY A C 1
ATOM 3174 O O . GLY A 1 411 ? -12.293 11.607 -23.998 1.00 95.81 411 GLY A O 1
ATOM 3175 N N . LYS A 1 412 ? -10.195 12.010 -23.304 1.00 97.62 412 LYS A N 1
ATOM 3176 C CA . LYS A 1 412 ? -9.746 12.703 -24.522 1.00 97.62 412 LYS A CA 1
ATOM 3177 C C . LYS A 1 412 ? -8.681 11.878 -25.245 1.00 97.62 412 LYS A C 1
ATOM 3179 O O . LYS A 1 412 ? -7.844 11.313 -24.552 1.00 97.62 412 LYS A O 1
ATOM 3184 N N . PRO A 1 413 ? -8.670 11.831 -26.593 1.00 97.56 413 PRO A N 1
ATOM 3185 C CA . PRO A 1 413 ? -7.662 11.083 -27.344 1.00 97.56 413 PRO A CA 1
ATOM 3186 C C . PRO A 1 413 ? -6.235 11.498 -26.967 1.00 97.56 413 PRO A C 1
ATOM 3188 O O . PRO A 1 413 ? -5.868 12.657 -27.146 1.00 97.56 413 PRO A O 1
ATOM 3191 N N . GLU A 1 414 ? -5.465 10.547 -26.448 1.00 94.88 414 GLU A N 1
ATOM 3192 C CA . GLU A 1 414 ? -4.064 10.682 -26.042 1.00 94.88 414 GLU A CA 1
ATOM 3193 C C . GLU A 1 414 ? -3.499 9.274 -25.807 1.00 94.88 414 GLU A C 1
ATOM 3195 O O . GLU A 1 414 ? -4.002 8.541 -24.963 1.00 94.88 414 GLU A O 1
ATOM 3200 N N . SER A 1 415 ? -2.471 8.868 -26.552 1.00 92.44 415 SER A N 1
ATOM 3201 C CA . SER A 1 415 ? -1.958 7.490 -26.524 1.00 92.44 415 SER A CA 1
ATOM 3202 C C . SER A 1 415 ? -0.754 7.283 -25.606 1.00 92.44 415 SER A C 1
ATOM 3204 O O . SER A 1 415 ? -0.224 6.175 -25.577 1.00 92.44 415 SER A O 1
ATOM 3206 N N . LYS A 1 416 ? -0.296 8.311 -24.879 1.00 92.25 416 LYS A N 1
ATOM 3207 C CA . LYS A 1 416 ? 0.899 8.256 -24.013 1.00 92.25 416 LYS A CA 1
ATOM 3208 C C . LYS A 1 416 ? 0.989 6.998 -23.130 1.00 92.25 416 LYS A C 1
ATOM 3210 O O . LYS A 1 416 ? 2.072 6.438 -22.990 1.00 92.25 416 LYS A O 1
ATOM 3215 N N . PHE A 1 417 ? -0.126 6.554 -22.553 1.00 93.50 417 PHE A N 1
ATOM 3216 C CA . PHE A 1 417 ? -0.168 5.413 -21.627 1.00 93.50 417 PHE A CA 1
ATOM 3217 C C . PHE A 1 417 ? -0.493 4.070 -22.303 1.00 93.50 417 PHE A C 1
ATOM 3219 O O . PHE A 1 417 ? -0.372 3.015 -21.692 1.00 93.50 417 PHE A O 1
ATOM 3226 N N . ASP A 1 418 ? -0.876 4.081 -23.578 1.00 93.50 418 ASP A N 1
ATOM 3227 C CA . ASP A 1 418 ? -1.190 2.877 -24.354 1.00 93.50 418 ASP A CA 1
ATOM 3228 C C . ASP A 1 418 ? -0.060 2.478 -25.303 1.00 93.50 418 ASP A C 1
ATOM 3230 O O . ASP A 1 418 ? 0.118 1.301 -25.628 1.00 93.50 418 ASP A O 1
ATOM 3234 N N . ILE A 1 419 ? 0.701 3.464 -25.781 1.00 92.56 419 ILE A N 1
ATOM 3235 C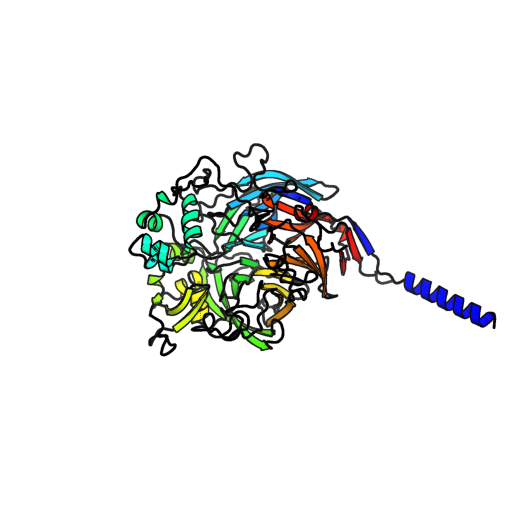 CA . ILE A 1 419 ? 1.739 3.266 -26.786 1.00 92.56 419 ILE A CA 1
ATOM 3236 C C . ILE A 1 419 ? 2.809 2.304 -26.270 1.00 92.56 419 ILE A C 1
ATOM 3238 O O . ILE A 1 419 ? 3.293 2.432 -25.151 1.00 92.56 419 ILE A O 1
ATOM 3242 N N . GLY A 1 420 ? 3.142 1.297 -27.075 1.00 90.75 420 GLY A N 1
ATOM 3243 C CA . GLY A 1 420 ? 4.056 0.219 -26.696 1.00 90.75 420 GLY A CA 1
ATOM 3244 C C . GLY A 1 420 ? 3.468 -0.845 -25.759 1.00 90.75 420 GLY A C 1
ATOM 3245 O O . GLY A 1 420 ? 4.055 -1.923 -25.650 1.00 90.75 420 GLY A O 1
ATOM 3246 N N . GLY A 1 421 ? 2.318 -0.581 -25.132 1.00 92.25 421 GLY A N 1
ATOM 3247 C CA . GLY A 1 421 ? 1.557 -1.525 -24.318 1.00 92.25 421 GLY A CA 1
ATOM 3248 C C . GLY A 1 421 ? 0.633 -2.431 -25.141 1.00 92.25 421 GLY A C 1
ATOM 3249 O O . GLY A 1 421 ? 0.602 -2.396 -26.371 1.00 92.25 421 GLY A O 1
ATOM 3250 N N . ASN A 1 422 ? -0.132 -3.280 -24.449 1.00 90.88 422 ASN A N 1
ATOM 3251 C CA . ASN A 1 422 ? -1.023 -4.250 -25.094 1.00 90.88 422 ASN A CA 1
ATOM 3252 C C . ASN A 1 422 ? -2.449 -3.722 -25.336 1.00 90.88 422 ASN A C 1
ATOM 3254 O O . ASN A 1 422 ? -3.174 -4.324 -26.134 1.00 90.88 422 ASN A O 1
ATOM 3258 N N . ASN A 1 423 ? -2.857 -2.651 -24.640 1.00 95.00 423 ASN A N 1
ATOM 3259 C CA . ASN A 1 423 ? -4.227 -2.125 -24.644 1.00 95.00 423 ASN A CA 1
ATOM 3260 C C . ASN A 1 423 ? -5.249 -3.277 -24.447 1.00 95.00 423 ASN A C 1
ATOM 3262 O O . ASN A 1 423 ? -6.128 -3.532 -25.261 1.00 95.00 423 ASN A O 1
ATOM 3266 N N . HIS A 1 424 ? -5.077 -4.132 -23.441 1.00 97.69 424 HIS A N 1
ATOM 3267 C CA . HIS A 1 424 ? -6.077 -5.111 -23.029 1.00 97.69 424 HIS A CA 1
ATOM 3268 C C . HIS A 1 424 ? -7.307 -4.456 -22.379 1.00 97.69 424 HIS A C 1
ATOM 3270 O O . HIS A 1 424 ? -8.400 -5.030 -22.480 1.00 97.69 424 HIS A O 1
ATOM 3276 N N . ILE A 1 425 ? -7.146 -3.297 -21.734 1.00 97.69 425 ILE A N 1
ATOM 3277 C CA . ILE A 1 425 ? -8.194 -2.570 -21.006 1.00 97.69 425 ILE A CA 1
ATOM 3278 C C . ILE A 1 425 ? -8.669 -1.379 -21.844 1.00 97.69 425 ILE A C 1
ATOM 3280 O O . ILE A 1 425 ? -7.888 -0.734 -22.524 1.00 97.69 425 ILE A O 1
ATOM 3284 N N . ARG A 1 426 ? -9.985 -1.149 -21.878 1.00 97.75 426 ARG A N 1
ATOM 3285 C CA . ARG A 1 426 ? -10.637 -0.090 -22.665 1.00 97.75 426 ARG A CA 1
ATOM 3286 C C . ARG A 1 426 ? -11.883 0.395 -21.929 1.00 97.75 426 ARG A C 1
ATOM 3288 O O . ARG A 1 426 ? -13.003 0.035 -22.312 1.00 97.75 426 ARG A O 1
ATOM 3295 N N . LEU A 1 427 ? -11.698 1.119 -20.832 1.00 98.06 427 LEU A N 1
ATOM 3296 C CA . LEU A 1 427 ? -12.777 1.622 -19.979 1.00 98.06 427 LEU A CA 1
ATOM 3297 C C . LEU A 1 427 ? -13.046 3.115 -20.203 1.00 98.06 427 LEU A C 1
ATOM 3299 O O . LEU A 1 427 ? -12.267 3.826 -20.835 1.00 98.06 427 LEU A O 1
ATOM 3303 N N . GLN A 1 428 ? -14.188 3.582 -19.699 1.00 96.94 428 GLN A N 1
ATOM 3304 C CA . GLN A 1 428 ? -14.494 5.010 -19.628 1.00 96.94 428 GLN A CA 1
ATOM 3305 C C . GLN A 1 428 ? -13.807 5.626 -18.409 1.00 96.94 428 GLN A C 1
ATOM 3307 O O . GLN A 1 428 ? -13.836 5.034 -17.331 1.00 96.94 428 GLN A O 1
ATOM 3312 N N . TYR A 1 429 ? -13.248 6.825 -18.579 1.00 97.62 429 TYR A N 1
ATOM 3313 C CA . TYR A 1 429 ? -12.640 7.586 -17.492 1.00 97.62 429 TYR A CA 1
ATOM 3314 C C . TYR A 1 429 ? -13.581 7.729 -16.288 1.00 97.62 429 TYR A C 1
ATOM 3316 O O . TYR A 1 429 ? -14.738 8.135 -16.435 1.00 97.62 429 TYR A O 1
ATOM 3324 N N . ASN A 1 430 ? -13.060 7.446 -15.095 1.00 97.69 430 ASN A N 1
ATOM 3325 C CA . ASN A 1 430 ? -13.731 7.703 -13.828 1.00 97.69 430 ASN A CA 1
ATOM 3326 C C . ASN A 1 430 ? -12.711 8.131 -12.770 1.00 97.69 430 ASN A C 1
ATOM 3328 O O . ASN A 1 430 ? -11.965 7.304 -12.248 1.00 97.69 430 ASN A O 1
ATOM 3332 N N . LYS A 1 431 ? -12.721 9.419 -12.423 1.00 96.94 431 LYS A N 1
ATOM 3333 C CA . LYS A 1 431 ? -11.840 9.987 -11.395 1.00 96.94 431 LYS A CA 1
ATOM 3334 C C . LYS A 1 431 ? -12.158 9.546 -9.967 1.00 96.94 431 LYS A C 1
ATOM 3336 O O . LYS A 1 431 ? -11.290 9.638 -9.123 1.00 96.94 431 LYS A O 1
ATOM 3341 N N . CYS A 1 432 ? -13.376 9.064 -9.715 1.00 98.00 432 CYS A N 1
ATOM 3342 C CA . CYS A 1 432 ? -13.835 8.684 -8.378 1.00 98.00 432 CYS A CA 1
ATOM 3343 C C . CYS A 1 432 ? -13.590 7.201 -8.051 1.00 98.00 432 CYS A C 1
ATOM 3345 O O . CYS A 1 432 ? -14.018 6.728 -7.002 1.00 98.00 432 CYS A O 1
ATOM 3347 N N . GLY A 1 433 ? -12.974 6.451 -8.971 1.00 98.12 433 GLY A N 1
ATOM 3348 C CA . GLY A 1 433 ? -12.583 5.063 -8.748 1.00 98.12 433 GLY A CA 1
ATOM 3349 C C . GLY A 1 433 ? -13.730 4.066 -8.575 1.00 98.12 433 GLY A C 1
ATOM 3350 O O . GLY A 1 433 ? -14.918 4.369 -8.748 1.00 98.12 433 GLY A O 1
ATOM 3351 N N . CYS A 1 434 ? -13.354 2.821 -8.286 1.00 98.44 434 CYS A N 1
ATOM 3352 C CA . CYS A 1 434 ? -14.274 1.714 -8.053 1.00 98.44 434 CYS A CA 1
ATOM 3353 C C . CYS A 1 434 ? -13.683 0.684 -7.088 1.00 98.44 434 CYS A C 1
ATOM 3355 O O . CYS A 1 434 ? -12.495 0.387 -7.129 1.00 98.44 434 CYS A O 1
ATOM 3357 N N . VAL A 1 435 ? -14.551 0.016 -6.330 1.00 98.69 435 VAL A N 1
ATOM 3358 C CA . VAL A 1 435 ? -14.231 -1.266 -5.693 1.00 98.69 435 VAL A CA 1
ATOM 3359 C C . VAL A 1 435 ? -14.675 -2.397 -6.617 1.00 98.69 435 VAL A C 1
ATOM 3361 O O . VAL A 1 435 ? -15.800 -2.400 -7.127 1.00 98.69 435 VAL A O 1
ATOM 3364 N N . TYR A 1 436 ? -13.807 -3.381 -6.829 1.00 98.81 436 TYR A N 1
ATOM 3365 C CA . TYR A 1 436 ? -14.031 -4.549 -7.679 1.00 98.81 436 TYR A CA 1
ATOM 3366 C C . TYR A 1 436 ? -14.283 -5.813 -6.857 1.00 98.81 436 TYR A C 1
ATOM 3368 O O . TYR A 1 436 ? -13.774 -5.967 -5.750 1.00 98.81 436 TYR A O 1
ATOM 3376 N N . GLU A 1 437 ? -15.039 -6.759 -7.424 1.00 98.69 437 GLU A N 1
ATOM 3377 C CA . GLU A 1 437 ? -15.114 -8.136 -6.933 1.00 98.69 437 GLU A CA 1
ATOM 3378 C C . GLU A 1 437 ? -14.445 -9.115 -7.904 1.00 98.69 437 GLU A C 1
ATOM 3380 O O . GLU A 1 437 ? -14.655 -9.070 -9.121 1.00 98.69 437 GLU A O 1
ATOM 3385 N N . ILE A 1 438 ? -13.656 -10.036 -7.350 1.00 98.81 438 ILE A N 1
ATOM 3386 C CA . ILE A 1 438 ? -12.826 -10.987 -8.094 1.00 98.81 438 ILE A CA 1
ATOM 3387 C C . ILE A 1 438 ? -13.138 -12.401 -7.581 1.00 98.81 438 ILE A C 1
ATOM 3389 O O . ILE A 1 438 ? -12.698 -12.769 -6.488 1.00 98.81 438 ILE A O 1
ATOM 3393 N N . PRO A 1 439 ? -13.925 -13.219 -8.308 1.00 98.75 439 PRO A N 1
ATOM 3394 C CA . PRO A 1 439 ? -14.150 -14.613 -7.937 1.00 98.75 439 PRO A CA 1
ATOM 3395 C C . PRO A 1 439 ? -12.850 -15.421 -7.952 1.00 98.75 439 PRO A C 1
ATOM 3397 O O . PRO A 1 439 ? -12.051 -15.330 -8.886 1.00 98.75 439 PRO A O 1
ATOM 3400 N N . VAL A 1 440 ? -12.693 -16.258 -6.929 1.00 98.69 440 VAL A N 1
ATOM 3401 C CA . VAL A 1 440 ? -11.568 -17.170 -6.734 1.00 98.69 440 VAL A CA 1
ATOM 3402 C C . VAL A 1 440 ? -12.094 -18.601 -6.715 1.00 98.69 440 VAL A C 1
ATOM 3404 O O . VAL A 1 440 ? -13.011 -18.937 -5.964 1.00 98.69 440 VAL A O 1
ATOM 3407 N N . ASP A 1 441 ? -11.520 -19.461 -7.550 1.00 97.69 441 ASP A N 1
ATOM 3408 C CA . ASP A 1 441 ? -11.899 -20.868 -7.599 1.00 97.69 441 ASP A CA 1
ATOM 3409 C C . ASP A 1 441 ? -11.362 -21.667 -6.393 1.00 97.69 441 ASP A C 1
ATOM 3411 O O . ASP A 1 441 ? -10.620 -21.178 -5.539 1.00 97.69 441 ASP A O 1
ATOM 3415 N N . LYS A 1 442 ? -11.707 -22.957 -6.323 1.00 95.31 442 LYS A N 1
ATOM 3416 C CA . LYS A 1 442 ? -11.266 -23.839 -5.229 1.00 95.31 442 LYS A CA 1
ATOM 3417 C C . LYS A 1 442 ? -9.750 -24.072 -5.185 1.00 95.31 442 LYS A C 1
ATOM 3419 O O . LYS A 1 442 ? -9.250 -24.497 -4.147 1.00 95.31 442 LYS A O 1
ATOM 3424 N N . SER A 1 443 ? -9.028 -23.827 -6.281 1.00 94.50 443 SER A N 1
ATOM 3425 C CA . SER A 1 443 ? -7.560 -23.889 -6.306 1.00 94.50 443 SER A CA 1
ATOM 3426 C C . SER A 1 443 ? -6.919 -22.648 -5.677 1.00 94.50 443 SER A C 1
ATOM 3428 O O . SER A 1 443 ? -5.717 -22.642 -5.419 1.00 94.50 443 SER A O 1
ATOM 3430 N N . GLY A 1 444 ? -7.718 -21.616 -5.389 1.00 96.25 444 GLY A N 1
ATOM 3431 C CA . GLY A 1 444 ? -7.246 -20.322 -4.924 1.00 96.25 444 GLY A CA 1
ATOM 3432 C C . GLY A 1 444 ? -6.890 -19.377 -6.068 1.00 96.25 444 GLY A C 1
ATOM 3433 O O . GLY A 1 444 ? -6.269 -18.355 -5.798 1.00 96.25 444 GLY A O 1
ATOM 3434 N N . SER A 1 445 ? -7.259 -19.677 -7.320 1.00 98.19 445 SER A N 1
ATOM 3435 C CA . SER A 1 445 ? -6.948 -18.836 -8.483 1.00 98.19 445 SER A CA 1
ATOM 3436 C C . SER A 1 445 ? -8.116 -17.926 -8.854 1.00 98.19 445 SER A C 1
ATOM 3438 O O . SER A 1 445 ? -9.240 -18.395 -9.022 1.00 98.19 445 SER A O 1
ATOM 3440 N N . ALA A 1 446 ? -7.848 -16.630 -9.018 1.00 98.69 446 ALA A N 1
ATOM 3441 C CA . ALA A 1 446 ? -8.825 -15.688 -9.542 1.00 98.69 446 ALA A CA 1
ATOM 3442 C C . ALA A 1 446 ? -9.149 -16.003 -11.005 1.00 98.69 446 ALA A C 1
ATOM 3444 O O . ALA A 1 446 ? -8.237 -16.277 -11.794 1.00 98.69 446 ALA A O 1
ATOM 3445 N N . THR A 1 447 ? -10.434 -15.951 -11.356 1.00 98.69 447 THR A N 1
ATOM 3446 C CA . THR A 1 447 ? -10.936 -16.358 -12.682 1.00 98.69 447 THR A CA 1
ATOM 3447 C C . THR A 1 447 ? -11.556 -15.214 -13.480 1.00 98.69 447 THR A C 1
ATOM 3449 O O . THR A 1 447 ? -11.755 -15.332 -14.688 1.00 98.69 447 THR A O 1
ATOM 3452 N N . GLY A 1 448 ? -11.884 -14.101 -12.829 1.00 98.62 448 GLY A N 1
ATOM 3453 C CA . GLY A 1 448 ? -12.506 -12.941 -13.456 1.00 98.62 448 GLY A CA 1
ATOM 3454 C C . GLY A 1 448 ? -12.531 -11.743 -12.520 1.00 98.62 448 GLY A C 1
ATOM 3455 O O . GLY A 1 448 ? -12.093 -11.846 -11.380 1.00 98.62 448 GLY A O 1
ATOM 3456 N N . MET A 1 449 ? -13.059 -10.625 -13.001 1.00 98.81 449 MET A N 1
ATOM 3457 C CA . MET A 1 449 ? -13.187 -9.387 -12.237 1.00 98.81 449 MET A CA 1
ATOM 3458 C C . MET A 1 449 ? -14.348 -8.555 -12.777 1.00 98.81 449 MET A C 1
ATOM 3460 O O . MET A 1 449 ? -14.585 -8.544 -13.985 1.00 98.81 449 MET A O 1
ATOM 3464 N N . LYS A 1 450 ? -15.071 -7.851 -11.905 1.00 98.50 450 LYS A N 1
ATOM 3465 C CA . LYS A 1 450 ? -16.019 -6.802 -12.308 1.00 98.50 450 LYS A CA 1
ATOM 3466 C C . LYS A 1 450 ? -16.187 -5.765 -11.208 1.00 98.50 450 LYS A C 1
ATOM 3468 O O . LYS A 1 450 ? -16.021 -6.095 -10.033 1.00 98.50 450 LYS A O 1
ATOM 3473 N N . ALA A 1 451 ? -16.555 -4.547 -11.584 1.00 97.75 451 ALA A N 1
ATOM 3474 C CA . ALA A 1 451 ? -16.859 -3.507 -10.610 1.00 97.75 451 ALA A CA 1
ATOM 3475 C C . ALA A 1 451 ? -18.039 -3.925 -9.711 1.00 97.75 451 ALA A C 1
ATOM 3477 O O . ALA A 1 451 ? -19.060 -4.433 -10.189 1.00 97.75 451 ALA A O 1
ATOM 3478 N N . LEU A 1 452 ? -17.880 -3.725 -8.404 1.00 97.81 452 LEU A N 1
ATOM 3479 C CA . LEU A 1 452 ? -18.905 -3.932 -7.384 1.00 97.81 452 LEU A CA 1
ATOM 3480 C C . LEU A 1 452 ? -19.676 -2.632 -7.130 1.00 97.81 452 LEU A C 1
ATOM 3482 O O . LEU A 1 452 ? -20.908 -2.636 -7.155 1.00 97.81 452 LEU A O 1
ATOM 3486 N N . VAL A 1 453 ? -18.941 -1.541 -6.915 1.00 98.00 453 VAL A N 1
ATOM 3487 C CA . VAL A 1 453 ? -19.447 -0.180 -6.714 1.00 98.00 453 VAL A CA 1
ATOM 3488 C C . VAL A 1 453 ? -18.414 0.804 -7.260 1.00 98.00 453 VAL A C 1
ATOM 3490 O O . VAL A 1 453 ? -17.217 0.564 -7.143 1.00 98.00 453 VAL A O 1
ATOM 3493 N N . CYS A 1 454 ? -18.875 1.881 -7.889 1.00 98.00 454 CYS A N 1
ATOM 3494 C CA . CYS A 1 454 ? -18.020 2.937 -8.420 1.00 98.00 454 CYS A CA 1
ATOM 3495 C C . CYS A 1 454 ? -18.453 4.286 -7.868 1.00 98.00 454 CYS A C 1
ATOM 3497 O O . CYS A 1 454 ? -19.652 4.525 -7.688 1.00 98.00 454 CYS A O 1
ATOM 3499 N N . GLY A 1 455 ? -17.473 5.159 -7.665 1.00 97.69 455 GLY A N 1
ATOM 3500 C CA . GLY A 1 455 ? -17.702 6.558 -7.366 1.00 97.69 455 GLY A CA 1
ATOM 3501 C C . GLY A 1 455 ? -18.363 7.278 -8.536 1.00 97.69 455 GLY A C 1
ATOM 3502 O O . GLY A 1 455 ? -18.318 6.822 -9.687 1.00 97.69 455 GLY A O 1
ATOM 3503 N N . ARG A 1 456 ? -19.006 8.404 -8.235 1.00 97.06 456 ARG A N 1
ATOM 3504 C CA . ARG A 1 456 ? -19.715 9.242 -9.209 1.00 97.06 456 ARG A CA 1
ATOM 3505 C C . ARG A 1 456 ? -19.181 10.658 -9.120 1.00 97.06 456 ARG A C 1
ATOM 3507 O O . ARG A 1 456 ? -18.931 11.140 -8.026 1.00 97.06 456 ARG A O 1
ATOM 3514 N N . THR A 1 457 ? -19.071 11.338 -10.255 1.00 96.88 457 THR A N 1
ATOM 3515 C CA . THR A 1 457 ? -18.759 12.772 -10.275 1.00 96.88 457 THR A CA 1
ATOM 3516 C C . THR A 1 457 ? -19.827 13.564 -9.524 1.00 96.88 457 THR A C 1
ATOM 3518 O O . THR A 1 457 ? -21.018 13.256 -9.653 1.00 96.88 457 THR A O 1
ATOM 3521 N N . ASN A 1 458 ? -19.408 14.592 -8.784 1.00 96.75 458 ASN A N 1
ATOM 3522 C CA . ASN A 1 458 ? -20.334 15.515 -8.140 1.00 96.75 458 ASN A CA 1
ATOM 3523 C C . ASN A 1 458 ? -21.193 16.227 -9.207 1.00 96.75 458 ASN A C 1
ATOM 3525 O O . ASN A 1 458 ? -20.642 16.781 -10.167 1.00 96.75 458 ASN A O 1
ATOM 3529 N N . PRO A 1 459 ? -22.537 16.189 -9.113 1.00 95.06 459 PRO A N 1
ATOM 3530 C CA . PRO A 1 459 ? -23.387 16.954 -10.019 1.00 95.06 459 PRO A CA 1
ATOM 3531 C C . PRO A 1 459 ? -23.260 18.470 -9.820 1.00 95.06 459 PRO A C 1
ATOM 3533 O O . PRO A 1 459 ? -23.500 19.210 -10.780 1.00 95.06 459 PRO A O 1
ATOM 3536 N N . ASP A 1 460 ? -22.898 18.930 -8.619 1.00 94.81 460 ASP A N 1
ATOM 3537 C CA . ASP A 1 460 ? -22.619 20.338 -8.363 1.00 94.81 460 ASP A CA 1
ATOM 3538 C C . ASP A 1 460 ? -21.189 20.674 -8.792 1.00 94.81 460 ASP A C 1
ATOM 3540 O O . ASP A 1 460 ? -20.213 20.235 -8.196 1.00 94.81 460 ASP A O 1
ATOM 3544 N N . LYS A 1 461 ? -21.067 21.451 -9.868 1.00 92.25 461 LYS A N 1
ATOM 3545 C CA . LYS A 1 461 ? -19.768 21.864 -10.412 1.00 92.25 461 LYS A CA 1
ATOM 3546 C C . LYS A 1 461 ? -19.197 23.104 -9.729 1.00 92.25 461 LYS A C 1
ATOM 3548 O O . LYS A 1 461 ? -18.080 23.480 -10.065 1.00 92.25 461 LYS A O 1
ATOM 3553 N N . ALA A 1 462 ? -19.974 23.773 -8.877 1.00 93.81 462 ALA A N 1
ATOM 3554 C CA . ALA A 1 462 ? -19.500 24.922 -8.113 1.00 93.81 462 ALA A CA 1
ATOM 3555 C C . ALA A 1 462 ? -18.718 24.498 -6.860 1.00 93.81 462 ALA A C 1
ATOM 3557 O O . ALA A 1 462 ? -17.969 25.304 -6.313 1.00 93.81 462 ALA A O 1
ATOM 3558 N N . ASP A 1 463 ? -18.877 23.247 -6.424 1.00 92.00 463 ASP A N 1
ATOM 3559 C CA . ASP A 1 463 ? -18.117 22.659 -5.327 1.00 92.00 463 ASP A CA 1
ATOM 3560 C C . ASP A 1 463 ? -16.763 22.141 -5.836 1.00 92.00 463 ASP A C 1
ATOM 3562 O O . ASP A 1 463 ? -16.603 20.982 -6.221 1.00 92.00 463 ASP A O 1
ATOM 3566 N N . GLU A 1 464 ? -15.784 23.043 -5.902 1.00 89.50 464 GLU A N 1
ATOM 3567 C CA . GLU A 1 464 ? -14.442 22.739 -6.415 1.00 89.50 464 GLU A CA 1
ATOM 3568 C C . GLU A 1 464 ? -13.615 21.851 -5.471 1.00 89.50 464 GLU A C 1
ATOM 3570 O O . GLU A 1 464 ? -12.648 21.240 -5.921 1.00 89.50 464 GLU A O 1
ATOM 3575 N N . LEU A 1 465 ? -13.997 21.758 -4.191 1.00 90.19 465 LEU A N 1
ATOM 3576 C CA . LEU A 1 465 ? -13.307 20.944 -3.184 1.00 90.19 465 LEU A CA 1
ATOM 3577 C C . LEU A 1 465 ? -13.830 19.503 -3.138 1.00 90.19 465 LEU A C 1
ATOM 3579 O O . LEU A 1 465 ? -13.143 18.620 -2.633 1.00 90.19 465 LEU A O 1
ATOM 3583 N N . ASN A 1 466 ? -15.025 19.250 -3.683 1.00 94.81 466 ASN A N 1
ATOM 3584 C CA . ASN A 1 466 ? -15.607 17.914 -3.761 1.00 94.81 466 ASN A CA 1
ATOM 3585 C C . ASN A 1 466 ? -15.966 17.564 -5.208 1.00 94.81 466 ASN A C 1
ATOM 3587 O O . ASN A 1 466 ? -17.103 17.701 -5.660 1.00 94.81 466 ASN A O 1
ATOM 3591 N N . GLY A 1 467 ? -14.988 17.079 -5.968 1.00 96.50 467 GLY A N 1
ATOM 3592 C CA . GLY A 1 467 ? -15.202 16.664 -7.349 1.00 96.50 467 GLY A CA 1
ATOM 3593 C C . GLY A 1 467 ? -15.953 15.333 -7.518 1.00 96.50 467 GLY A C 1
ATOM 3594 O O . GLY A 1 467 ? -16.431 15.045 -8.628 1.00 96.50 467 GLY A O 1
ATOM 3595 N N . CYS A 1 468 ? -16.096 14.546 -6.454 1.00 97.69 468 CYS A N 1
ATOM 3596 C CA . CYS A 1 468 ? -16.913 13.337 -6.389 1.00 97.69 468 CYS A CA 1
ATOM 3597 C C . CYS A 1 468 ? -18.159 13.543 -5.515 1.00 97.69 468 CYS A C 1
ATOM 3599 O O . CYS A 1 468 ? -18.260 14.481 -4.729 1.00 97.69 468 CYS A O 1
ATOM 3601 N N . ALA A 1 469 ? -19.182 12.724 -5.751 1.00 97.00 469 ALA A N 1
ATOM 3602 C CA . ALA A 1 469 ? -20.472 12.871 -5.100 1.00 97.00 469 ALA A CA 1
ATOM 3603 C C . ALA A 1 469 ? -20.365 12.560 -3.603 1.00 97.00 469 ALA A C 1
ATOM 3605 O O . ALA A 1 469 ? -19.997 11.451 -3.231 1.00 97.00 469 ALA A O 1
ATOM 3606 N N . LEU A 1 470 ? -20.823 13.497 -2.769 1.00 95.38 470 LEU A N 1
ATOM 3607 C CA . LEU A 1 470 ? -20.802 13.410 -1.304 1.00 95.38 470 LEU A CA 1
ATOM 3608 C C . LEU A 1 470 ? -21.607 12.234 -0.714 1.00 95.38 470 LEU A C 1
ATOM 3610 O O . LEU A 1 470 ? -21.616 12.039 0.495 1.00 95.38 470 LEU A O 1
ATOM 3614 N N . ASP A 1 471 ? -22.345 11.470 -1.511 1.00 95.12 471 ASP A N 1
ATOM 3615 C CA . ASP A 1 471 ? -23.077 10.263 -1.107 1.00 95.12 471 ASP A CA 1
ATOM 3616 C C . ASP A 1 471 ? -22.517 8.990 -1.779 1.00 95.12 471 ASP A C 1
ATOM 3618 O O . ASP A 1 471 ? -23.208 7.976 -1.902 1.00 95.12 471 ASP A O 1
ATOM 3622 N N . GLY A 1 472 ? -21.280 9.038 -2.274 1.00 96.00 472 GLY A N 1
ATOM 3623 C CA . GLY A 1 472 ? -20.584 7.917 -2.894 1.00 96.00 472 GLY A CA 1
ATOM 3624 C C . GLY A 1 472 ? -19.090 7.938 -2.598 1.00 96.00 472 GLY A C 1
ATOM 3625 O O . GLY A 1 472 ? -18.586 8.888 -2.024 1.00 96.00 472 GLY A O 1
ATOM 3626 N N . ILE A 1 473 ? -18.394 6.876 -3.003 1.00 97.00 473 ILE A N 1
ATOM 3627 C CA . ILE A 1 473 ? -16.941 6.774 -2.831 1.00 97.00 473 ILE A CA 1
ATOM 3628 C C . ILE A 1 473 ? -16.191 7.743 -3.759 1.00 97.00 473 ILE A C 1
ATOM 3630 O O . ILE A 1 473 ? -16.630 7.978 -4.893 1.00 97.00 473 ILE A O 1
ATOM 3634 N N . ALA A 1 474 ? -15.037 8.218 -3.308 1.00 97.75 474 ALA A N 1
ATOM 3635 C CA . ALA A 1 474 ? -14.037 8.933 -4.089 1.00 97.75 474 ALA A CA 1
ATOM 3636 C C . ALA A 1 474 ? -12.657 8.341 -3.805 1.00 97.75 474 ALA A C 1
ATOM 3638 O O . ALA A 1 474 ? -12.296 8.212 -2.645 1.00 97.75 474 ALA A O 1
ATOM 3639 N N . SER A 1 475 ? -11.932 7.952 -4.860 1.00 98.06 475 SER A N 1
ATOM 3640 C CA . SER A 1 475 ? -10.624 7.282 -4.776 1.00 98.06 475 SER A CA 1
ATOM 3641 C C . SER A 1 475 ? -10.550 6.263 -3.629 1.00 98.06 475 SER A C 1
ATOM 3643 O O . SER A 1 475 ? -9.858 6.482 -2.637 1.00 98.06 475 SER A O 1
ATOM 3645 N N . PRO A 1 476 ? -11.366 5.189 -3.693 1.00 98.38 476 PRO A N 1
ATOM 3646 C CA . PRO A 1 476 ? -11.290 4.153 -2.680 1.00 98.38 476 PRO A CA 1
ATOM 3647 C C . PRO A 1 476 ? -9.884 3.566 -2.697 1.00 98.38 476 PRO A C 1
ATOM 3649 O O . PRO A 1 476 ? -9.418 3.196 -3.772 1.00 98.38 476 PRO A O 1
ATOM 3652 N N . ASP A 1 477 ? -9.315 3.406 -1.513 1.00 97.19 477 ASP A N 1
ATOM 3653 C CA . ASP A 1 477 ? -7.988 2.847 -1.298 1.00 97.19 477 ASP A CA 1
ATOM 3654 C C . ASP A 1 477 ? -8.112 1.564 -0.455 1.00 97.19 477 ASP A C 1
ATOM 3656 O O . ASP A 1 477 ? -8.464 0.482 -0.940 1.00 97.19 477 ASP A O 1
ATOM 3660 N N . ASN A 1 478 ? -7.910 1.640 0.852 1.00 94.38 478 ASN A N 1
ATOM 3661 C CA . ASN A 1 478 ? -7.817 0.444 1.663 1.00 94.38 478 ASN A CA 1
ATOM 3662 C C . ASN A 1 478 ? -9.205 -0.194 1.885 1.00 94.38 478 ASN A C 1
ATOM 3664 O O . ASN A 1 478 ? -10.164 0.454 2.314 1.00 94.38 478 ASN A O 1
ATOM 3668 N N . VAL A 1 479 ? -9.328 -1.509 1.638 1.00 97.62 479 VAL A N 1
ATOM 3669 C CA . VAL A 1 479 ? -10.586 -2.261 1.822 1.00 97.62 479 VAL A CA 1
ATOM 3670 C C . VAL A 1 479 ? -10.444 -3.438 2.782 1.00 97.62 479 VAL A C 1
ATOM 3672 O O . VAL A 1 479 ? -9.527 -4.253 2.676 1.00 97.62 479 VAL A O 1
ATOM 3675 N N . ALA A 1 480 ? -11.430 -3.620 3.664 1.00 98.00 480 ALA A N 1
ATOM 3676 C CA . ALA A 1 480 ? -11.500 -4.778 4.552 1.00 98.00 480 ALA A CA 1
ATOM 3677 C C . ALA A 1 480 ? -12.886 -5.400 4.628 1.00 98.00 480 ALA A C 1
ATOM 3679 O O . ALA A 1 480 ? -13.891 -4.746 4.891 1.00 98.00 480 ALA A O 1
ATOM 3680 N N . TYR A 1 481 ? -12.938 -6.721 4.481 1.00 98.00 481 TYR A N 1
ATOM 3681 C CA . TYR A 1 481 ? -14.162 -7.466 4.708 1.00 98.00 481 TYR A CA 1
ATOM 3682 C C . TYR A 1 481 ? -14.349 -7.758 6.195 1.00 98.00 481 TYR A C 1
ATOM 3684 O O . TYR A 1 481 ? -13.476 -8.349 6.832 1.00 98.00 481 TYR A O 1
ATOM 3692 N N . ALA A 1 482 ? -15.519 -7.393 6.722 1.00 96.94 482 ALA A N 1
ATOM 3693 C CA . ALA A 1 482 ? -15.965 -7.706 8.072 1.00 96.94 482 ALA A CA 1
ATOM 3694 C C . ALA A 1 482 ? -17.029 -8.825 8.030 1.00 96.94 482 ALA A C 1
ATOM 3696 O O . ALA A 1 482 ? -18.228 -8.548 7.894 1.00 96.94 482 ALA A O 1
ATOM 3697 N N . PRO A 1 483 ? -16.644 -10.112 8.175 1.00 95.12 483 PRO A N 1
ATOM 3698 C CA . PRO A 1 483 ? -17.548 -11.236 7.919 1.00 95.12 483 PRO A CA 1
ATOM 3699 C C . PRO A 1 483 ? -18.774 -11.272 8.833 1.00 95.12 483 PRO A C 1
ATOM 3701 O O . PRO A 1 483 ? -19.822 -11.780 8.442 1.00 95.12 483 PRO A O 1
ATOM 3704 N N . GLN A 1 484 ? -18.641 -10.761 10.060 1.00 94.19 484 GLN A N 1
ATOM 3705 C CA . GLN A 1 484 ? -19.718 -10.747 11.051 1.00 94.19 484 GLN A CA 1
ATOM 3706 C C . GLN A 1 484 ? -20.817 -9.733 10.721 1.00 94.19 484 GLN A C 1
ATOM 3708 O O . GLN A 1 484 ? -21.958 -9.927 11.130 1.00 94.19 484 GLN A O 1
ATOM 3713 N N . MET A 1 485 ? -20.481 -8.673 9.986 1.00 93.81 485 MET A N 1
ATOM 3714 C CA . MET A 1 485 ? -21.434 -7.651 9.547 1.00 93.81 485 MET A CA 1
ATOM 3715 C C . MET A 1 485 ? -21.926 -7.904 8.116 1.00 93.81 485 MET A C 1
ATOM 3717 O O . MET A 1 485 ? -22.996 -7.428 7.755 1.00 93.81 485 MET A O 1
ATOM 3721 N N . ASP A 1 486 ? -21.203 -8.738 7.353 1.00 95.06 486 ASP A N 1
ATOM 3722 C CA . ASP A 1 486 ? -21.399 -8.955 5.912 1.00 95.06 486 ASP A CA 1
ATOM 3723 C C . ASP A 1 486 ? -21.195 -7.656 5.105 1.00 95.06 486 ASP A C 1
ATOM 3725 O O . ASP A 1 486 ? -21.854 -7.438 4.088 1.00 95.06 486 ASP A O 1
ATOM 3729 N N . SER A 1 487 ? -20.253 -6.823 5.566 1.00 96.44 487 SER A N 1
ATOM 3730 C CA . SER A 1 487 ? -19.944 -5.498 5.016 1.00 96.44 487 SER A CA 1
ATOM 3731 C C . SER A 1 487 ? -18.476 -5.387 4.600 1.00 96.44 487 SER A C 1
ATOM 3733 O O . SER A 1 487 ? -17.607 -6.048 5.181 1.00 96.44 487 SER A O 1
ATOM 3735 N N . LEU A 1 488 ? -18.203 -4.535 3.613 1.00 98.12 488 LEU A N 1
ATOM 3736 C CA . LEU A 1 488 ? -16.863 -4.025 3.328 1.00 98.12 488 LEU A CA 1
ATOM 3737 C C . LEU A 1 488 ? -16.686 -2.680 4.014 1.00 98.12 488 LEU A C 1
ATOM 3739 O O . LEU A 1 488 ? -17.556 -1.825 3.918 1.00 98.12 488 LEU A O 1
ATOM 3743 N N . LEU A 1 489 ? -15.563 -2.511 4.687 1.00 98.44 489 LEU A N 1
ATOM 3744 C CA . LEU A 1 489 ? -15.063 -1.212 5.091 1.00 98.44 489 LEU A CA 1
ATOM 3745 C C . LEU A 1 489 ? -14.175 -0.694 3.955 1.00 98.44 489 LEU A C 1
ATOM 3747 O O . LEU A 1 489 ? -13.402 -1.484 3.406 1.00 98.44 489 LEU A O 1
ATOM 3751 N N . ILE A 1 490 ? -14.333 0.571 3.575 1.00 98.75 490 ILE A N 1
ATOM 3752 C CA . ILE A 1 490 ? -13.632 1.203 2.448 1.00 98.75 490 ILE A CA 1
ATOM 3753 C C . ILE A 1 490 ? -13.111 2.558 2.930 1.00 98.75 490 ILE A C 1
ATOM 3755 O O . ILE A 1 490 ? -13.927 3.401 3.301 1.00 98.75 490 ILE A O 1
ATOM 3759 N N . GLY A 1 491 ? -11.794 2.735 2.955 1.00 98.31 491 GLY A N 1
ATOM 3760 C CA . GLY A 1 491 ? -11.135 4.022 3.175 1.00 98.31 491 GLY A CA 1
ATOM 3761 C C . GLY A 1 491 ? -10.977 4.806 1.873 1.00 98.31 491 GLY A C 1
ATOM 3762 O O . GLY A 1 491 ? -11.018 4.214 0.790 1.00 98.31 491 GLY A O 1
ATOM 3763 N N . GLU A 1 492 ? -10.838 6.121 1.984 1.00 98.19 492 GLU A N 1
ATOM 3764 C CA . GLU A 1 492 ? -10.570 7.020 0.859 1.00 98.19 492 GLU A CA 1
ATOM 3765 C C . GLU A 1 492 ? -9.198 7.676 1.017 1.00 98.19 492 GLU A C 1
ATOM 3767 O O . GLU A 1 492 ? -8.874 8.150 2.113 1.00 98.19 492 GLU A O 1
ATOM 3772 N N . ASP A 1 493 ? -8.469 7.742 -0.097 1.00 97.25 493 ASP A N 1
ATOM 3773 C CA . ASP A 1 493 ? -7.330 8.633 -0.319 1.00 97.25 493 ASP A CA 1
ATOM 3774 C C . ASP A 1 493 ? -7.607 9.476 -1.569 1.00 97.25 493 ASP A C 1
ATOM 3776 O O . ASP A 1 493 ? -7.392 9.078 -2.720 1.00 97.25 493 ASP A O 1
ATOM 3780 N N . THR A 1 494 ? -8.209 10.642 -1.358 1.00 95.81 494 THR A N 1
ATOM 3781 C CA . THR A 1 494 ? -8.675 11.486 -2.444 1.00 95.81 494 THR A CA 1
ATOM 3782 C C . THR A 1 494 ? -8.404 12.966 -2.235 1.00 95.81 494 THR A C 1
ATOM 3784 O O . THR A 1 494 ? -8.425 13.499 -1.128 1.00 95.81 494 THR A O 1
ATOM 3787 N N . SER A 1 495 ? -8.254 13.646 -3.370 1.00 94.50 495 SER A N 1
ATOM 3788 C CA . SER A 1 495 ? -8.395 15.102 -3.509 1.00 94.50 495 SER A CA 1
ATOM 3789 C C . SER A 1 495 ? -9.764 15.495 -4.077 1.00 94.50 495 SER A C 1
ATOM 3791 O O . SER A 1 495 ? -10.025 16.667 -4.329 1.00 94.50 495 SER A O 1
ATOM 3793 N N . GLU A 1 496 ? -10.644 14.519 -4.321 1.00 95.19 496 GLU A N 1
ATOM 3794 C CA . GLU A 1 496 ? -11.973 14.732 -4.895 1.00 95.19 496 GLU A CA 1
ATOM 3795 C C . GLU A 1 496 ? -13.077 14.798 -3.823 1.00 95.19 496 GLU A C 1
ATOM 3797 O O . GLU A 1 496 ? -14.244 14.992 -4.169 1.00 95.19 496 GLU A O 1
ATOM 3802 N N . HIS A 1 497 ? -12.708 14.665 -2.549 1.00 94.81 497 HIS A N 1
ATOM 3803 C CA . HIS A 1 497 ? -13.475 15.043 -1.367 1.00 94.81 497 HIS A CA 1
ATOM 3804 C C . HIS A 1 497 ? -12.573 15.870 -0.451 1.00 94.81 497 HIS A C 1
ATOM 3806 O O . HIS A 1 497 ? -11.418 15.524 -0.226 1.00 94.81 497 HIS A O 1
ATOM 3812 N N . GLU A 1 498 ? -13.119 16.935 0.122 1.00 92.69 498 GLU A N 1
ATOM 3813 C CA . GLU A 1 498 ? -12.389 17.831 1.025 1.00 92.69 498 GLU A CA 1
ATOM 3814 C C . GLU A 1 498 ? -11.981 17.142 2.343 1.00 92.69 498 GLU A C 1
ATOM 3816 O O . GLU A 1 498 ? -10.916 17.410 2.903 1.00 92.69 498 GLU A O 1
ATOM 3821 N N . SER A 1 499 ? -12.842 16.244 2.827 1.00 95.00 499 SER A N 1
ATOM 3822 C CA . SER A 1 499 ? -12.594 15.358 3.963 1.00 95.00 499 SER A CA 1
ATOM 3823 C C . SER A 1 499 ? -12.756 13.919 3.493 1.00 95.00 499 SER A C 1
ATOM 3825 O O . SER A 1 499 ? -13.862 13.525 3.112 1.00 95.00 499 SER A O 1
ATOM 3827 N N . ASN A 1 500 ? -11.680 13.135 3.554 1.00 97.19 500 ASN A N 1
ATOM 3828 C CA . ASN A 1 500 ? -11.736 11.705 3.266 1.00 97.19 500 ASN A CA 1
ATOM 3829 C C . ASN A 1 500 ? -12.531 10.965 4.338 1.00 97.19 500 ASN A C 1
ATOM 3831 O O . ASN A 1 500 ? -12.608 11.378 5.501 1.00 97.19 500 ASN A O 1
ATOM 3835 N N . VAL A 1 501 ? -13.153 9.858 3.945 1.00 97.00 501 VAL A N 1
ATOM 3836 C CA . VAL A 1 501 ? -14.090 9.137 4.806 1.00 97.00 501 VAL A CA 1
ATOM 3837 C C . VAL A 1 501 ? -13.814 7.640 4.832 1.00 97.00 501 VAL A C 1
ATOM 3839 O O . VAL A 1 501 ? -13.212 7.077 3.925 1.00 97.00 501 VAL A O 1
ATOM 3842 N N . MET A 1 502 ? -14.315 6.973 5.872 1.00 98.25 502 MET A N 1
ATOM 3843 C CA . MET A 1 502 ? -14.502 5.525 5.839 1.00 98.25 502 MET A CA 1
ATOM 3844 C C . MET A 1 502 ? -15.971 5.214 5.582 1.00 98.25 502 MET A C 1
ATOM 3846 O O . MET A 1 502 ? -16.859 5.701 6.293 1.00 98.25 502 MET A O 1
ATOM 3850 N N . TRP A 1 503 ? -16.222 4.334 4.622 1.00 98.31 503 TRP A N 1
ATOM 3851 C CA . TRP A 1 503 ? -17.542 3.796 4.328 1.00 98.31 503 TRP A CA 1
ATOM 3852 C C . TRP A 1 503 ? -17.712 2.378 4.867 1.00 98.31 503 TRP A C 1
ATOM 3854 O O . TRP A 1 503 ? -16.784 1.572 4.842 1.00 98.31 503 TRP A O 1
ATOM 3864 N N . ALA A 1 504 ? -18.936 2.035 5.259 1.00 97.88 504 ALA A N 1
ATOM 3865 C CA . ALA A 1 504 ? -19.399 0.665 5.419 1.00 97.88 504 ALA A CA 1
ATOM 3866 C C . ALA A 1 504 ? -20.370 0.314 4.279 1.00 97.88 504 ALA A C 1
ATOM 3868 O O . ALA A 1 504 ? -21.494 0.805 4.215 1.00 97.88 504 ALA A O 1
ATOM 3869 N N . PHE A 1 505 ? -19.940 -0.561 3.372 1.00 98.19 505 PHE A N 1
ATOM 3870 C CA . PHE A 1 505 ? -20.736 -1.064 2.255 1.00 98.19 505 PHE A CA 1
ATOM 3871 C C . PHE A 1 505 ? -21.372 -2.418 2.594 1.00 98.19 505 PHE A C 1
ATOM 3873 O O . PHE A 1 505 ? -20.672 -3.427 2.718 1.00 98.19 505 PHE A O 1
ATOM 3880 N N . ASP A 1 506 ? -22.698 -2.481 2.719 1.00 96.88 506 ASP A N 1
ATOM 3881 C CA . ASP A 1 506 ? -23.426 -3.738 2.948 1.00 96.88 506 ASP A CA 1
ATOM 3882 C C . ASP A 1 506 ? -23.467 -4.570 1.651 1.00 96.88 506 ASP A C 1
ATOM 3884 O O . ASP A 1 506 ? -24.061 -4.180 0.643 1.00 96.88 506 ASP A O 1
ATOM 3888 N N . LEU A 1 507 ? -22.871 -5.769 1.661 1.00 96.06 507 LEU A N 1
ATOM 3889 C CA . LEU A 1 507 ? -22.755 -6.616 0.462 1.00 96.06 507 LEU A CA 1
ATOM 3890 C C . LEU A 1 507 ? -24.087 -7.220 -0.017 1.00 96.06 507 LEU A C 1
ATOM 3892 O O . LEU A 1 507 ? -24.142 -7.846 -1.082 1.00 96.06 507 LEU A O 1
ATOM 3896 N N . ARG A 1 508 ? -25.160 -7.098 0.765 1.00 91.69 508 ARG A N 1
ATOM 3897 C CA . ARG A 1 508 ? -26.489 -7.642 0.471 1.00 91.69 508 ARG A CA 1
ATOM 3898 C C . ARG A 1 508 ? -27.411 -6.576 -0.096 1.00 91.69 508 ARG A C 1
ATOM 3900 O O . ARG A 1 508 ? -28.053 -6.826 -1.114 1.00 91.69 508 ARG A O 1
ATOM 3907 N N . THR A 1 509 ? -27.520 -5.439 0.585 1.00 93.56 509 THR A N 1
ATOM 3908 C CA . THR A 1 509 ? -28.377 -4.314 0.181 1.00 93.56 509 THR A CA 1
ATOM 3909 C C . THR A 1 509 ? -27.675 -3.392 -0.801 1.00 93.56 509 THR A C 1
ATOM 3911 O O . THR A 1 509 ? -28.361 -2.712 -1.558 1.00 93.56 509 THR A O 1
ATOM 3914 N N . ARG A 1 510 ? -26.334 -3.416 -0.829 1.00 94.88 510 ARG A N 1
ATOM 3915 C CA . ARG A 1 510 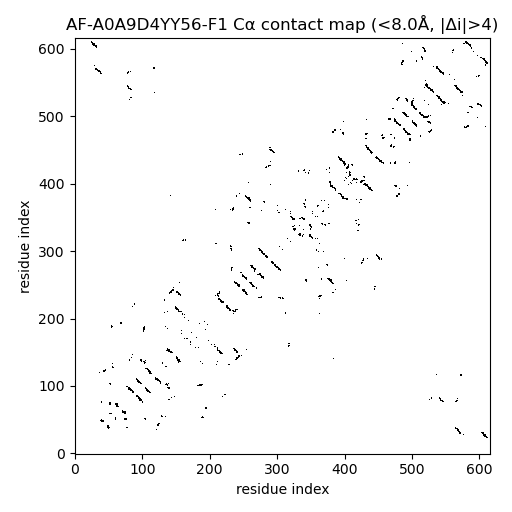? -25.477 -2.500 -1.592 1.00 94.88 510 ARG A CA 1
ATOM 3916 C C . ARG A 1 510 ? -25.641 -1.042 -1.172 1.00 94.88 510 ARG A C 1
ATOM 3918 O O . ARG A 1 510 ? -25.508 -0.145 -1.999 1.00 94.88 510 ARG A O 1
ATOM 3925 N N . THR A 1 511 ? -25.971 -0.825 0.097 1.00 94.75 511 THR A N 1
ATOM 3926 C CA . THR A 1 511 ? -26.011 0.506 0.707 1.00 94.75 511 THR A CA 1
ATOM 3927 C C . THR A 1 511 ? -24.627 0.876 1.216 1.00 94.75 511 THR A C 1
ATOM 3929 O O . THR A 1 511 ? -23.863 -0.002 1.619 1.00 94.75 511 THR A O 1
ATOM 3932 N N . LEU A 1 512 ? -24.315 2.167 1.154 1.00 95.81 512 LEU A N 1
ATOM 3933 C CA . LEU A 1 512 ? -23.042 2.741 1.554 1.00 95.81 512 LEU A CA 1
ATOM 3934 C C . LEU A 1 512 ? -23.315 3.716 2.703 1.00 95.81 512 LEU A C 1
ATOM 3936 O O . LEU A 1 512 ? -23.961 4.739 2.491 1.00 95.81 512 LEU A O 1
ATOM 3940 N N . ASP A 1 513 ? -22.852 3.375 3.901 1.00 96.94 513 ASP A N 1
ATOM 3941 C CA . ASP A 1 513 ? -23.012 4.205 5.094 1.00 96.94 513 ASP A CA 1
ATOM 3942 C C . ASP A 1 513 ? -21.679 4.893 5.405 1.00 96.94 513 ASP A C 1
ATOM 3944 O O . ASP A 1 513 ? -20.648 4.224 5.498 1.00 96.94 513 ASP A O 1
ATOM 3948 N N . ARG A 1 514 ? -21.667 6.221 5.558 1.00 97.12 514 ARG A N 1
ATOM 3949 C CA . ARG A 1 514 ? -20.470 6.942 6.014 1.00 97.12 514 ARG A CA 1
ATOM 3950 C C . ARG A 1 514 ? -20.310 6.710 7.510 1.00 97.12 514 ARG A C 1
ATOM 3952 O O . ARG A 1 514 ? -21.182 7.103 8.279 1.00 97.12 514 ARG A O 1
ATOM 3959 N N . VAL A 1 515 ? -19.207 6.099 7.928 1.00 97.38 515 VAL A N 1
ATOM 3960 C CA . VAL A 1 515 ? -18.991 5.734 9.339 1.00 97.38 515 VAL A CA 1
ATOM 3961 C C . VAL A 1 515 ? -17.892 6.546 10.014 1.00 97.38 515 VAL A C 1
ATOM 3963 O O . VAL A 1 515 ? -17.868 6.614 11.241 1.00 97.38 515 VAL A O 1
ATOM 3966 N N . LEU A 1 516 ? -17.009 7.174 9.237 1.00 97.62 516 LEU A N 1
ATOM 3967 C CA . LEU A 1 516 ? -15.959 8.067 9.724 1.00 97.62 516 LEU A CA 1
ATOM 3968 C C . LEU A 1 516 ? -15.697 9.177 8.700 1.00 97.62 516 LEU A C 1
ATOM 3970 O O . LEU A 1 516 ? -15.769 8.911 7.506 1.00 97.62 516 LEU A O 1
ATOM 3974 N N . SER A 1 517 ? -15.380 10.385 9.160 1.00 97.06 517 SER A N 1
ATOM 3975 C CA . SER A 1 517 ? -14.856 11.495 8.358 1.00 97.06 517 SER A CA 1
ATOM 3976 C C . SER A 1 517 ? -13.583 12.005 9.014 1.00 97.06 517 SER A C 1
ATOM 3978 O O . SER A 1 517 ? -13.573 12.243 10.222 1.00 97.06 517 SER A O 1
ATOM 3980 N N . ALA A 1 518 ? -12.525 12.147 8.226 1.00 96.88 518 ALA A N 1
ATOM 3981 C CA . ALA A 1 518 ? -11.238 12.652 8.671 1.00 96.88 518 ALA A CA 1
ATOM 3982 C C . ALA A 1 518 ? -11.195 14.192 8.659 1.00 96.88 518 ALA A C 1
ATOM 3984 O O . ALA A 1 518 ? -12.011 14.824 7.976 1.00 96.88 518 ALA A O 1
ATOM 3985 N N . PRO A 1 519 ? -10.235 14.803 9.378 1.00 96.12 519 PRO A N 1
ATOM 3986 C CA . PRO A 1 519 ? -9.928 16.216 9.237 1.00 96.12 519 PRO A CA 1
ATOM 3987 C C . PRO A 1 519 ? -9.496 16.576 7.810 1.00 96.12 519 PRO A C 1
ATOM 3989 O O . PRO A 1 519 ? -9.123 15.707 7.022 1.00 96.12 519 PRO A O 1
ATOM 3992 N N . TYR A 1 520 ? -9.488 17.872 7.507 1.00 95.19 520 TYR A N 1
ATOM 3993 C CA . TYR A 1 520 ? -8.946 18.434 6.267 1.00 95.19 520 TYR A CA 1
ATOM 3994 C C . TYR A 1 520 ? -7.659 17.760 5.796 1.00 95.19 520 TYR A C 1
ATOM 3996 O O . TYR A 1 520 ? -6.731 17.611 6.588 1.00 95.19 520 TYR A O 1
ATOM 4004 N N . GLY A 1 521 ? -7.588 17.408 4.510 1.00 93.62 521 GLY A N 1
ATOM 4005 C CA . GLY A 1 521 ? -6.367 16.921 3.857 1.00 93.62 521 GLY A CA 1
ATOM 4006 C C . GLY A 1 521 ? -5.839 15.569 4.348 1.00 93.62 521 GLY A C 1
ATOM 4007 O O . GLY A 1 521 ? -4.886 15.052 3.778 1.00 93.62 521 GLY A O 1
ATOM 4008 N N . ALA A 1 522 ? -6.425 14.986 5.395 1.00 96.75 522 ALA A N 1
ATOM 4009 C CA . ALA A 1 522 ? -6.106 13.625 5.786 1.00 96.75 522 ALA A CA 1
ATOM 4010 C C . ALA A 1 522 ? -6.751 12.635 4.819 1.00 96.75 522 ALA A C 1
ATOM 4012 O O . ALA A 1 522 ? -7.859 12.879 4.336 1.00 96.75 522 ALA A O 1
ATOM 4013 N N . GLU A 1 523 ? -6.109 11.492 4.629 1.00 96.88 523 GLU A N 1
ATOM 4014 C CA . GLU A 1 523 ? -6.740 10.283 4.096 1.00 96.88 523 GLU A CA 1
ATOM 4015 C C . GLU A 1 523 ? -7.211 9.363 5.236 1.00 96.88 523 GLU A C 1
ATOM 4017 O O . GLU A 1 523 ? -6.869 9.552 6.415 1.00 96.88 523 GLU A O 1
ATOM 4022 N N . VAL A 1 524 ? -7.986 8.338 4.877 1.00 97.81 524 VAL A N 1
ATOM 4023 C CA . VAL A 1 524 ? -8.367 7.249 5.780 1.00 97.81 524 VAL A CA 1
ATOM 4024 C C . VAL A 1 524 ? -7.790 5.922 5.291 1.00 97.81 524 VAL A C 1
ATOM 4026 O O . VAL A 1 524 ? -8.460 5.149 4.607 1.00 97.81 524 VAL A O 1
ATOM 4029 N N . THR A 1 525 ? -6.575 5.615 5.731 1.00 95.81 525 THR A N 1
ATOM 4030 C CA . THR A 1 525 ? -5.858 4.376 5.400 1.00 95.81 525 THR A CA 1
ATOM 4031 C C . THR A 1 525 ? -6.063 3.276 6.460 1.00 95.81 525 THR A C 1
ATOM 4033 O O . THR A 1 525 ? -6.767 3.431 7.472 1.00 95.81 525 THR A O 1
ATOM 4036 N N . SER A 1 526 ? -5.450 2.108 6.242 1.00 91.69 526 SER A N 1
ATOM 4037 C CA . SER A 1 526 ? -5.394 0.969 7.157 1.00 91.69 526 SER A CA 1
ATOM 4038 C C . SER A 1 526 ? -6.771 0.480 7.612 1.00 91.69 526 SER A C 1
ATOM 4040 O O . SER A 1 526 ? -6.934 -0.047 8.726 1.00 91.69 526 SER A O 1
ATOM 4042 N N . THR A 1 527 ? -7.768 0.618 6.746 1.00 93.44 527 THR A N 1
ATOM 4043 C CA . THR A 1 527 ? -9.105 0.088 6.979 1.00 93.44 527 THR A CA 1
ATOM 4044 C C . THR A 1 527 ? -9.010 -1.433 7.130 1.00 93.44 527 THR A C 1
ATOM 4046 O O . THR A 1 527 ? -8.839 -2.157 6.152 1.00 93.44 527 THR A O 1
ATOM 4049 N N . TYR A 1 528 ? -9.069 -1.945 8.369 1.00 96.75 528 TYR A N 1
ATOM 4050 C CA . TYR A 1 528 ? -8.780 -3.359 8.654 1.00 96.75 528 TYR A CA 1
ATOM 4051 C C . TYR A 1 528 ? -9.653 -3.959 9.761 1.00 96.75 528 TYR A C 1
ATOM 4053 O O . TYR A 1 528 ? -9.915 -3.338 10.790 1.00 96.75 528 TYR A O 1
ATOM 4061 N N . TRP A 1 529 ? -10.078 -5.216 9.584 1.00 97.50 529 TRP A N 1
ATOM 4062 C CA . TRP A 1 529 ? -10.971 -5.910 10.518 1.00 97.50 529 TRP A CA 1
ATOM 4063 C C . TRP A 1 529 ? -10.254 -6.993 11.330 1.00 97.50 529 TRP A C 1
ATOM 4065 O O . TRP A 1 529 ? -9.768 -7.995 10.798 1.00 97.50 529 TRP A O 1
ATOM 4075 N N . HIS A 1 530 ? -10.270 -6.847 12.654 1.00 97.56 530 HIS A N 1
ATOM 4076 C CA . HIS A 1 530 ? -9.787 -7.848 13.599 1.00 97.56 530 HIS A CA 1
ATOM 4077 C C . HIS A 1 530 ? -10.940 -8.444 14.398 1.00 97.56 530 HIS A C 1
ATOM 4079 O O . HIS A 1 530 ? -11.601 -7.759 15.172 1.00 97.56 530 HIS A O 1
ATOM 4085 N N . PHE A 1 531 ? -11.134 -9.757 14.298 1.00 96.25 531 PHE A N 1
ATOM 4086 C CA . PHE A 1 531 ? -12.145 -10.464 15.079 1.00 96.25 531 PHE A CA 1
ATOM 4087 C C . PHE A 1 531 ? -11.529 -11.267 16.234 1.00 96.25 531 PHE A C 1
ATOM 4089 O O . PHE A 1 531 ? -10.475 -11.886 16.094 1.00 96.25 531 PHE A O 1
ATOM 4096 N N . ASN A 1 532 ? -12.236 -11.317 17.366 1.00 95.06 532 ASN A N 1
ATOM 4097 C CA . ASN A 1 532 ? -11.914 -12.144 18.534 1.00 95.06 532 ASN A CA 1
ATOM 4098 C C . ASN A 1 532 ? -10.554 -11.850 19.211 1.00 95.06 532 ASN A C 1
ATOM 4100 O O . ASN A 1 532 ? -9.807 -12.726 19.673 1.00 95.06 532 ASN A O 1
ATOM 4104 N N . VAL A 1 533 ? -10.249 -10.568 19.366 1.00 96.94 533 VAL A N 1
ATOM 4105 C CA . VAL A 1 533 ? -9.150 -10.086 20.198 1.00 96.94 533 VAL A CA 1
ATOM 4106 C C . VAL A 1 533 ? -9.632 -10.003 21.654 1.00 96.94 533 VAL A C 1
ATOM 4108 O O . VAL A 1 533 ? -10.083 -8.969 22.124 1.00 96.94 533 VAL A O 1
ATOM 4111 N N . ASN A 1 534 ? -9.565 -11.135 22.368 1.00 96.31 534 ASN A N 1
ATOM 4112 C CA . ASN A 1 534 ? -9.954 -11.281 23.784 1.00 96.31 534 ASN A CA 1
ATOM 4113 C C . ASN A 1 534 ? -11.431 -10.927 24.020 1.00 96.31 534 ASN A C 1
ATOM 4115 O O . ASN A 1 534 ? -11.759 -10.148 24.908 1.00 96.31 534 ASN A O 1
ATOM 4119 N N . ASN A 1 535 ? -12.316 -11.531 23.220 1.00 96.81 535 ASN A N 1
ATOM 4120 C CA . ASN A 1 535 ? -13.763 -11.290 23.200 1.00 96.81 535 ASN A CA 1
ATOM 4121 C C . ASN A 1 535 ? -14.204 -9.939 22.612 1.00 96.81 535 ASN A C 1
ATOM 4123 O O . ASN A 1 535 ? -15.404 -9.651 22.627 1.00 96.81 535 ASN A O 1
ATOM 4127 N N . PHE A 1 536 ? -13.290 -9.169 22.020 1.00 98.19 536 PHE A N 1
ATOM 4128 C CA . PHE A 1 536 ? -13.608 -7.958 21.262 1.00 98.19 536 PHE A CA 1
ATOM 4129 C C . PHE A 1 536 ? -13.284 -8.114 19.772 1.00 98.19 536 PHE A C 1
ATOM 4131 O O . PHE A 1 536 ? -12.512 -8.991 19.377 1.00 98.19 536 PHE A O 1
ATOM 4138 N N . ALA A 1 537 ? -13.908 -7.291 18.943 1.00 97.94 537 ALA A N 1
ATOM 4139 C CA . ALA A 1 537 ? -13.572 -7.089 17.543 1.00 97.94 537 ALA A CA 1
ATOM 4140 C C . ALA A 1 537 ? -13.258 -5.607 17.314 1.00 97.94 537 ALA A C 1
ATOM 4142 O O . ALA A 1 537 ? -13.778 -4.759 18.038 1.00 97.94 537 ALA A O 1
ATOM 4143 N N . TYR A 1 538 ? -12.410 -5.327 16.331 1.00 98.25 538 TYR A N 1
ATOM 4144 C CA . TYR A 1 538 ? -11.911 -3.994 16.027 1.00 98.25 538 TYR A CA 1
ATOM 4145 C C . TYR A 1 538 ? -12.010 -3.731 14.528 1.00 98.25 538 TYR A C 1
ATOM 4147 O O . TYR A 1 538 ? -11.535 -4.553 13.741 1.00 98.25 538 TYR A O 1
ATOM 4155 N N . ALA A 1 539 ? -12.586 -2.591 14.155 1.00 97.88 539 ALA A N 1
ATOM 4156 C CA . ALA A 1 539 ? -12.363 -1.983 12.848 1.00 97.88 539 ALA A CA 1
ATOM 4157 C C . ALA A 1 539 ? -11.320 -0.882 13.037 1.00 97.88 539 ALA A C 1
ATOM 4159 O O . ALA A 1 539 ? -11.594 0.096 13.730 1.00 97.88 539 ALA A O 1
ATOM 4160 N N . LEU A 1 540 ? -10.117 -1.088 12.509 1.00 97.88 540 LEU A N 1
ATOM 4161 C CA . LEU A 1 540 ? -9.067 -0.075 12.517 1.00 97.88 540 LEU A CA 1
ATOM 4162 C C . LEU A 1 540 ? -9.338 0.942 11.411 1.00 97.88 540 LEU A C 1
ATOM 4164 O O . LEU A 1 540 ? -9.786 0.559 10.332 1.00 97.88 540 LEU A O 1
ATOM 4168 N N . ALA A 1 541 ? -9.045 2.200 11.715 1.00 97.31 541 ALA A N 1
ATOM 4169 C CA . ALA A 1 541 ? -8.972 3.297 10.765 1.00 97.31 541 ALA A CA 1
ATOM 4170 C C . ALA A 1 541 ? -7.794 4.179 11.186 1.00 97.31 541 ALA A C 1
ATOM 4172 O O . ALA A 1 541 ? -7.572 4.392 12.387 1.00 97.31 541 ALA A O 1
ATOM 4173 N N . VAL A 1 542 ? -7.019 4.634 10.212 1.00 98.06 542 VAL A N 1
ATOM 4174 C CA . VAL A 1 542 ? -5.843 5.470 10.430 1.00 98.06 542 VAL A CA 1
ATOM 4175 C C . VAL A 1 542 ? -6.046 6.775 9.681 1.00 98.06 542 VAL A C 1
ATOM 4177 O O . VAL A 1 542 ? -6.526 6.773 8.558 1.00 98.06 542 VAL A O 1
ATOM 4180 N N . ILE A 1 543 ? -5.735 7.880 10.350 1.00 98.06 543 ILE A N 1
ATOM 4181 C CA . ILE A 1 543 ? -5.822 9.226 9.791 1.00 98.06 543 ILE A CA 1
ATOM 4182 C C . ILE A 1 543 ? -4.396 9.641 9.451 1.00 98.06 543 ILE A C 1
ATOM 4184 O O . ILE A 1 543 ? -3.622 9.982 10.358 1.00 98.06 543 ILE A O 1
ATOM 4188 N N . GLN A 1 544 ? -4.044 9.537 8.176 1.00 97.94 544 GLN A N 1
ATOM 4189 C CA . GLN A 1 544 ? -2.711 9.860 7.675 1.00 97.94 544 GLN A CA 1
ATOM 4190 C C . GLN A 1 544 ? -2.647 11.345 7.277 1.00 97.94 544 GLN A C 1
ATOM 4192 O O . GLN A 1 544 ? -3.671 11.931 6.933 1.00 97.94 544 GLN A O 1
ATOM 4197 N N . HIS A 1 545 ? -1.475 11.975 7.438 1.00 96.81 545 HIS A N 1
ATOM 4198 C CA . HIS A 1 545 ? -1.163 13.360 7.038 1.00 96.81 545 HIS A CA 1
ATOM 4199 C C . HIS A 1 545 ? -2.300 14.406 7.161 1.00 96.81 545 HIS A C 1
ATOM 4201 O O . HIS A 1 545 ? -2.642 15.078 6.182 1.00 96.81 545 HIS A O 1
ATOM 4207 N N . PRO A 1 546 ? -2.879 14.627 8.359 1.00 96.50 546 PRO A N 1
ATOM 4208 C CA . PRO A 1 546 ? -3.805 15.736 8.557 1.00 96.50 546 PRO A CA 1
ATOM 4209 C C . PRO A 1 546 ? -3.255 17.060 8.026 1.00 96.50 546 PRO A C 1
ATOM 4211 O O . PRO A 1 546 ? -2.112 17.428 8.301 1.00 96.50 546 PRO A O 1
ATOM 4214 N N . TYR A 1 547 ? -4.123 17.792 7.335 1.00 95.75 547 TYR A N 1
ATOM 4215 C CA . TYR A 1 547 ? -3.897 19.094 6.713 1.00 95.75 547 TYR A CA 1
ATOM 4216 C C . TYR A 1 547 ? -2.991 19.107 5.477 1.00 95.75 547 TYR A C 1
ATOM 4218 O O . TYR A 1 547 ? -2.615 20.199 5.047 1.00 95.75 547 TYR A O 1
ATOM 4226 N N . SER A 1 548 ? -2.691 17.946 4.880 1.00 94.25 548 SER A N 1
ATOM 4227 C CA . SER A 1 548 ? -1.994 17.878 3.588 1.00 94.25 548 SER A CA 1
ATOM 4228 C C . SER A 1 548 ? -2.729 18.702 2.522 1.00 94.25 548 SER A C 1
ATOM 4230 O O . SER A 1 548 ? -3.940 18.557 2.343 1.00 94.25 548 SER A O 1
ATOM 4232 N N . GLY A 1 549 ? -2.027 19.623 1.859 1.00 91.50 549 GLY A N 1
ATOM 4233 C CA . GLY A 1 549 ? -2.598 20.554 0.874 1.00 91.50 549 GLY A CA 1
ATOM 4234 C C . GLY A 1 549 ? -3.363 21.748 1.467 1.00 91.50 549 GLY A C 1
ATOM 4235 O O . GLY A 1 549 ? -3.867 22.591 0.721 1.00 91.50 549 GLY A O 1
ATOM 4236 N N . PHE A 1 550 ? -3.440 21.855 2.796 1.00 91.81 550 PHE A N 1
ATOM 4237 C CA . PHE A 1 550 ? -4.106 22.940 3.522 1.00 91.81 550 PHE A CA 1
ATOM 4238 C C . PHE A 1 550 ? -3.207 23.588 4.593 1.00 91.81 550 PHE A C 1
ATOM 4240 O O . PHE A 1 550 ? -3.694 24.267 5.505 1.00 91.81 550 PHE A O 1
ATOM 4247 N N . GLU A 1 551 ? -1.891 23.419 4.496 1.00 93.69 551 GLU A N 1
ATOM 4248 C CA . GLU A 1 551 ? -0.905 23.825 5.503 1.00 93.69 551 GLU A CA 1
ATOM 4249 C C . GLU A 1 551 ? -0.861 25.344 5.714 1.00 93.69 551 GLU A C 1
ATOM 4251 O O . GLU A 1 551 ? -0.669 25.820 6.831 1.00 93.69 551 GLU A O 1
ATOM 4256 N N . GLU A 1 552 ? -1.074 26.123 4.652 1.00 92.88 552 GLU A N 1
ATOM 4257 C CA . GLU A 1 552 ? -1.066 27.592 4.710 1.00 92.88 552 GLU A CA 1
ATOM 4258 C C . GLU A 1 552 ? -2.425 28.197 5.093 1.00 92.88 552 GLU A C 1
ATOM 4260 O O . GLU A 1 552 ? -2.532 29.406 5.300 1.00 92.88 552 GLU A O 1
ATOM 4265 N N . THR A 1 553 ? -3.476 27.376 5.177 1.00 92.94 553 THR A N 1
ATOM 4266 C CA . THR A 1 553 ? -4.847 27.840 5.424 1.00 92.94 553 THR A CA 1
ATOM 4267 C C . THR A 1 553 ? -5.436 27.177 6.664 1.00 92.94 553 THR A C 1
ATOM 4269 O O . THR A 1 553 ? -5.465 27.799 7.723 1.00 92.94 553 THR A O 1
ATOM 4272 N N . LYS A 1 554 ? -5.853 25.910 6.568 1.00 94.75 554 LYS A N 1
ATOM 4273 C CA . LYS A 1 554 ? -6.575 25.185 7.625 1.00 94.75 554 LYS A CA 1
ATOM 4274 C C . LYS A 1 554 ? -5.701 24.791 8.798 1.00 94.75 554 LYS A C 1
ATOM 4276 O O . LYS A 1 554 ? -6.150 24.864 9.937 1.00 94.75 554 LYS A O 1
ATOM 4281 N N . LEU A 1 555 ? -4.440 24.440 8.562 1.00 95.31 555 LEU A N 1
ATOM 4282 C CA . LEU A 1 555 ? -3.544 24.058 9.655 1.00 95.31 555 LEU A CA 1
ATOM 4283 C C . LEU A 1 555 ? -3.316 25.201 10.664 1.00 95.31 555 LEU A C 1
ATOM 4285 O O . LEU A 1 555 ? -3.071 24.930 11.840 1.00 95.31 555 LEU A O 1
ATOM 4289 N N . LEU A 1 556 ? -3.398 26.457 10.210 1.00 95.38 556 LEU A N 1
ATOM 4290 C CA . LEU A 1 556 ? -3.158 27.660 11.016 1.00 95.38 556 LEU A CA 1
ATOM 4291 C C . LEU A 1 556 ? -4.408 28.165 11.756 1.00 95.38 556 LEU A C 1
ATOM 4293 O O . LEU A 1 556 ? -4.309 29.099 12.558 1.00 95.38 556 LEU A O 1
ATOM 4297 N N . GLU A 1 557 ? -5.578 27.584 11.487 1.00 96.31 557 GLU A N 1
ATOM 4298 C CA . GLU A 1 557 ? -6.825 27.930 12.169 1.00 96.31 557 GLU A CA 1
ATOM 4299 C C . GLU A 1 557 ? -6.789 27.449 13.634 1.00 96.31 557 GLU A C 1
ATOM 4301 O O . GLU A 1 557 ? -6.102 26.489 13.988 1.00 96.31 557 GLU A O 1
ATOM 4306 N N . LYS A 1 558 ? -7.506 28.139 14.531 1.00 95.44 558 LYS A N 1
ATOM 4307 C CA . LYS A 1 558 ? -7.441 27.876 15.986 1.00 95.44 558 LYS A CA 1
ATOM 4308 C C . LYS A 1 558 ? -8.025 26.508 16.368 1.00 95.44 558 LYS A C 1
ATOM 4310 O O . LYS A 1 558 ? -7.715 25.996 17.438 1.00 95.44 558 LYS A O 1
ATOM 4315 N N . GLU A 1 559 ? -8.902 25.974 15.524 1.00 95.38 559 GLU A N 1
ATOM 4316 C CA . GLU A 1 559 ? -9.556 24.674 15.640 1.00 95.38 559 GLU A CA 1
ATOM 4317 C C . GLU A 1 559 ? -8.605 23.519 15.288 1.00 95.38 559 GLU A C 1
ATOM 4319 O O . GLU A 1 559 ? -8.867 22.374 15.650 1.00 95.38 559 GLU A O 1
ATOM 4324 N N . SER A 1 560 ? -7.487 23.816 14.618 1.00 94.25 560 SER A N 1
ATOM 4325 C CA . SER A 1 560 ? -6.519 22.821 14.176 1.00 94.25 560 SER A CA 1
ATOM 4326 C C . SER A 1 560 ? -5.941 22.007 15.333 1.00 94.25 560 SER A C 1
ATOM 4328 O O . SER A 1 560 ? -5.391 22.531 16.305 1.00 94.25 560 SER A O 1
ATOM 4330 N N . SER A 1 561 ? -6.004 20.686 15.184 1.00 89.88 561 SER A N 1
ATOM 4331 C CA . SER A 1 561 ? -5.428 19.709 16.111 1.00 89.88 561 SER A CA 1
ATOM 4332 C C . SER A 1 561 ? -3.974 19.334 15.775 1.00 89.88 561 SER A C 1
ATOM 4334 O O . SER A 1 561 ? -3.412 18.428 16.409 1.00 89.88 561 SER A O 1
ATOM 4336 N N . GLY A 1 562 ? -3.365 20.032 14.808 1.00 93.62 562 GLY A N 1
ATOM 4337 C CA . GLY A 1 562 ? -2.000 19.823 14.326 1.00 93.62 562 GLY A CA 1
ATOM 4338 C C . GLY A 1 562 ? -1.853 18.661 13.340 1.00 93.62 562 GLY A C 1
ATOM 4339 O O . GLY A 1 562 ? -2.774 17.878 13.126 1.00 93.62 562 GLY A O 1
ATOM 4340 N N . ILE A 1 563 ? -0.654 18.536 12.767 1.00 94.88 563 ILE A N 1
ATOM 4341 C CA . ILE A 1 563 ? -0.352 17.577 11.694 1.00 94.88 563 ILE A CA 1
ATOM 4342 C C . ILE A 1 563 ? -0.207 16.126 12.157 1.00 94.88 563 ILE A C 1
ATOM 4344 O O . ILE A 1 563 ? -0.083 15.257 11.310 1.00 94.88 563 ILE A O 1
ATOM 4348 N N . ASP A 1 564 ? -0.160 15.836 13.463 1.00 96.19 564 ASP A N 1
ATOM 4349 C CA . ASP A 1 564 ? 0.141 14.482 13.950 1.00 96.19 564 ASP A CA 1
ATOM 4350 C C . ASP A 1 564 ? -0.931 13.481 13.491 1.00 96.19 564 ASP A C 1
ATOM 4352 O O . ASP A 1 564 ? -2.088 13.626 13.897 1.00 96.19 564 ASP A O 1
ATOM 4356 N N . GLY A 1 565 ? -0.530 12.455 12.727 1.00 97.19 565 GLY A N 1
ATOM 4357 C CA . GLY A 1 565 ? -1.374 11.344 12.266 1.00 97.19 565 GLY A CA 1
ATOM 4358 C C . GLY A 1 565 ? -1.902 10.460 13.403 1.00 97.19 565 GLY A C 1
ATOM 4359 O O . GLY A 1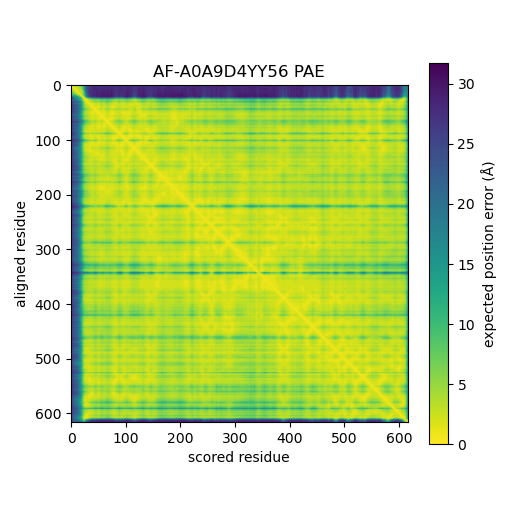 565 ? -1.347 10.452 14.505 1.00 97.19 565 GLY A O 1
ATOM 4360 N N . TRP A 1 566 ? -3.014 9.754 13.169 1.00 95.50 566 TRP A N 1
ATOM 4361 C CA . TRP A 1 566 ? -3.808 9.095 14.216 1.00 95.50 566 TRP A CA 1
ATOM 4362 C C . TRP A 1 566 ? -3.980 7.617 13.895 1.00 95.50 566 TRP A C 1
ATOM 4364 O O . TRP A 1 566 ? -4.384 7.267 12.797 1.00 95.50 566 TRP A O 1
ATOM 4374 N N . VAL A 1 567 ? -3.781 6.748 14.882 1.00 98.12 567 VAL A N 1
ATOM 4375 C CA . VAL A 1 567 ? -4.168 5.336 14.785 1.00 98.12 567 VAL A CA 1
ATOM 4376 C C . VAL A 1 567 ? -5.275 5.081 15.786 1.00 98.12 567 VAL A C 1
ATOM 4378 O O . VAL A 1 567 ? -5.070 5.278 16.987 1.00 98.12 567 VAL A O 1
ATOM 4381 N N . GLY A 1 568 ? -6.432 4.621 15.321 1.00 97.75 568 GLY A N 1
ATOM 4382 C CA . GLY A 1 568 ? -7.583 4.371 16.177 1.00 97.75 568 GLY A CA 1
ATOM 4383 C C . GLY A 1 568 ? -8.437 3.203 15.715 1.00 97.75 568 GLY A C 1
ATOM 4384 O O . GLY A 1 568 ? -8.079 2.436 14.818 1.00 97.75 568 GLY A O 1
ATOM 4385 N N . SER A 1 569 ? -9.559 3.011 16.404 1.00 97.44 569 SER A N 1
ATOM 4386 C CA . SER A 1 569 ? -10.453 1.897 16.108 1.00 97.44 569 SER A CA 1
ATOM 4387 C C . SER A 1 569 ? -11.871 2.107 16.608 1.00 97.44 569 SER A C 1
ATOM 4389 O O . SER A 1 569 ? -12.064 2.689 17.674 1.00 97.44 569 SER A O 1
ATOM 4391 N N . PHE A 1 570 ? -12.827 1.489 15.920 1.00 97.75 570 PHE A N 1
ATOM 4392 C CA . PHE A 1 570 ? -14.123 1.125 16.490 1.00 97.75 570 PHE A CA 1
ATOM 4393 C C . PHE A 1 570 ? -14.000 -0.209 17.224 1.00 97.75 570 PHE A C 1
ATOM 4395 O O . PHE A 1 570 ? -13.327 -1.125 16.737 1.00 97.75 570 PHE A O 1
ATOM 4402 N N . VAL A 1 571 ? -14.677 -0.350 18.365 1.00 97.38 571 VAL A N 1
ATOM 4403 C CA . VAL A 1 571 ? -14.593 -1.544 19.218 1.00 97.38 571 VAL A CA 1
ATOM 4404 C C . VAL A 1 571 ? -15.964 -2.173 19.417 1.00 97.38 571 VAL A C 1
ATOM 4406 O O . VAL A 1 571 ? -16.930 -1.504 19.761 1.00 97.38 571 VAL A O 1
ATOM 4409 N N . PHE A 1 572 ? -16.037 -3.496 19.280 1.00 97.00 572 PHE A N 1
ATOM 4410 C CA . PHE A 1 572 ? -17.271 -4.258 19.453 1.00 97.00 572 PHE A CA 1
ATOM 4411 C C . PHE A 1 572 ? -17.057 -5.437 20.386 1.00 97.00 572 PHE A C 1
ATOM 4413 O O . PHE A 1 572 ? -16.059 -6.154 20.291 1.00 97.00 572 PHE A O 1
ATOM 4420 N N . LYS A 1 573 ? -18.041 -5.742 21.234 1.00 96.88 573 LYS A N 1
ATOM 4421 C CA . LYS A 1 573 ? -18.070 -7.039 21.919 1.00 96.88 573 LYS A CA 1
ATOM 4422 C C . LYS A 1 573 ? -18.416 -8.130 20.911 1.00 96.88 573 LYS A C 1
ATOM 4424 O O . LYS A 1 573 ? -19.415 -8.051 20.201 1.00 96.88 573 LYS A O 1
ATOM 4429 N N . THR A 1 574 ? -17.644 -9.211 20.899 1.00 96.69 574 THR A N 1
ATOM 4430 C CA . THR A 1 574 ? -17.913 -10.372 20.025 1.00 96.69 574 THR A CA 1
ATOM 4431 C C . THR A 1 574 ? -19.292 -10.993 20.263 1.00 96.69 574 THR A C 1
ATOM 4433 O O . THR A 1 574 ? -19.902 -11.501 19.324 1.00 96.69 574 THR A O 1
ATOM 4436 N N . SER A 1 575 ? -19.823 -10.906 21.488 1.00 94.69 575 SER A N 1
ATOM 4437 C CA . SER A 1 575 ? -21.185 -11.338 21.828 1.00 94.69 575 SER A CA 1
ATOM 4438 C C . SER A 1 575 ? -22.272 -10.569 21.076 1.00 94.69 575 SER A C 1
ATOM 4440 O O . SER A 1 575 ? -23.352 -11.103 20.821 1.00 94.69 575 SER A O 1
ATOM 4442 N N . ASP A 1 576 ? -22.000 -9.318 20.713 1.00 94.62 576 ASP A N 1
ATOM 4443 C CA . ASP A 1 576 ? -22.980 -8.442 20.072 1.00 94.62 576 ASP A CA 1
ATOM 4444 C C . ASP A 1 576 ? -23.089 -8.757 18.582 1.00 94.62 576 ASP A C 1
ATOM 4446 O O . ASP A 1 576 ? -24.195 -8.793 18.042 1.00 94.62 576 ASP A O 1
ATOM 4450 N N . LEU A 1 577 ? -21.958 -9.153 17.995 1.00 94.50 577 LEU A N 1
ATOM 4451 C CA . LEU A 1 577 ? -21.806 -9.646 16.627 1.00 94.50 577 LEU A CA 1
ATOM 4452 C C . LEU A 1 577 ? -22.329 -11.082 16.422 1.00 94.50 577 LEU A C 1
ATOM 4454 O O . LEU A 1 577 ? -22.463 -11.548 15.289 1.00 94.50 577 LEU A O 1
ATOM 4458 N N . ALA A 1 578 ? -22.649 -11.809 17.495 1.00 92.12 578 ALA A N 1
ATOM 4459 C CA . ALA A 1 578 ? -23.149 -13.175 17.392 1.00 92.12 578 ALA A CA 1
ATOM 4460 C C . ALA A 1 578 ? -24.528 -13.225 16.703 1.00 92.12 578 ALA A C 1
ATOM 4462 O O . ALA A 1 578 ? -25.507 -12.639 17.183 1.00 92.12 578 ALA A O 1
ATOM 4463 N N . GLY A 1 579 ? -24.599 -13.967 15.590 1.00 90.31 579 GLY A N 1
ATOM 4464 C CA . GLY A 1 579 ? -25.814 -14.149 14.787 1.00 90.31 579 GLY A CA 1
ATOM 4465 C C . GLY A 1 579 ? -26.221 -12.922 13.966 1.00 90.31 579 GLY A C 1
ATOM 4466 O O . GLY A 1 579 ? -27.334 -12.893 13.433 1.00 90.31 579 GLY A O 1
ATOM 4467 N N . VAL A 1 580 ? -25.349 -11.913 13.883 1.00 92.81 580 VAL A N 1
ATOM 4468 C CA . VAL A 1 580 ? -25.558 -10.729 13.050 1.00 92.81 580 VAL A CA 1
ATOM 4469 C C . VAL A 1 580 ? -25.510 -11.126 11.582 1.00 92.81 580 VAL A C 1
ATOM 4471 O O . VAL A 1 580 ? -24.725 -11.975 11.162 1.00 92.81 580 VAL A O 1
ATOM 4474 N N . ARG A 1 581 ? -26.428 -10.551 10.809 1.00 88.00 581 ARG A N 1
ATOM 4475 C CA . ARG A 1 581 ? -26.529 -10.764 9.360 1.00 88.00 581 ARG A CA 1
ATOM 4476 C C . ARG A 1 581 ? -26.392 -9.475 8.555 1.00 88.00 581 ARG A C 1
ATOM 4478 O O . ARG A 1 581 ? -26.412 -9.557 7.329 1.00 88.00 581 ARG A O 1
ATOM 4485 N N . ARG A 1 582 ? -26.452 -8.333 9.237 1.00 89.69 582 ARG A N 1
ATOM 4486 C CA . ARG A 1 582 ? -26.447 -6.978 8.687 1.00 89.69 582 ARG A CA 1
ATOM 4487 C C . ARG A 1 582 ? -26.174 -5.997 9.827 1.00 89.69 582 ARG A C 1
ATOM 4489 O O . ARG A 1 582 ? -26.720 -6.180 10.920 1.00 89.69 582 ARG A O 1
ATOM 4496 N N . ALA A 1 583 ? -25.348 -4.999 9.556 1.00 94.06 583 ALA A N 1
ATOM 4497 C CA . ALA A 1 583 ? -25.107 -3.857 10.423 1.00 94.06 583 ALA A CA 1
ATOM 4498 C C . ALA A 1 583 ? -25.669 -2.612 9.731 1.00 94.06 583 ALA A C 1
ATOM 4500 O O . ALA A 1 583 ? -25.281 -2.334 8.603 1.00 94.06 583 ALA A O 1
ATOM 4501 N N . ASP A 1 584 ? -26.598 -1.927 10.392 1.00 94.44 584 ASP A N 1
ATOM 4502 C CA . ASP A 1 584 ? -27.150 -0.651 9.939 1.00 94.44 584 ASP A CA 1
ATOM 4503 C C . ASP A 1 584 ? -26.494 0.448 10.766 1.00 94.44 584 ASP A C 1
ATOM 4505 O O . ASP A 1 584 ? -26.806 0.586 11.951 1.00 94.44 584 ASP A O 1
ATOM 4509 N N . TRP A 1 585 ? -25.535 1.152 10.175 1.00 95.81 585 TRP A N 1
ATOM 4510 C CA . TRP A 1 585 ? -24.816 2.228 10.852 1.00 95.81 585 TRP A CA 1
ATOM 4511 C C . TRP A 1 585 ? -25.671 3.489 10.893 1.00 95.81 585 TRP A C 1
ATOM 4513 O O . TRP A 1 585 ? -26.426 3.754 9.955 1.00 95.81 585 TRP A O 1
ATOM 4523 N N . ASP A 1 586 ? -25.555 4.266 11.969 1.00 95.38 586 ASP A N 1
ATOM 4524 C CA . ASP A 1 586 ? -26.096 5.622 11.989 1.00 95.38 586 ASP A CA 1
ATOM 4525 C C . ASP A 1 586 ? -25.156 6.538 11.200 1.00 95.38 586 ASP A C 1
ATOM 4527 O O . ASP A 1 586 ? -24.230 7.152 11.732 1.00 95.38 586 ASP A O 1
ATOM 4531 N N . ALA A 1 587 ? -25.325 6.508 9.876 1.00 94.88 587 ALA A N 1
ATOM 4532 C CA . ALA A 1 587 ? -24.409 7.142 8.946 1.00 94.88 587 ALA A CA 1
ATOM 4533 C C . ALA A 1 587 ? -24.280 8.644 9.232 1.00 94.88 587 ALA A C 1
ATOM 4535 O O . ALA A 1 587 ? -25.274 9.374 9.251 1.00 94.88 587 ALA A O 1
ATOM 4536 N N . ILE A 1 588 ? -23.045 9.123 9.374 1.00 95.50 588 ILE A N 1
ATOM 4537 C CA . ILE A 1 588 ? -22.806 10.551 9.569 1.00 95.50 588 ILE A CA 1
ATOM 4538 C C . ILE A 1 588 ? -23.051 11.308 8.259 1.00 95.50 588 ILE A C 1
ATOM 4540 O O . ILE A 1 588 ? -22.669 10.881 7.161 1.00 95.50 588 ILE A O 1
ATOM 4544 N N . THR A 1 589 ? -23.685 12.471 8.363 1.00 92.06 589 THR A N 1
ATOM 4545 C CA . THR A 1 589 ? -23.841 13.371 7.220 1.00 92.06 589 THR A CA 1
ATOM 4546 C C . THR A 1 589 ? -22.506 14.010 6.859 1.00 92.06 589 THR A C 1
ATOM 4548 O O . THR A 1 589 ? -21.594 14.084 7.685 1.00 92.06 589 THR A O 1
ATOM 4551 N N . TYR A 1 590 ? -22.404 14.500 5.623 1.00 90.00 590 TYR A N 1
ATOM 4552 C CA . TYR A 1 590 ? -21.312 15.396 5.254 1.00 90.00 590 TYR A CA 1
ATOM 4553 C C . TYR A 1 590 ? -21.304 16.613 6.194 1.00 90.00 590 TYR A C 1
ATOM 4555 O O . TYR A 1 590 ? -22.360 17.038 6.677 1.00 90.00 590 TYR A O 1
ATOM 4563 N N . SER A 1 591 ? -20.109 17.107 6.508 1.00 86.44 591 SER A N 1
ATOM 4564 C CA . SER A 1 591 ? -19.929 18.283 7.351 1.00 86.44 591 SER A CA 1
ATOM 4565 C C . SER A 1 591 ? -20.015 19.545 6.511 1.00 86.44 591 SER A C 1
ATOM 4567 O O . SER A 1 591 ? -19.229 19.701 5.586 1.00 86.44 591 SER A O 1
ATOM 4569 N N . ASP A 1 592 ? -20.879 20.486 6.877 1.00 80.94 592 ASP A N 1
ATOM 4570 C CA . ASP A 1 592 ? -20.882 21.819 6.263 1.00 80.94 592 ASP A CA 1
ATOM 4571 C C . ASP A 1 592 ? -20.124 22.850 7.112 1.00 80.94 592 ASP A C 1
ATOM 4573 O O . ASP A 1 592 ? -19.884 23.972 6.664 1.00 80.94 592 ASP A O 1
ATOM 4577 N N . THR A 1 593 ? -19.731 22.499 8.343 1.00 90.50 593 THR A N 1
ATOM 4578 C CA . THR A 1 593 ? -19.087 23.444 9.259 1.00 90.50 593 THR A CA 1
ATOM 4579 C C . THR A 1 593 ? -17.573 23.273 9.272 1.00 90.50 593 THR A C 1
ATOM 4581 O O . THR A 1 593 ? -17.046 22.164 9.210 1.00 90.50 593 THR A O 1
ATOM 4584 N N . ASN A 1 594 ? -16.866 24.402 9.356 1.00 91.38 594 ASN A N 1
ATOM 4585 C CA . ASN A 1 594 ? -15.407 24.424 9.419 1.00 91.38 594 ASN A CA 1
ATOM 4586 C C . ASN A 1 594 ? -14.888 23.699 10.668 1.00 91.38 594 ASN A C 1
ATOM 4588 O O . ASN A 1 594 ? -13.987 22.881 10.568 1.00 91.38 594 ASN A O 1
ATOM 4592 N N . GLU A 1 595 ? -15.502 23.957 11.828 1.00 92.12 595 GLU A N 1
ATOM 4593 C CA . GLU A 1 595 ? -15.127 23.362 13.118 1.00 92.12 595 GLU A CA 1
ATOM 4594 C C . GLU A 1 595 ? -15.142 21.829 13.069 1.00 92.12 595 GLU A C 1
ATOM 4596 O O . GLU A 1 595 ? -14.163 21.185 13.434 1.00 92.12 595 GLU A O 1
ATOM 4601 N N . GLU A 1 596 ? -16.205 21.242 12.523 1.00 92.56 596 GLU A N 1
ATOM 4602 C CA . GLU A 1 596 ? -16.336 19.790 12.380 1.00 92.56 596 GLU A CA 1
ATOM 4603 C C . GLU A 1 596 ? -15.314 19.169 11.414 1.00 92.56 596 GLU A C 1
ATOM 4605 O O . GLU A 1 596 ? -15.039 17.978 11.523 1.00 92.56 596 GLU A O 1
ATOM 4610 N N . LYS A 1 597 ? -14.758 19.941 10.471 1.00 94.31 597 LYS A N 1
ATOM 4611 C CA . LYS A 1 597 ? -13.753 19.471 9.500 1.00 94.31 597 LYS A CA 1
ATOM 4612 C C . LYS A 1 597 ? -12.317 19.511 10.045 1.00 94.31 597 LYS A C 1
ATOM 4614 O O . LYS A 1 597 ? -11.396 19.060 9.369 1.00 94.31 597 LYS A O 1
ATOM 4619 N N . HIS A 1 598 ? -12.104 20.006 11.267 1.00 95.38 598 HIS A N 1
ATOM 4620 C CA . HIS A 1 598 ? -10.817 19.899 11.973 1.00 95.38 598 HIS A CA 1
ATOM 4621 C C . HIS A 1 598 ? -10.679 18.636 12.827 1.00 95.38 598 HIS A C 1
ATOM 4623 O O . HIS A 1 598 ? -9.586 18.359 13.338 1.00 95.38 598 HIS A O 1
ATOM 4629 N N . ASP A 1 599 ? -11.767 17.883 12.992 1.00 93.38 599 ASP A N 1
ATOM 4630 C CA . ASP A 1 599 ? -11.838 16.740 13.895 1.00 93.38 599 ASP A CA 1
ATOM 4631 C C . ASP A 1 599 ? -12.251 15.455 13.170 1.00 93.38 599 ASP A C 1
ATOM 4633 O O . ASP A 1 599 ? -12.787 15.472 12.060 1.00 93.38 599 ASP A O 1
ATOM 4637 N N . VAL A 1 600 ? -11.991 14.317 13.811 1.00 95.00 600 VAL A N 1
ATOM 4638 C CA . VAL A 1 600 ? -12.490 13.026 13.348 1.00 95.00 600 VAL A CA 1
ATOM 4639 C C . VAL A 1 600 ? -13.933 12.869 13.804 1.00 95.00 600 VAL A C 1
ATOM 4641 O O . VAL A 1 600 ? -14.214 12.708 14.990 1.00 95.00 600 VAL A O 1
ATOM 4644 N N . ARG A 1 601 ? -14.859 12.832 12.848 1.00 95.81 601 ARG A N 1
ATOM 4645 C CA . ARG A 1 601 ? -16.267 12.516 13.111 1.00 95.81 601 ARG A CA 1
ATOM 4646 C C . ARG A 1 601 ? -16.528 11.046 12.848 1.00 95.81 601 ARG A C 1
ATOM 4648 O O . ARG A 1 601 ? -15.994 10.485 11.896 1.00 95.81 601 ARG A O 1
ATOM 4655 N N . SER A 1 602 ? -17.377 10.411 13.649 1.00 97.12 602 SER A N 1
ATOM 4656 C CA . SER A 1 602 ? -17.708 8.998 13.459 1.00 97.12 602 SER A CA 1
ATOM 4657 C C . SER A 1 602 ? -19.148 8.675 13.833 1.00 97.12 602 SER A C 1
ATOM 4659 O O . SER A 1 602 ? -19.780 9.427 14.565 1.00 97.12 602 SER A O 1
ATOM 4661 N N . SER A 1 603 ? -19.662 7.567 13.299 1.00 96.44 603 SER A N 1
ATOM 4662 C CA . SER A 1 603 ? -20.975 7.019 13.654 1.00 96.44 603 SER A CA 1
ATOM 4663 C C . SER A 1 603 ? -21.030 6.719 15.152 1.00 96.44 603 SER A C 1
ATOM 4665 O O . SER A 1 603 ? -20.195 5.961 15.652 1.00 96.44 603 SER A O 1
ATOM 4667 N N . GLU A 1 604 ? -22.034 7.257 15.846 1.00 95.19 604 GLU A N 1
ATOM 4668 C CA . GLU A 1 604 ? -22.210 7.088 17.299 1.00 95.19 604 GLU A CA 1
ATOM 4669 C C . GLU A 1 604 ? -22.932 5.785 17.670 1.00 95.19 604 GLU A C 1
ATOM 4671 O O . GLU A 1 604 ? -22.825 5.290 18.791 1.00 95.19 604 GLU A O 1
ATOM 4676 N N . GLU A 1 605 ? -23.664 5.190 16.728 1.00 95.81 605 GLU A N 1
ATOM 4677 C CA . GLU A 1 605 ? -24.372 3.934 16.951 1.00 95.81 605 GLU A CA 1
ATOM 4678 C C . GLU A 1 605 ? -24.348 3.024 15.719 1.00 95.81 605 GLU A C 1
ATOM 4680 O O . GLU A 1 605 ? -24.317 3.460 14.567 1.00 95.81 605 GLU A O 1
ATOM 4685 N N . VAL A 1 606 ? -24.456 1.717 15.961 1.00 96.50 606 VAL A N 1
ATOM 4686 C CA . VAL A 1 606 ? -24.763 0.722 14.931 1.00 96.50 606 VAL A CA 1
ATOM 4687 C C . VAL A 1 606 ? -25.869 -0.211 15.403 1.00 96.50 606 VAL A C 1
ATOM 4689 O O . VAL A 1 606 ? -25.867 -0.749 16.517 1.00 96.50 606 VAL A O 1
ATOM 4692 N N . ARG A 1 607 ? -26.841 -0.459 14.528 1.00 95.81 607 ARG A N 1
ATOM 4693 C CA . ARG A 1 607 ? -27.913 -1.423 14.757 1.00 95.81 607 ARG A CA 1
ATOM 4694 C C . ARG A 1 607 ? -27.570 -2.748 14.094 1.00 95.81 607 ARG A C 1
ATOM 4696 O O . ARG A 1 607 ? -27.680 -2.934 12.885 1.00 95.81 607 ARG A O 1
ATOM 4703 N N . PHE A 1 608 ? -27.235 -3.733 14.913 1.00 95.25 608 PHE A N 1
ATOM 4704 C CA . PHE A 1 608 ? -27.017 -5.096 14.460 1.00 95.25 608 PHE A CA 1
ATOM 4705 C C . PHE A 1 608 ? -28.332 -5.846 14.295 1.00 95.25 608 PHE A C 1
ATOM 4707 O O . PHE A 1 608 ? -29.005 -6.185 15.273 1.00 95.25 608 PHE A O 1
ATOM 4714 N N . ILE A 1 609 ? -28.675 -6.170 13.052 1.00 91.69 609 ILE A N 1
ATOM 4715 C CA . ILE A 1 609 ? -29.829 -6.998 12.720 1.00 91.69 609 ILE A CA 1
ATOM 4716 C C . ILE A 1 609 ? -29.403 -8.465 12.762 1.00 91.69 609 ILE A C 1
ATOM 4718 O O . ILE A 1 609 ? -28.503 -8.893 12.032 1.00 91.69 609 ILE A O 1
ATOM 4722 N N . LYS A 1 610 ? -30.068 -9.265 13.597 1.00 89.19 610 LYS A N 1
ATOM 4723 C CA . LYS A 1 610 ? -29.775 -10.691 13.766 1.00 89.19 610 LYS A CA 1
ATOM 4724 C C . LYS A 1 610 ? -30.651 -11.55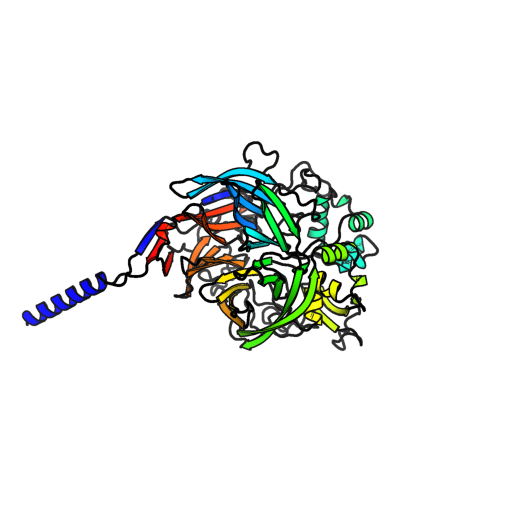8 12.869 1.00 89.19 610 LYS A C 1
ATOM 4726 O O . LYS A 1 610 ? -31.678 -11.134 12.325 1.00 89.19 610 LYS A O 1
ATOM 4731 N N . GLN A 1 611 ? -30.220 -12.795 12.658 1.00 78.75 611 GLN A N 1
ATOM 4732 C CA . GLN A 1 611 ? -31.070 -13.804 12.038 1.00 78.75 611 GLN A CA 1
ATOM 4733 C C . GLN A 1 611 ? -32.253 -14.098 12.973 1.00 78.75 611 GLN A C 1
ATOM 4735 O O . GLN A 1 611 ? -32.054 -14.344 14.162 1.00 78.75 611 GLN A O 1
ATOM 4740 N N . ALA A 1 612 ? -33.485 -14.060 12.454 1.00 67.88 612 ALA A N 1
ATOM 4741 C CA . ALA A 1 612 ? -34.631 -14.554 13.207 1.00 67.88 612 ALA A CA 1
ATOM 4742 C C . ALA A 1 612 ? -34.376 -16.035 13.514 1.00 67.88 612 ALA A C 1
ATOM 4744 O O . ALA A 1 612 ? -34.076 -16.809 12.599 1.00 67.88 612 ALA A O 1
ATOM 4745 N N . GLY A 1 613 ? -34.419 -16.417 14.794 1.00 58.34 613 GLY A N 1
ATOM 4746 C CA . GLY A 1 613 ? -34.326 -17.825 15.168 1.00 58.34 613 GLY A CA 1
ATOM 4747 C C . GLY A 1 613 ? -35.380 -18.616 14.395 1.00 58.34 613 GLY A C 1
ATOM 4748 O O . GLY A 1 613 ? -36.472 -18.101 14.146 1.00 58.34 613 GLY A O 1
ATOM 4749 N N . LYS A 1 614 ? -35.066 -19.851 13.984 1.00 43.69 614 LYS A N 1
ATOM 4750 C CA . LYS A 1 614 ? -36.121 -20.763 13.532 1.00 43.69 614 LYS A CA 1
ATOM 4751 C C . LYS A 1 614 ? -37.134 -20.844 14.674 1.00 43.69 614 LYS A C 1
ATOM 4753 O O . LYS A 1 614 ? -36.771 -21.292 15.759 1.00 43.69 614 LYS A O 1
ATOM 4758 N N . VAL A 1 615 ? -38.349 -20.350 14.448 1.00 38.75 615 VAL A N 1
ATOM 4759 C CA . VAL A 1 615 ? -39.474 -20.624 15.342 1.00 38.75 615 VAL A CA 1
ATOM 4760 C C . VAL A 1 615 ? -39.612 -22.146 15.343 1.00 38.75 615 VAL A C 1
ATOM 4762 O O . VAL A 1 615 ? -39.716 -22.738 14.267 1.00 38.75 615 VAL A O 1
ATOM 4765 N N . ALA A 1 616 ? -39.425 -22.750 16.517 1.00 32.94 616 ALA A N 1
ATOM 4766 C CA . ALA A 1 616 ? -39.474 -24.195 16.710 1.00 32.94 616 ALA A CA 1
ATOM 4767 C C . ALA A 1 616 ? -40.878 -24.744 16.450 1.00 32.94 616 ALA A C 1
ATOM 4769 O O . ALA A 1 616 ? -41.850 -24.025 16.782 1.00 32.94 616 ALA A O 1
#

Mean predicted aligned error: 5.28 Å

Radius of gyration: 25.4 Å; Cα contacts (8 Å, |Δi|>4): 1710; chains: 1; bounding box: 103×53×67 Å

Foldseek 3Di:
DVVVVVVVVVVVVVVVVVVVVPAFDWDKDFWDWDFADWWQDDAPVDPGTHQFDAALVRHFQADADPLFDGDPHGDGFLFKFAWDWADAQNWIWIKIWGQDDPPIWIKIFTWDADQPFRDIYGHDIDTDRCNVLLTHARWADWDQAPVGKIKTWRADQQDQVLLVPDPWQVSSCVVSPPVSSNLQRNCVNVVATPNRDISVSSNVRDQSLSHQFIKIWHQDNVRDIDIDTQLLQAGARWNYKDQDPVQFKIKTWHAAALAWTKIWGHPDGVDSQWTWIWTWAWAFPAQPDVGKTWIDIDTQDIDGRVVSVVCSVPDGPVNFWDWDDQDPVVLADPPQWAWAQAGPVFITTIHTDPPNSVVCCRRVVLVSCQVVPHRRQAHGWAAWEDDPVQQKIKTWRQWCAQSQAQCDGQQHRHNRRPRSGDSSHHYHTDQQTFIKIFHADPVRHTTMMDGPFGWAADPDPVPPQARTHQQGGGRWHHWEQDPLACWIWTWHDDSNHQWTFIWTQRSPVRHIFTFKTAAGPWTWHNQYWDPDPPQKIKGKTKTGQHCVVNCVPLCPDPLAPHRIITITIIMDGNVSSVQFDHKAFPGDHDDPDSNPNRHMDGTRMIMGRGDRPPPD

InterPro domains:
  IPR008557 Alkaline phosphatase PhoX [PF05787] (129-524)

Solvent-accessible surface area (backbone atoms only — not comparable to full-atom values): 30546 Å² total; per-residue (Å²): 114,69,69,59,54,52,52,50,50,50,51,50,50,49,49,54,50,52,57,66,71,60,66,54,54,65,46,81,41,79,34,50,70,42,76,48,47,43,32,66,41,76,40,77,87,44,93,60,41,41,48,52,31,57,22,63,84,74,42,80,29,46,40,65,46,99,75,29,43,70,53,91,50,69,32,62,25,27,25,46,33,30,53,49,82,45,78,40,71,96,41,44,31,40,41,39,29,21,29,37,63,47,39,20,46,40,38,41,30,38,44,46,64,43,90,88,74,51,57,57,40,76,59,37,61,42,77,61,85,38,57,95,57,77,52,44,47,36,31,37,36,53,34,75,32,88,82,69,35,33,30,24,8,9,27,70,40,55,73,43,52,36,79,57,70,44,88,46,44,69,48,30,46,62,61,44,47,87,55,32,62,54,62,49,36,30,35,35,32,76,77,36,43,62,66,70,62,44,52,69,60,44,68,72,72,59,61,42,60,72,42,11,29,42,34,37,43,32,67,37,73,88,66,48,79,48,77,47,72,35,38,38,75,19,23,42,17,20,20,19,37,42,54,40,92,80,40,28,40,30,39,37,28,22,35,45,42,22,22,43,44,37,39,29,42,31,77,40,67,81,37,68,55,28,31,36,27,28,29,33,27,60,43,65,78,41,46,68,68,82,21,31,33,41,41,47,78,44,80,55,41,73,47,39,24,73,59,46,52,55,45,42,76,76,57,50,42,68,68,30,38,47,78,53,72,65,37,79,88,79,71,42,41,54,94,85,39,42,45,27,27,38,41,94,78,31,64,42,16,43,29,77,34,90,90,22,60,61,55,29,30,30,65,36,23,57,65,39,31,37,72,71,64,29,43,32,28,42,26,34,26,31,21,56,30,67,41,80,91,76,34,28,37,39,34,19,21,24,31,38,36,41,17,24,17,65,45,16,47,83,77,37,88,40,43,74,52,31,44,47,39,83,63,58,41,55,33,59,57,32,81,16,12,30,37,32,40,27,46,34,49,97,88,65,48,61,50,31,40,32,53,71,49,65,28,40,69,29,87,57,78,84,46,78,51,30,52,19,23,92,90,50,49,31,11,29,28,23,30,19,57,35,80,52,37,44,26,36,34,37,8,10,58,45,82,32,33,55,48,15,34,31,32,40,34,34,74,84,82,69,47,75,31,36,42,33,36,31,21,38,40,12,28,22,35,28,25,36,63,45,77,66,65,88,58,18,27,36,43,34,42,16,36,21,34,35,26,48,98,28,62,92,55,57,48,72,39,92,69,39,78,58,47,55,8,38,41,29,30,34,59,42,55,45,77,70,45,57,61,30,66,35,62,49,61,49,48,51,74,82,76,89,48,71,71,63,36,43,36,77,44,51,21,54,35,32,36,32,33,29,64,64,71,81,83,127

Sequence (616 aa):
MVLLRLRQAFLAAALVLAVAASAAPSKLVDTEYTPILRSNAKIGNYPFTFGQILTKDMKPVFTTDDAGMPTKVPLISNEPDFSSLHKANGKLYLIVQFESPRPGSMYIVELNQDKKNGTLSPKSLKYVNFAGVHGLWIPCGGSVTPWGGRLAGEEYEPDARPMSEATSFDSLVSMYGGDWGDVEGFMAYYDLYPKQLNLKRMKANFNPYRYGHIVETRITPTGSVKVEKWYTLGRAAFEMAYALPNRRTVYMTDDGDNVGFFKFQADKPDDLSSGTLFAAKFTQTSGIGGGVFTITWIPLGKGKNAELKALAETTTFADIFETAEYDDESKACPAGFKSINQDSVGVECLKVKPGMAKAAAFLESRRYAALKGATTEFSKWEGITFDAKRGKLYTAMSAIRNGMENNAVKGKPESKFDIGGNNHIRLQYNKCGCVYEIPVDKSGSATGMKALVCGRTNPDKADELNGCALDGIASPDNVAYAPQMDSLLIGEDTSEHESNVMWAFDLRTRTLDRVLSAPYGAEVTSTYWHFNVNNFAYALAVIQHPYSGFEETKLLEKESSGIDGWVGSFVFKTSDLAGVRRADWDAITYSDTNEEKHDVRSSEEVRFIKQAGKVA

Nearest PDB structures (foldseek):
  6w18-assembly1_C  TM=4.273E-01  e=7.294E-04  Schizosaccharomyces pombe 972h-
  2gop-assembly1_A  TM=4.223E-01  e=1.304E-03  Pyrococcus furiosus
  5b6s-assembly1_A  TM=3.180E-01  e=6.032E-03  Coprinopsis cinerea okayama7#130
  8uxw-assembly1_C  TM=3.956E-01  e=1.161E-01  Schizosaccharomyces pombe
  4r80-assembly2_B  TM=7.217E-01  e=3.997E+00  synthetic construct

Secondary structure (DSSP, 8-state):
-HHHHHHHHHHHHHHHHHHHTTPPPEEEEE---EEEEETT---TT-SS-TTB-B-TTSPBPEEE-TTS-EEEEEPB---EEEEEEEEETTEEEEEEEE-SSSSPEEEEEEEEE-TTT--EEEEEEEEPP-GGGT---SEEEEEE-TTS-EEEEE-SPPPHHHHHH-SSHHHHHHHHGGGHHHHHHHGGGGT--GGG--HHHHHHH--GGGSSSPEEEEE-TTS-EEEEE-GGG--S-EEEEEE-TTSSEEEEEE-SSSB-EEEEEEEETTEEEEEEEEEEEEEEEE-STT-EEEEEEEEEEEEEHHHHHHHHHH--HHHHEEEE--BTTTTBPPTT-EEEEEGGGEEEEEEEPTTTHHHHHHHSHHHHHHHTT----B--EEEEEEETTTTEEEEEES-B-GGGSSSEETTEE--TTTTTS-----PPPBTT-EEEEEEB-TTS-B-EEEEEEE--B-S-SS-TT--B-TTS-SSEEEEEEETTTTEEEEEE--SSSSS-EEEEEETTT--EEEEEE--TT-EEEEEEEEEEETTEEEEEEEEESTTTT-TTTGGGSTT---S--EEEEEEEETTTSTTEEEEEE-PPPPP-STGGGGS-EE-SEEEEEEPPP---

Organism: Chlorella vulgaris (NCBI:txid3077)